Protein AF-A0AAW4YGN9-F1 (afdb_monomer_lite)

Radius of gyration: 35.5 Å; chains: 1; bounding box: 106×53×130 Å

Structure (mmCIF, N/CA/C/O backbone):
data_AF-A0AAW4YGN9-F1
#
_entry.id   AF-A0AAW4YGN9-F1
#
loop_
_atom_site.group_PDB
_atom_site.id
_atom_site.type_symbol
_atom_site.label_atom_id
_atom_site.label_alt_id
_atom_site.label_comp_id
_atom_site.label_asym_id
_atom_site.label_entity_id
_atom_site.label_seq_id
_atom_site.pdbx_PDB_ins_code
_atom_site.Cartn_x
_atom_site.Cartn_y
_atom_site.Cartn_z
_atom_site.occupancy
_atom_site.B_iso_or_equiv
_atom_site.auth_seq_id
_atom_site.auth_comp_id
_atom_site.auth_asym_id
_atom_site.auth_atom_id
_atom_site.pdbx_PDB_model_num
ATOM 1 N N . MET A 1 1 ? 77.771 -13.336 13.336 1.00 49.31 1 MET A N 1
ATOM 2 C CA . MET A 1 1 ? 76.471 -12.719 13.704 1.00 49.31 1 MET A CA 1
ATOM 3 C C . MET A 1 1 ? 75.735 -11.976 12.559 1.00 49.31 1 MET A C 1
ATOM 5 O O . MET A 1 1 ? 74.863 -11.168 12.846 1.00 49.31 1 MET A O 1
ATOM 9 N N . ARG A 1 2 ? 76.005 -12.242 11.260 1.00 50.84 2 ARG A N 1
ATOM 10 C CA . ARG A 1 2 ? 75.355 -11.530 10.122 1.00 50.84 2 ARG A CA 1
ATOM 11 C C . ARG A 1 2 ? 74.440 -12.378 9.217 1.00 50.84 2 ARG A C 1
ATOM 13 O O . ARG A 1 2 ? 73.653 -11.798 8.486 1.00 50.84 2 ARG A O 1
ATOM 20 N N . LYS A 1 3 ? 74.489 -13.718 9.275 1.00 47.31 3 LYS A N 1
ATOM 21 C CA . LYS A 1 3 ? 73.703 -14.599 8.379 1.00 47.31 3 LYS A CA 1
ATOM 22 C C . LYS A 1 3 ? 72.221 -14.751 8.757 1.00 47.31 3 LYS A C 1
ATOM 24 O O . LYS A 1 3 ? 71.430 -15.111 7.902 1.00 47.31 3 LYS A O 1
ATOM 29 N N . THR A 1 4 ? 71.827 -14.451 9.994 1.00 51.53 4 THR A N 1
ATOM 30 C CA . THR A 1 4 ? 70.450 -14.661 10.485 1.00 51.53 4 THR A CA 1
ATOM 31 C C . THR A 1 4 ? 69.489 -13.516 10.158 1.00 51.53 4 THR A C 1
ATOM 33 O O . THR A 1 4 ? 68.291 -13.749 10.035 1.00 51.53 4 THR A O 1
ATOM 36 N N . LYS A 1 5 ? 69.984 -12.281 9.975 1.00 51.25 5 LYS A N 1
ATOM 37 C CA . LYS A 1 5 ? 69.122 -11.125 9.657 1.00 51.25 5 LYS A CA 1
ATOM 38 C C . LYS A 1 5 ? 68.585 -11.168 8.224 1.00 51.25 5 LYS A C 1
ATOM 40 O O . LYS A 1 5 ? 67.434 -10.804 8.011 1.00 51.25 5 LYS A O 1
ATOM 45 N N . THR A 1 6 ? 69.372 -11.647 7.260 1.00 52.88 6 THR A N 1
ATOM 46 C CA . THR A 1 6 ? 68.987 -11.664 5.838 1.00 52.88 6 THR A CA 1
ATOM 47 C C . THR A 1 6 ? 67.893 -12.694 5.555 1.00 52.88 6 THR A C 1
ATOM 49 O O . THR A 1 6 ? 66.910 -12.378 4.894 1.00 52.88 6 THR A O 1
ATOM 52 N N . THR A 1 7 ? 67.991 -13.894 6.136 1.00 55.94 7 THR A N 1
ATOM 53 C CA . THR A 1 7 ? 66.961 -14.943 6.024 1.00 55.94 7 THR A CA 1
ATOM 54 C C . THR A 1 7 ? 65.662 -14.548 6.725 1.00 55.94 7 THR A C 1
ATOM 56 O O . THR A 1 7 ? 64.575 -14.898 6.269 1.00 55.94 7 THR A O 1
ATOM 59 N N . PHE A 1 8 ? 65.764 -13.783 7.817 1.00 54.03 8 PHE A N 1
ATOM 60 C CA . PHE A 1 8 ? 64.613 -13.255 8.546 1.00 54.03 8 PHE A CA 1
ATOM 61 C C . PHE A 1 8 ? 63.891 -12.143 7.769 1.00 54.03 8 PHE A C 1
ATOM 63 O O . PHE A 1 8 ? 62.661 -12.144 7.705 1.00 54.03 8 PHE A O 1
ATOM 70 N N . LEU A 1 9 ? 64.636 -11.237 7.120 1.00 57.84 9 LEU A N 1
ATOM 71 C CA . LEU A 1 9 ? 64.060 -10.213 6.240 1.00 57.84 9 LEU A CA 1
ATOM 72 C C . LEU A 1 9 ? 63.396 -10.835 5.003 1.00 57.84 9 LEU A C 1
ATOM 74 O O . LEU A 1 9 ? 62.283 -10.454 4.656 1.00 57.84 9 LEU A O 1
ATOM 78 N N . PHE A 1 10 ? 64.040 -11.829 4.383 1.00 64.19 10 PHE A N 1
ATOM 79 C CA . PHE A 1 10 ? 63.518 -12.510 3.195 1.00 64.19 10 PHE A CA 1
ATOM 80 C C . PHE A 1 10 ? 62.221 -13.281 3.490 1.00 64.19 10 PHE A C 1
ATOM 82 O O . PHE A 1 10 ? 61.263 -13.192 2.727 1.00 64.19 10 PHE A O 1
ATOM 89 N N . ARG A 1 11 ? 62.134 -13.960 4.648 1.00 60.28 11 ARG A N 1
ATOM 90 C CA . ARG A 1 11 ? 60.889 -14.604 5.110 1.00 60.28 11 ARG A CA 1
ATOM 91 C C . ARG A 1 11 ? 59.761 -13.602 5.357 1.00 60.28 11 ARG A C 1
ATOM 93 O O . ARG A 1 11 ? 58.623 -13.897 5.008 1.00 60.28 11 ARG A O 1
ATOM 100 N N . ARG A 1 12 ? 60.057 -12.428 5.930 1.00 58.69 12 ARG A N 1
ATOM 101 C CA . ARG A 1 12 ? 59.057 -11.366 6.141 1.00 58.69 12 ARG A CA 1
ATOM 102 C C . ARG A 1 12 ? 58.599 -10.734 4.827 1.00 58.69 12 ARG A C 1
ATOM 104 O O . ARG A 1 12 ? 57.405 -10.522 4.667 1.00 58.69 12 ARG A O 1
ATOM 111 N N . MET A 1 13 ? 59.505 -10.505 3.876 1.00 61.72 13 MET A N 1
ATOM 112 C CA . MET A 1 13 ? 59.136 -10.041 2.534 1.00 61.72 13 MET A CA 1
ATOM 113 C C . MET A 1 13 ? 58.282 -11.068 1.788 1.00 61.72 13 MET A C 1
ATOM 115 O O . MET A 1 13 ? 57.259 -10.686 1.236 1.00 61.72 13 MET A O 1
ATOM 119 N N . MET A 1 14 ? 58.627 -12.362 1.820 1.00 64.62 14 MET A N 1
ATOM 120 C CA . MET A 1 14 ? 57.780 -13.403 1.219 1.00 64.62 14 MET A CA 1
ATOM 121 C C . MET A 1 14 ? 56.406 -13.494 1.883 1.00 64.62 14 MET A C 1
ATOM 123 O O . MET A 1 14 ? 55.423 -13.665 1.178 1.00 64.62 14 MET A O 1
ATOM 127 N N . LEU A 1 15 ? 56.315 -13.355 3.209 1.00 61.88 15 LEU A N 1
ATOM 128 C CA . LEU A 1 15 ? 55.033 -13.323 3.920 1.00 61.88 15 LEU A CA 1
ATOM 129 C C . LEU A 1 15 ? 54.187 -12.111 3.529 1.00 61.88 15 LEU A C 1
ATOM 131 O O . LEU A 1 15 ? 52.988 -12.261 3.350 1.00 61.88 15 LEU A O 1
ATOM 135 N N . ILE A 1 16 ? 54.798 -10.937 3.354 1.00 68.44 16 ILE A N 1
ATOM 136 C CA . ILE A 1 16 ? 54.095 -9.739 2.881 1.00 68.44 16 ILE A CA 1
ATOM 137 C C . ILE A 1 16 ? 53.643 -9.928 1.432 1.00 68.44 16 ILE A C 1
ATOM 139 O O . ILE A 1 16 ? 52.505 -9.612 1.122 1.00 68.44 16 ILE A O 1
ATOM 143 N N . VAL A 1 17 ? 54.478 -10.496 0.558 1.00 67.06 17 VAL A N 1
ATOM 144 C CA . VAL A 1 17 ? 54.114 -10.777 -0.842 1.00 67.06 17 VAL A CA 1
ATOM 145 C C . VAL A 1 17 ? 53.022 -11.845 -0.932 1.00 67.06 17 VAL A C 1
ATOM 147 O O . VAL A 1 17 ? 52.087 -11.670 -1.701 1.00 67.06 17 VAL A O 1
ATOM 150 N N . PHE A 1 18 ? 53.070 -12.905 -0.121 1.00 58.97 18 PHE A N 1
ATOM 151 C CA . PHE A 1 18 ? 51.993 -13.898 -0.034 1.00 58.97 18 PHE A CA 1
ATOM 152 C C . PHE A 1 18 ? 50.724 -13.333 0.604 1.00 58.97 18 PHE A C 1
ATOM 154 O O . PHE A 1 18 ? 49.637 -13.707 0.185 1.00 58.97 18 PHE A O 1
ATOM 161 N N . ALA A 1 19 ? 50.833 -12.413 1.565 1.00 53.25 19 ALA A N 1
ATOM 162 C CA . ALA A 1 19 ? 49.685 -11.696 2.110 1.00 53.25 19 ALA A CA 1
ATOM 163 C C . ALA A 1 19 ? 49.088 -10.729 1.077 1.00 53.25 19 ALA A C 1
ATOM 165 O O . ALA A 1 19 ? 47.875 -10.610 1.004 1.00 53.25 19 ALA A O 1
ATOM 166 N N . PHE A 1 20 ? 49.911 -10.095 0.236 1.00 53.06 20 PHE A N 1
ATOM 167 C CA . PHE A 1 20 ? 49.461 -9.202 -0.835 1.00 53.06 20 PHE A CA 1
ATOM 168 C C . PHE A 1 20 ? 48.857 -9.978 -2.013 1.00 53.06 20 PHE A C 1
ATOM 170 O O . PHE A 1 20 ? 47.827 -9.577 -2.539 1.00 53.06 20 PHE A O 1
ATOM 177 N N . LEU A 1 21 ? 49.442 -11.122 -2.387 1.00 48.06 21 LEU A N 1
ATOM 178 C CA . LEU A 1 21 ? 48.881 -12.059 -3.368 1.00 48.06 21 LEU A CA 1
ATOM 179 C C . LEU A 1 21 ? 47.619 -12.745 -2.833 1.00 48.06 21 LEU A C 1
ATOM 181 O O . LEU A 1 21 ? 46.680 -12.949 -3.590 1.00 48.06 21 LEU A O 1
ATOM 185 N N . GLY A 1 22 ? 47.570 -13.051 -1.535 1.00 42.44 22 GLY A N 1
ATOM 186 C CA . GLY A 1 22 ? 46.379 -13.550 -0.850 1.00 42.44 22 GLY A CA 1
ATOM 187 C C . GLY A 1 22 ? 45.270 -12.499 -0.791 1.00 42.44 22 GLY A C 1
ATOM 188 O O . GLY A 1 22 ? 44.125 -12.815 -1.077 1.00 42.44 22 GLY A O 1
ATOM 189 N N . TYR A 1 23 ? 45.610 -11.236 -0.524 1.00 43.56 23 TYR A N 1
ATOM 190 C CA . TYR A 1 23 ? 44.670 -10.112 -0.541 1.00 43.56 23 TYR A CA 1
ATOM 191 C C . TYR A 1 23 ? 44.165 -9.806 -1.961 1.00 43.56 23 TYR A C 1
ATOM 193 O O . TYR A 1 23 ? 42.970 -9.619 -2.162 1.00 43.56 23 TYR A O 1
ATOM 201 N N . ALA A 1 24 ? 45.042 -9.865 -2.969 1.00 42.44 24 ALA A N 1
ATOM 202 C CA . ALA A 1 24 ? 44.673 -9.761 -4.383 1.00 42.44 24 ALA A CA 1
ATOM 203 C C . ALA A 1 24 ? 43.897 -10.989 -4.904 1.00 42.44 24 ALA A C 1
ATOM 205 O O . ALA A 1 24 ? 43.218 -10.893 -5.919 1.00 42.44 24 ALA A O 1
ATOM 206 N N . ALA A 1 25 ? 43.963 -12.133 -4.214 1.00 38.62 25 ALA A N 1
ATOM 207 C CA . ALA A 1 25 ? 43.134 -13.310 -4.485 1.00 38.62 25 ALA A CA 1
ATOM 208 C C . ALA A 1 25 ? 41.799 -13.290 -3.712 1.00 38.62 25 ALA A C 1
ATOM 210 O O . ALA A 1 25 ? 40.901 -14.067 -4.029 1.00 38.62 25 ALA A O 1
ATOM 211 N N . MET A 1 26 ? 41.649 -12.394 -2.727 1.00 36.97 26 MET A N 1
ATOM 212 C CA . MET A 1 26 ? 40.407 -12.160 -1.981 1.00 36.97 26 MET A CA 1
ATOM 213 C C . MET A 1 26 ? 39.539 -11.045 -2.577 1.00 36.97 26 MET A C 1
ATOM 215 O O . MET A 1 26 ? 38.464 -10.777 -2.041 1.00 36.97 26 MET A O 1
ATOM 219 N N . THR A 1 27 ? 39.913 -10.439 -3.710 1.00 39.97 27 THR A N 1
ATOM 220 C CA . THR A 1 27 ? 38.933 -9.732 -4.547 1.00 39.97 27 THR A CA 1
ATOM 221 C C . THR A 1 27 ? 37.997 -10.764 -5.165 1.00 39.97 27 THR A C 1
ATOM 223 O O . THR A 1 27 ? 38.181 -11.191 -6.305 1.00 39.97 27 THR A O 1
ATOM 226 N N . GLN A 1 28 ? 37.006 -11.209 -4.390 1.00 44.34 28 GLN A N 1
ATOM 227 C CA . GLN A 1 28 ? 35.854 -11.905 -4.937 1.00 44.34 28 GLN A CA 1
ATOM 228 C C . GLN A 1 28 ? 35.244 -10.984 -5.994 1.00 44.34 28 GLN A C 1
ATOM 230 O O . GLN A 1 28 ? 34.811 -9.871 -5.692 1.00 44.34 28 GLN A O 1
ATOM 235 N N . ALA A 1 29 ? 35.264 -11.427 -7.251 1.00 47.22 29 ALA A N 1
ATOM 236 C CA . ALA A 1 29 ? 34.448 -10.813 -8.280 1.00 47.22 29 ALA A CA 1
ATOM 237 C C . ALA A 1 29 ? 33.006 -10.816 -7.764 1.00 47.22 29 ALA A C 1
ATOM 239 O O . ALA A 1 29 ? 32.505 -11.858 -7.342 1.00 47.22 29 ALA A O 1
ATOM 240 N N . GLN A 1 30 ? 32.383 -9.641 -7.715 1.00 55.00 30 GLN A N 1
ATOM 241 C CA . GLN A 1 30 ? 31.014 -9.498 -7.241 1.00 55.00 30 GLN A CA 1
ATOM 242 C C . GLN A 1 30 ? 30.101 -10.353 -8.103 1.00 55.00 30 GLN A C 1
ATOM 244 O O . GLN A 1 30 ? 29.944 -10.100 -9.296 1.00 55.00 30 GLN A O 1
ATOM 249 N N . VAL A 1 31 ? 29.508 -11.366 -7.483 1.00 65.06 31 VAL A N 1
ATOM 250 C CA . VAL A 1 31 ? 28.597 -12.266 -8.168 1.00 65.06 31 VAL A CA 1
ATOM 251 C C . VAL A 1 31 ? 27.192 -11.706 -8.008 1.00 65.06 31 VAL A C 1
ATOM 253 O O . VAL A 1 31 ? 26.580 -11.799 -6.940 1.00 65.06 31 VAL A O 1
ATOM 256 N N . TYR A 1 32 ? 26.699 -11.088 -9.074 1.00 76.00 32 TYR A N 1
ATOM 257 C CA . TYR A 1 32 ? 25.290 -10.757 -9.202 1.00 76.00 32 TYR A CA 1
ATOM 258 C C . TYR A 1 32 ? 24.571 -11.994 -9.715 1.00 76.00 32 TYR A C 1
ATOM 260 O O . TYR A 1 32 ? 25.080 -12.688 -10.594 1.00 76.00 32 TYR A O 1
ATOM 268 N N . VAL A 1 33 ? 23.418 -12.297 -9.143 1.00 80.62 33 VAL A N 1
ATOM 269 C CA . VAL A 1 33 ? 22.648 -13.494 -9.450 1.00 80.62 33 VAL A CA 1
ATOM 270 C C . VAL A 1 33 ? 21.306 -13.063 -10.013 1.00 80.62 33 VAL A C 1
ATOM 272 O O . VAL A 1 33 ? 20.663 -12.151 -9.493 1.00 80.62 33 VAL A O 1
ATOM 275 N N . VAL A 1 34 ? 20.912 -13.717 -11.095 1.00 82.19 34 VAL A N 1
ATOM 276 C CA . VAL A 1 34 ? 19.622 -13.523 -11.744 1.00 82.19 34 VAL A CA 1
ATOM 277 C C . VAL A 1 34 ? 18.542 -14.202 -10.911 1.00 82.19 34 VAL A C 1
ATOM 279 O O . VAL A 1 34 ? 18.687 -15.360 -10.519 1.00 82.19 34 VAL A O 1
ATOM 282 N N . ASP A 1 35 ? 17.481 -13.466 -10.619 1.00 78.38 35 ASP A N 1
ATOM 283 C CA . ASP A 1 35 ? 16.368 -13.882 -9.770 1.00 78.38 35 ASP A CA 1
ATOM 284 C C . ASP A 1 35 ? 15.100 -13.133 -10.206 1.00 78.38 35 ASP A C 1
ATOM 286 O O . ASP A 1 35 ? 14.751 -12.090 -9.656 1.00 78.38 35 ASP A O 1
ATOM 290 N N . ASP A 1 36 ? 14.435 -13.647 -11.239 1.00 79.94 36 ASP A N 1
ATOM 291 C CA . ASP A 1 36 ? 13.098 -13.222 -11.655 1.00 79.94 36 ASP A CA 1
ATOM 292 C C . ASP A 1 36 ? 12.038 -13.954 -10.823 1.00 79.94 36 ASP A C 1
ATOM 294 O O . ASP A 1 36 ? 12.021 -15.179 -10.697 1.00 79.94 36 ASP A O 1
ATOM 298 N N . PHE A 1 37 ? 11.148 -13.174 -10.218 1.00 70.88 37 PHE A N 1
ATOM 299 C CA . PHE A 1 37 ? 10.090 -13.664 -9.342 1.00 70.88 37 PHE A CA 1
ATOM 300 C C . PHE A 1 37 ? 8.849 -14.169 -10.097 1.00 70.88 37 PHE A C 1
ATOM 302 O O . PHE A 1 37 ? 8.011 -14.848 -9.500 1.00 70.88 37 PHE A O 1
ATOM 309 N N . VAL A 1 38 ? 8.689 -13.796 -11.372 1.00 68.56 38 VAL A N 1
ATOM 310 C CA . VAL A 1 38 ? 7.535 -14.148 -12.216 1.00 68.56 38 VAL A CA 1
ATOM 311 C C . VAL A 1 38 ? 7.874 -15.295 -13.155 1.00 68.56 38 VAL A C 1
ATOM 313 O O . VAL A 1 38 ? 7.052 -16.197 -13.327 1.00 68.56 38 VAL A O 1
ATOM 316 N N . ASN A 1 39 ? 9.053 -15.247 -13.776 1.00 71.19 39 ASN A N 1
ATOM 317 C CA . ASN A 1 39 ? 9.462 -16.196 -14.807 1.00 71.19 39 ASN A CA 1
ATOM 318 C C . ASN A 1 39 ? 10.732 -16.951 -14.404 1.00 71.19 39 ASN A C 1
ATOM 320 O O . ASN A 1 39 ? 11.546 -16.466 -13.628 1.00 71.19 39 ASN A O 1
ATOM 324 N N . ASP A 1 40 ? 10.950 -18.116 -15.017 1.00 75.50 40 ASP A N 1
ATOM 325 C CA . ASP A 1 40 ? 12.182 -18.902 -14.837 1.00 75.50 40 ASP A CA 1
ATOM 326 C C . ASP A 1 40 ? 13.393 -18.317 -15.590 1.00 75.50 40 ASP A C 1
ATOM 328 O O . ASP A 1 40 ? 14.508 -18.850 -15.520 1.00 75.50 40 ASP A O 1
ATOM 332 N N . SER A 1 41 ? 13.178 -17.245 -16.358 1.00 79.94 41 SER A N 1
ATOM 333 C CA . SER A 1 41 ? 14.214 -16.605 -17.157 1.00 79.94 41 SER A CA 1
ATOM 334 C C . SER A 1 41 ? 13.958 -15.122 -17.390 1.00 79.94 41 SER A C 1
ATOM 336 O O . SER A 1 41 ? 12.854 -14.734 -17.772 1.00 79.94 41 SER A O 1
ATOM 338 N N . THR A 1 42 ? 15.023 -14.334 -17.300 1.00 81.56 42 THR A N 1
ATOM 339 C CA . THR A 1 42 ? 15.017 -12.884 -17.469 1.00 81.56 42 THR A CA 1
ATOM 340 C C . THR A 1 42 ? 15.475 -12.487 -18.873 1.00 81.56 42 THR A C 1
ATOM 342 O O . THR A 1 42 ? 16.564 -12.906 -19.293 1.00 81.56 42 THR A O 1
ATOM 345 N N . PRO A 1 43 ? 14.718 -11.643 -19.597 1.00 81.56 43 PRO A N 1
ATOM 346 C CA . PRO A 1 43 ? 15.155 -11.100 -20.876 1.00 81.56 43 PRO A CA 1
ATOM 347 C C . PRO A 1 43 ? 16.339 -10.140 -20.702 1.00 81.56 43 PRO A C 1
ATOM 349 O O . PRO A 1 43 ? 16.347 -9.265 -19.836 1.00 81.56 43 PRO A O 1
ATOM 352 N N . CYS A 1 44 ? 17.340 -10.292 -21.561 1.00 82.25 44 CYS A N 1
ATOM 353 C CA . CYS A 1 44 ? 18.516 -9.439 -21.649 1.00 82.25 44 CYS A CA 1
ATOM 354 C C . CYS A 1 44 ? 18.614 -8.837 -23.052 1.00 82.25 44 CYS A C 1
ATOM 356 O O . CYS A 1 44 ? 18.383 -9.509 -24.062 1.00 82.25 44 CYS A O 1
ATOM 358 N N . PHE A 1 45 ? 19.017 -7.573 -23.110 1.00 81.50 45 PHE A N 1
ATOM 359 C CA . PHE A 1 45 ? 19.078 -6.794 -24.344 1.00 81.50 45 PHE A CA 1
ATOM 360 C C . PHE A 1 45 ? 20.526 -6.530 -24.711 1.00 81.50 45 PHE A C 1
ATOM 362 O O . PHE A 1 45 ? 2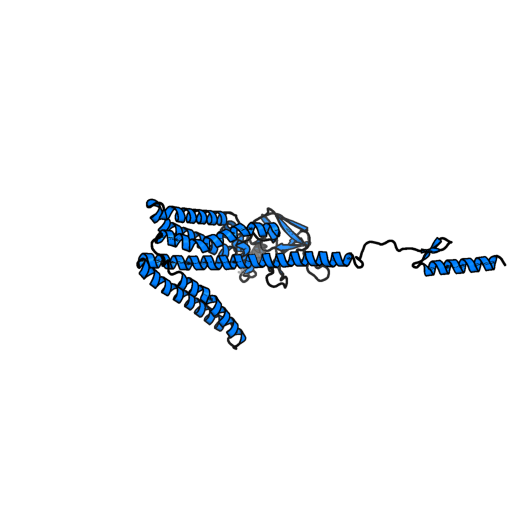1.353 -6.264 -23.840 1.00 81.50 45 PHE A O 1
ATOM 369 N N . GLU A 1 46 ? 20.872 -6.595 -25.991 1.00 79.38 46 GLU A N 1
ATOM 370 C CA . GLU A 1 46 ? 22.244 -6.303 -26.390 1.00 79.38 46 GLU A CA 1
ATOM 371 C C . GLU A 1 46 ? 22.500 -4.794 -26.321 1.00 79.38 46 GLU A C 1
ATOM 373 O O . GLU A 1 46 ? 21.870 -3.995 -27.011 1.00 79.38 46 GLU A O 1
ATOM 378 N N . TYR A 1 47 ? 23.466 -4.391 -25.502 1.00 73.88 47 TYR A N 1
ATOM 379 C CA . TYR A 1 47 ? 23.796 -2.988 -25.309 1.00 73.88 47 TYR A CA 1
ATOM 380 C C . TYR A 1 47 ? 24.752 -2.517 -26.407 1.00 73.88 47 TYR A C 1
ATOM 38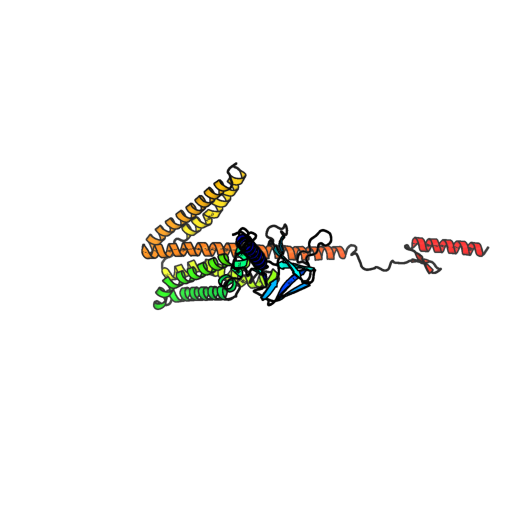2 O O . TYR A 1 47 ? 25.978 -2.670 -26.311 1.00 73.88 47 TYR A O 1
ATOM 390 N N . ARG A 1 48 ? 24.186 -1.929 -27.466 1.00 69.69 48 ARG A N 1
ATOM 391 C CA . ARG A 1 48 ? 24.933 -1.286 -28.556 1.00 69.69 48 ARG A CA 1
ATOM 392 C C . ARG A 1 48 ? 24.485 0.157 -28.771 1.00 69.69 48 ARG A C 1
ATOM 394 O O . ARG A 1 48 ? 23.363 0.542 -28.455 1.00 69.69 48 ARG A O 1
ATOM 401 N N . LEU A 1 49 ? 25.400 0.962 -29.304 1.00 61.28 49 LEU A N 1
ATOM 402 C CA . LEU A 1 49 ? 25.085 2.285 -29.827 1.00 61.28 49 LEU A CA 1
ATOM 403 C C . LEU A 1 49 ? 24.651 2.107 -31.286 1.00 61.28 49 LEU A C 1
ATOM 405 O O . LEU A 1 49 ? 25.448 1.637 -32.101 1.00 61.28 49 LEU A O 1
ATOM 409 N N . LYS A 1 50 ? 23.410 2.465 -31.614 1.00 54.19 50 LYS A N 1
ATOM 410 C CA . LYS A 1 50 ? 22.895 2.459 -32.987 1.00 54.19 50 LYS A CA 1
ATOM 411 C C . LYS A 1 50 ? 22.401 3.867 -33.304 1.00 54.19 50 LYS A C 1
ATOM 413 O O . LYS A 1 50 ? 21.591 4.415 -32.569 1.00 54.19 50 LYS A O 1
ATOM 418 N N . GLU A 1 51 ? 22.953 4.479 -34.352 1.00 45.12 51 GLU A N 1
ATOM 419 C CA . GLU A 1 51 ? 22.534 5.812 -34.831 1.00 45.12 51 GLU A CA 1
ATOM 420 C C . GLU A 1 51 ? 22.516 6.904 -33.737 1.00 45.12 51 GLU A C 1
ATOM 422 O O . GLU A 1 51 ? 21.618 7.737 -33.664 1.00 45.12 51 GLU A O 1
ATOM 427 N N . GLY A 1 52 ? 23.512 6.899 -32.844 1.00 46.03 52 GLY A N 1
ATOM 428 C CA . GLY A 1 52 ? 23.642 7.916 -31.791 1.00 46.03 52 GLY A CA 1
ATOM 429 C C . GLY A 1 52 ? 22.675 7.762 -30.610 1.00 46.03 52 GLY A C 1
ATOM 430 O O . GLY A 1 52 ? 22.739 8.566 -29.680 1.00 46.03 52 GLY A O 1
ATOM 431 N N . LYS A 1 53 ? 21.833 6.720 -30.591 1.00 47.12 53 LYS A N 1
ATOM 432 C CA . LYS A 1 53 ? 21.026 6.322 -29.431 1.00 47.12 53 LYS A CA 1
ATOM 433 C C . LYS A 1 53 ? 21.538 4.993 -28.876 1.00 47.12 53 LYS A C 1
ATOM 435 O O . LYS A 1 53 ? 21.946 4.095 -29.613 1.00 47.12 53 LYS A O 1
ATOM 440 N N . TYR A 1 54 ? 21.566 4.875 -27.553 1.00 56.47 54 TYR A N 1
ATOM 441 C CA . TYR A 1 54 ? 21.735 3.570 -26.919 1.00 56.47 54 TYR A CA 1
ATOM 442 C C . TYR A 1 54 ? 20.459 2.774 -27.161 1.00 56.47 54 TYR A C 1
ATOM 444 O O . TYR A 1 54 ? 19.380 3.343 -27.008 1.00 56.47 54 TYR A O 1
ATOM 452 N N . LEU A 1 55 ? 20.577 1.506 -27.558 1.00 53.25 55 LEU A N 1
ATOM 453 C CA . LEU A 1 55 ? 19.411 0.638 -27.696 1.00 53.25 55 LEU A CA 1
ATOM 454 C C . LEU A 1 55 ? 18.694 0.566 -26.337 1.00 53.25 55 LEU A C 1
ATOM 456 O O . LEU A 1 55 ? 19.262 0.122 -25.338 1.00 53.25 55 LEU A O 1
ATOM 460 N N . LEU A 1 56 ? 17.493 1.138 -26.315 1.00 54.66 56 LEU A N 1
ATOM 461 C CA . LEU A 1 56 ? 16.500 1.064 -25.248 1.00 54.66 56 LEU A CA 1
ATOM 462 C C . LEU A 1 56 ? 15.626 -0.184 -25.498 1.00 54.66 56 LEU A C 1
ATOM 464 O O . LEU A 1 56 ? 15.713 -0.755 -26.584 1.00 54.66 56 LEU A O 1
ATOM 468 N N . PRO A 1 57 ? 14.810 -0.647 -24.536 1.00 51.47 57 PRO A N 1
ATOM 469 C CA . PRO A 1 57 ? 14.134 -1.948 -24.575 1.00 51.47 57 PRO A CA 1
ATOM 470 C C . PRO A 1 57 ? 12.886 -1.959 -25.478 1.00 51.47 57 PRO A C 1
ATOM 472 O O . PRO A 1 57 ? 11.825 -2.421 -25.077 1.00 51.47 57 PRO A O 1
ATOM 475 N N . ASP A 1 58 ? 13.023 -1.458 -26.704 1.00 47.91 58 ASP A N 1
ATOM 476 C CA . ASP A 1 58 ? 12.049 -1.647 -27.787 1.00 47.91 58 ASP A CA 1
ATOM 477 C C . ASP A 1 58 ? 12.489 -2.769 -28.757 1.00 47.91 58 ASP A C 1
ATOM 479 O O . ASP A 1 58 ? 11.758 -3.111 -29.685 1.00 47.91 58 ASP A O 1
ATOM 483 N N . ASP A 1 59 ? 13.678 -3.351 -28.544 1.00 55.59 59 ASP A N 1
ATOM 484 C CA . ASP A 1 59 ? 14.220 -4.462 -29.332 1.00 55.59 59 ASP A CA 1
ATOM 485 C C . ASP A 1 59 ? 13.878 -5.825 -28.705 1.00 55.59 59 ASP A C 1
ATOM 487 O O . ASP A 1 59 ? 13.823 -5.972 -27.481 1.00 55.59 59 ASP A O 1
ATOM 491 N N . GLU A 1 60 ? 13.692 -6.848 -29.548 1.00 60.69 60 GLU A N 1
ATOM 492 C CA . GLU A 1 60 ? 13.481 -8.225 -29.090 1.00 60.69 60 GLU A CA 1
ATOM 493 C C . GLU A 1 60 ? 14.638 -8.689 -28.182 1.00 60.69 60 GLU A C 1
ATOM 495 O O . GLU A 1 60 ? 15.812 -8.437 -28.487 1.00 60.69 60 GLU A O 1
ATOM 500 N N . PRO A 1 61 ? 14.337 -9.380 -27.068 1.00 68.44 61 PRO A N 1
ATOM 501 C CA . PRO A 1 61 ? 15.362 -9.896 -26.172 1.00 68.44 61 PRO A CA 1
ATOM 502 C C . PRO A 1 61 ? 16.305 -10.829 -26.931 1.00 68.44 61 PRO A C 1
ATOM 504 O O . PRO A 1 61 ? 15.891 -11.804 -27.557 1.00 68.44 61 PRO A O 1
ATOM 507 N N . THR A 1 62 ? 17.600 -10.530 -26.869 1.00 75.31 62 THR A N 1
ATOM 508 C CA . THR A 1 62 ? 18.632 -11.267 -27.613 1.00 75.31 62 THR A CA 1
ATOM 509 C C . THR A 1 62 ? 19.218 -12.420 -26.809 1.00 75.31 62 THR A C 1
ATOM 511 O O . THR A 1 62 ? 19.897 -13.287 -27.363 1.00 75.31 62 THR A O 1
ATOM 514 N N . LEU A 1 63 ? 18.974 -12.428 -25.500 1.00 83.88 63 LEU A N 1
ATOM 515 C CA . LEU A 1 63 ? 19.461 -13.427 -24.565 1.00 83.88 63 LEU A CA 1
ATOM 516 C C . LEU A 1 63 ? 18.456 -13.586 -23.422 1.00 83.88 63 LEU A C 1
ATOM 518 O O . LEU A 1 63 ? 17.885 -12.606 -22.957 1.00 83.88 63 LEU A O 1
ATOM 522 N N . TYR A 1 64 ? 18.306 -14.810 -22.929 1.00 86.00 64 TYR A N 1
ATOM 523 C CA . TYR A 1 64 ? 17.603 -15.101 -21.686 1.00 86.00 64 TYR A CA 1
ATOM 524 C C . TYR A 1 64 ? 18.594 -15.674 -20.674 1.00 86.00 64 TYR A C 1
ATOM 526 O O . TYR A 1 64 ? 19.407 -16.536 -21.022 1.00 86.00 64 TYR A O 1
ATOM 534 N N . LEU A 1 65 ? 18.559 -15.165 -19.445 1.00 86.25 65 LEU A N 1
ATOM 535 C CA . LEU A 1 65 ? 19.315 -15.716 -18.319 1.00 86.25 65 LEU A CA 1
ATOM 536 C C . LEU A 1 65 ? 18.364 -16.438 -17.378 1.00 86.25 65 LEU A C 1
ATOM 538 O O . LEU A 1 65 ? 17.297 -15.910 -17.081 1.00 86.25 65 LEU A O 1
ATOM 542 N N . HIS A 1 66 ? 18.745 -17.619 -16.910 1.00 86.88 66 HIS A N 1
ATOM 543 C CA . HIS A 1 66 ? 17.925 -18.398 -15.990 1.00 86.88 66 HIS A CA 1
ATOM 544 C C . HIS A 1 66 ? 18.115 -17.946 -14.545 1.00 86.88 66 HIS A C 1
ATOM 546 O O . HIS A 1 66 ? 19.169 -17.431 -14.169 1.00 86.88 66 HIS A O 1
ATOM 552 N N . ASN A 1 67 ? 17.105 -18.186 -13.712 1.00 85.12 67 ASN A N 1
ATOM 553 C CA . ASN A 1 67 ? 17.231 -17.952 -12.277 1.00 85.12 67 ASN A CA 1
ATOM 554 C C . ASN A 1 67 ? 18.393 -18.765 -11.686 1.00 85.12 67 ASN A C 1
ATOM 556 O O . ASN A 1 67 ? 18.525 -19.966 -11.927 1.00 85.12 67 ASN A O 1
ATOM 560 N N . GLY A 1 68 ? 19.239 -18.099 -10.901 1.00 80.44 68 GLY A N 1
ATOM 561 C CA . GLY A 1 68 ? 20.485 -18.651 -10.371 1.00 80.44 68 GLY A CA 1
ATOM 562 C C . GLY A 1 68 ? 21.713 -18.419 -11.256 1.00 80.44 68 GLY A C 1
ATOM 563 O O . GLY A 1 68 ? 22.830 -18.616 -10.769 1.00 80.44 68 GLY A O 1
ATOM 564 N N . ASP A 1 69 ? 21.544 -17.956 -12.502 1.00 85.31 69 ASP A N 1
ATOM 565 C CA . ASP A 1 69 ? 22.673 -17.569 -13.349 1.00 85.31 69 ASP A CA 1
ATOM 566 C C . ASP A 1 69 ? 23.438 -16.410 -12.714 1.00 85.31 69 ASP A C 1
ATOM 568 O O . ASP A 1 69 ? 22.867 -15.460 -12.179 1.00 85.31 69 ASP A O 1
ATOM 572 N N . THR A 1 70 ? 24.761 -16.473 -12.807 1.00 83.44 70 THR A N 1
ATOM 573 C CA . THR A 1 70 ? 25.643 -15.450 -12.258 1.00 83.44 70 THR A CA 1
ATOM 574 C C . THR A 1 70 ? 26.169 -14.532 -13.350 1.00 83.44 70 THR A C 1
ATOM 576 O O . THR A 1 70 ? 26.719 -15.011 -14.346 1.00 83.44 70 THR A O 1
ATOM 579 N N . ILE A 1 71 ? 26.086 -13.222 -13.139 1.00 83.19 71 ILE A N 1
ATOM 580 C CA . ILE A 1 71 ? 26.645 -12.207 -14.031 1.00 83.19 71 ILE A CA 1
ATOM 581 C C . ILE A 1 71 ? 27.651 -11.318 -13.303 1.00 83.19 71 ILE A C 1
ATOM 583 O O . ILE A 1 71 ? 27.519 -11.006 -12.121 1.00 83.19 71 ILE A O 1
ATOM 587 N N . ASN A 1 72 ? 28.655 -10.873 -14.055 1.00 80.81 72 ASN A N 1
ATOM 588 C CA . ASN A 1 72 ? 29.606 -9.867 -13.603 1.00 80.81 72 ASN A CA 1
ATOM 589 C C . ASN A 1 72 ? 29.169 -8.511 -14.159 1.00 80.81 72 ASN A C 1
ATOM 591 O O . ASN A 1 72 ? 29.383 -8.211 -15.341 1.00 80.81 72 ASN A O 1
ATOM 595 N N . VAL A 1 73 ? 28.527 -7.717 -13.306 1.00 78.12 73 VAL A N 1
ATOM 596 C CA . VAL A 1 73 ? 28.093 -6.358 -13.635 1.00 78.12 73 VAL A CA 1
ATOM 597 C C . VAL A 1 73 ? 29.300 -5.428 -13.599 1.00 78.12 73 VAL A C 1
ATOM 599 O O . VAL A 1 73 ? 30.083 -5.459 -12.652 1.00 78.12 73 VAL A O 1
ATOM 602 N N . PHE A 1 74 ? 29.456 -4.601 -14.632 1.00 77.31 74 PHE A N 1
ATOM 603 C CA . PHE A 1 74 ? 30.542 -3.615 -14.701 1.00 77.31 74 PHE A CA 1
ATOM 604 C C . PHE A 1 74 ? 30.053 -2.164 -14.643 1.00 77.31 74 PHE A C 1
ATOM 606 O O . PHE A 1 74 ? 30.851 -1.274 -14.365 1.00 77.31 74 PHE A O 1
ATOM 613 N N . GLU A 1 75 ? 28.774 -1.910 -14.923 1.00 75.00 75 GLU A N 1
ATOM 614 C CA . GLU A 1 75 ? 28.197 -0.564 -14.942 1.00 75.00 75 GLU A CA 1
ATOM 615 C C . GLU A 1 75 ? 26.686 -0.631 -14.686 1.00 75.00 75 GLU A C 1
ATOM 617 O O . GLU A 1 75 ? 26.024 -1.585 -15.097 1.00 75.00 75 GLU A O 1
ATOM 622 N N . MET A 1 76 ? 26.143 0.385 -14.014 1.00 74.94 76 MET A N 1
ATOM 623 C CA . MET A 1 76 ? 24.704 0.597 -13.869 1.00 74.94 76 MET A CA 1
ATOM 624 C C . MET A 1 76 ? 24.318 1.861 -14.629 1.00 74.94 76 MET A C 1
ATOM 626 O O . MET A 1 76 ? 25.004 2.879 -14.526 1.00 74.94 76 MET A O 1
ATOM 630 N N . LYS A 1 77 ? 23.217 1.807 -15.376 1.00 73.81 77 LYS A N 1
ATOM 631 C CA . LYS A 1 77 ? 22.756 2.928 -16.188 1.00 73.81 77 LYS A CA 1
ATOM 632 C C . LYS A 1 77 ? 21.313 3.287 -15.869 1.00 73.81 77 LYS A C 1
ATOM 634 O O . LYS A 1 77 ? 20.437 2.426 -15.896 1.00 73.81 77 LYS A O 1
ATOM 639 N N . HIS A 1 78 ? 21.087 4.571 -15.614 1.00 72.75 78 HIS A N 1
ATOM 640 C CA . HIS A 1 78 ? 19.760 5.165 -15.497 1.00 72.75 78 HIS A CA 1
ATOM 641 C C . HIS A 1 78 ? 19.275 5.635 -16.862 1.00 72.75 78 HIS A C 1
ATOM 643 O O . HIS A 1 78 ? 20.025 6.254 -17.624 1.00 72.75 78 HIS A O 1
ATOM 649 N N . VAL A 1 79 ? 18.020 5.339 -17.164 1.00 65.94 79 VAL A N 1
ATOM 650 C CA . VAL A 1 79 ? 17.325 5.826 -18.346 1.00 65.94 79 VAL A CA 1
ATOM 651 C C . VAL A 1 79 ? 16.055 6.527 -17.890 1.00 65.94 79 VAL A C 1
ATOM 653 O O . VAL A 1 79 ? 15.121 5.899 -17.390 1.00 65.94 79 VAL A O 1
ATOM 656 N N . THR A 1 80 ? 16.017 7.833 -18.129 1.00 57.78 80 THR A N 1
ATOM 657 C CA . THR A 1 80 ? 14.819 8.655 -17.972 1.00 57.78 80 THR A CA 1
ATOM 658 C C . THR A 1 80 ? 14.122 8.767 -19.320 1.00 57.78 80 THR A C 1
ATOM 660 O O . THR A 1 80 ? 14.711 9.244 -20.290 1.00 57.78 80 THR A O 1
ATOM 663 N N . ASN A 1 81 ? 12.847 8.388 -19.387 1.00 54.19 81 ASN A N 1
ATOM 664 C CA . ASN A 1 81 ? 12.066 8.470 -20.627 1.00 54.19 81 ASN A CA 1
ATOM 665 C C . ASN A 1 81 ? 11.524 9.882 -20.924 1.00 54.19 81 ASN A C 1
ATOM 667 O O . ASN A 1 81 ? 10.758 10.064 -21.865 1.00 54.19 81 ASN A O 1
ATOM 671 N N . GLY A 1 82 ? 11.892 10.895 -20.129 1.00 40.12 82 GLY A N 1
ATOM 672 C CA . GLY A 1 82 ? 11.540 12.308 -20.338 1.00 40.12 82 GLY A CA 1
ATOM 673 C C . GLY A 1 82 ? 10.045 12.640 -20.225 1.00 40.12 82 GLY A C 1
ATOM 674 O O . GLY A 1 82 ? 9.676 13.811 -20.246 1.00 40.12 82 GLY A O 1
ATOM 675 N N . MET A 1 83 ? 9.178 11.635 -20.082 1.00 41.22 83 MET A N 1
ATOM 676 C CA . MET A 1 83 ? 7.742 11.791 -19.882 1.00 41.22 83 MET A CA 1
ATOM 677 C C . MET A 1 83 ? 7.418 11.873 -18.393 1.00 41.22 83 MET A C 1
ATOM 679 O O . MET A 1 83 ? 7.802 11.000 -17.607 1.00 41.22 83 MET A O 1
ATOM 683 N N . ILE A 1 84 ? 6.653 12.901 -18.021 1.00 32.34 84 ILE A N 1
ATOM 684 C CA . ILE A 1 84 ? 6.092 13.058 -16.678 1.00 32.34 84 ILE A CA 1
ATOM 685 C C . ILE A 1 84 ? 5.269 11.792 -16.371 1.00 32.34 84 ILE A C 1
ATOM 687 O O . ILE A 1 84 ? 4.405 11.414 -17.159 1.00 32.34 84 ILE A O 1
ATOM 691 N N . PHE A 1 85 ? 5.568 11.126 -15.248 1.00 35.75 85 PHE A N 1
ATOM 692 C CA . PHE A 1 85 ? 4.969 9.858 -14.787 1.00 35.75 85 PHE A CA 1
ATOM 693 C C . PHE A 1 85 ? 5.419 8.553 -15.479 1.00 35.75 85 PHE A C 1
ATOM 695 O O . PHE A 1 85 ? 4.876 7.495 -15.149 1.00 35.75 85 PHE A O 1
ATOM 702 N N . SER A 1 86 ? 6.420 8.575 -16.369 1.00 43.25 86 SER A N 1
ATOM 703 C CA . SER A 1 86 ? 7.043 7.330 -16.860 1.00 43.25 86 SER A CA 1
ATOM 704 C C . SER A 1 86 ? 7.950 6.693 -15.795 1.00 43.25 86 SER A C 1
ATOM 706 O O . SER A 1 86 ? 8.552 7.400 -14.988 1.00 43.25 86 SER A O 1
ATOM 708 N N . LYS A 1 87 ? 8.002 5.350 -15.736 1.00 50.72 87 LYS A N 1
ATOM 709 C CA . LYS A 1 87 ? 8.917 4.633 -14.832 1.00 50.72 87 LYS A CA 1
ATOM 710 C C . LYS A 1 87 ? 10.339 4.890 -15.329 1.00 50.72 87 LYS A C 1
ATOM 712 O O . LYS A 1 87 ? 10.642 4.604 -16.482 1.00 50.72 87 LYS A O 1
ATOM 717 N N . ASP A 1 88 ? 11.179 5.447 -14.470 1.00 57.16 88 ASP A N 1
ATOM 718 C CA . ASP A 1 88 ? 12.615 5.474 -14.701 1.00 57.16 88 ASP A CA 1
ATOM 719 C C . ASP A 1 88 ? 13.140 4.042 -14.697 1.00 57.16 88 ASP A C 1
ATOM 721 O O . ASP A 1 88 ? 12.854 3.274 -13.771 1.00 57.16 88 ASP A O 1
ATOM 725 N N . TYR A 1 89 ? 13.909 3.688 -15.720 1.00 66.38 89 TYR A N 1
ATOM 726 C CA . TYR A 1 89 ? 14.481 2.356 -15.826 1.00 66.38 89 TYR A CA 1
ATOM 727 C C . TYR A 1 89 ? 15.945 2.378 -15.417 1.00 66.38 89 TYR A C 1
ATOM 729 O O . TYR A 1 89 ? 16.718 3.254 -15.809 1.00 66.38 89 TYR A O 1
ATOM 737 N N . TRP A 1 90 ? 16.324 1.386 -14.625 1.00 74.38 90 TRP A N 1
ATOM 738 C CA . TRP A 1 90 ? 17.702 1.147 -14.240 1.00 74.38 90 TRP A CA 1
ATOM 739 C C . TRP A 1 90 ? 18.119 -0.197 -14.817 1.00 74.38 90 TRP A C 1
ATOM 741 O O . TRP A 1 90 ? 17.403 -1.189 -14.674 1.00 74.38 90 TRP A O 1
ATOM 751 N N . TYR A 1 91 ? 19.286 -0.225 -15.451 1.00 77.56 91 TYR A N 1
ATOM 752 C CA . TYR A 1 91 ? 19.841 -1.435 -16.046 1.00 77.56 91 TYR A CA 1
ATOM 753 C C . TYR A 1 91 ? 21.231 -1.717 -15.503 1.00 77.56 91 TYR A C 1
ATOM 755 O O . TYR A 1 91 ? 22.063 -0.810 -15.403 1.00 77.56 91 TYR A O 1
ATOM 763 N N . TYR A 1 92 ? 21.505 -2.989 -15.233 1.00 80.38 92 TYR A N 1
ATOM 764 C CA . TYR A 1 92 ? 22.860 -3.484 -15.054 1.00 80.38 92 TYR A CA 1
ATOM 765 C C . TYR A 1 92 ? 23.440 -3.925 -16.393 1.00 80.38 92 TYR A C 1
ATOM 767 O O . TYR A 1 92 ? 22.814 -4.666 -17.152 1.00 80.38 92 TYR A O 1
ATOM 775 N N . LEU A 1 93 ? 24.659 -3.472 -16.674 1.00 82.44 93 LEU A N 1
ATOM 776 C CA . LEU A 1 93 ? 25.415 -3.857 -17.852 1.00 82.44 93 LEU A CA 1
ATOM 777 C C . LEU A 1 93 ? 26.410 -4.959 -17.493 1.00 82.44 93 LEU A C 1
ATOM 779 O O . LEU A 1 93 ? 27.215 -4.821 -16.567 1.00 82.44 93 LEU A O 1
ATOM 783 N N . PHE A 1 94 ? 26.383 -6.041 -18.264 1.00 84.94 94 PHE A N 1
ATOM 784 C CA . PHE A 1 94 ? 27.276 -7.185 -18.093 1.00 84.94 94 PHE A CA 1
ATOM 785 C C . PHE A 1 94 ? 27.857 -7.638 -19.434 1.00 84.94 94 PHE A C 1
ATOM 787 O O . PHE A 1 94 ? 27.371 -7.278 -20.510 1.00 84.94 94 PHE A O 1
ATOM 794 N N . LYS A 1 95 ? 28.959 -8.391 -19.383 1.00 86.44 95 LYS A N 1
ATOM 795 C CA . LYS A 1 95 ? 29.575 -8.990 -20.573 1.00 86.44 95 LYS A CA 1
ATOM 796 C C . LYS A 1 95 ? 29.350 -10.494 -20.578 1.00 86.44 95 LYS A C 1
ATOM 798 O O . LYS A 1 95 ? 29.643 -11.154 -19.585 1.00 86.44 95 LYS A O 1
ATOM 803 N N . LYS A 1 96 ? 28.906 -11.024 -21.715 1.00 84.06 96 LYS A N 1
ATOM 804 C CA . LYS A 1 96 ? 28.798 -12.464 -21.982 1.00 84.06 96 LYS A CA 1
ATOM 805 C C . LYS A 1 96 ? 29.250 -12.711 -23.419 1.00 84.06 96 LYS A C 1
ATOM 807 O O . LYS A 1 96 ? 28.889 -11.948 -24.311 1.00 84.06 96 LYS A O 1
ATOM 812 N N . ASP A 1 97 ? 30.117 -13.697 -23.630 1.00 84.31 97 ASP A N 1
ATOM 813 C CA . ASP A 1 97 ? 30.619 -14.081 -24.961 1.00 84.31 97 ASP A CA 1
ATOM 814 C C . ASP A 1 97 ? 31.186 -12.909 -25.792 1.00 84.31 97 ASP A C 1
ATOM 816 O O . ASP A 1 97 ? 30.951 -12.780 -26.992 1.00 84.31 97 ASP A O 1
ATOM 820 N N . GLY A 1 98 ? 31.904 -11.989 -25.134 1.00 80.06 98 GLY A N 1
ATOM 821 C CA . GLY A 1 98 ? 32.516 -10.813 -25.771 1.00 80.06 98 GLY A CA 1
ATOM 822 C C . GLY A 1 98 ? 31.547 -9.679 -26.137 1.00 80.06 98 GLY A C 1
ATOM 823 O O . GLY A 1 98 ? 32.000 -8.600 -26.522 1.00 80.06 98 GLY A O 1
ATOM 824 N N . LYS A 1 99 ? 30.235 -9.873 -25.962 1.00 83.19 99 LYS A N 1
ATOM 825 C CA . LYS A 1 99 ? 29.192 -8.861 -26.180 1.00 83.19 99 LYS A CA 1
ATOM 826 C C . LYS A 1 99 ? 28.760 -8.216 -24.864 1.00 83.19 99 LYS A C 1
ATOM 828 O O . LYS A 1 99 ? 28.922 -8.795 -23.788 1.00 83.19 99 LYS A O 1
ATOM 833 N N . LYS A 1 100 ? 28.240 -6.989 -24.950 1.00 85.31 100 LYS A N 1
ATOM 834 C CA . LYS A 1 100 ? 27.672 -6.254 -23.812 1.00 85.31 100 LYS A CA 1
ATOM 835 C C . LYS A 1 100 ? 26.160 -6.417 -23.822 1.00 85.31 100 LYS A C 1
ATOM 837 O O . LYS A 1 100 ? 25.540 -6.215 -24.862 1.00 85.31 100 LYS A O 1
ATOM 842 N N . TYR A 1 101 ? 25.589 -6.715 -22.669 1.00 85.75 101 TYR A N 1
ATOM 843 C CA . TYR A 1 101 ? 24.154 -6.864 -22.480 1.00 85.75 101 TYR A CA 1
ATOM 844 C C . TYR A 1 101 ? 23.674 -5.984 -21.330 1.00 85.75 101 TYR A C 1
ATOM 846 O O . TYR A 1 101 ? 24.457 -5.644 -20.442 1.00 85.75 101 TYR A O 1
ATOM 854 N N . ALA A 1 102 ? 22.398 -5.626 -21.372 1.00 82.25 102 ALA A N 1
ATOM 855 C CA . ALA A 1 102 ? 21.667 -4.914 -20.343 1.00 82.25 102 ALA A CA 1
ATOM 856 C C . ALA A 1 102 ? 20.568 -5.821 -19.779 1.00 82.25 102 ALA A C 1
ATOM 858 O O . ALA A 1 102 ? 19.875 -6.505 -20.535 1.00 82.25 102 ALA A O 1
ATOM 859 N N . VAL A 1 103 ? 20.410 -5.804 -18.461 1.00 80.81 103 VAL A N 1
ATOM 860 C CA . VAL A 1 103 ? 19.338 -6.493 -17.735 1.00 80.81 103 VAL A CA 1
ATOM 861 C C . VAL A 1 103 ? 18.725 -5.531 -16.726 1.00 80.81 103 VAL A C 1
ATOM 863 O O . VAL A 1 103 ? 19.434 -4.700 -16.154 1.00 80.81 103 VAL A O 1
ATOM 866 N N . ASP A 1 104 ? 17.407 -5.589 -16.553 1.00 78.06 104 ASP A N 1
ATOM 867 C CA . ASP A 1 104 ? 16.702 -4.742 -15.590 1.00 78.06 104 ASP A CA 1
ATOM 868 C C . ASP A 1 104 ? 17.175 -5.067 -14.163 1.00 78.06 104 ASP A C 1
ATOM 870 O O . ASP A 1 104 ? 17.299 -6.235 -13.782 1.00 78.06 104 ASP A O 1
ATOM 874 N N . VAL A 1 105 ? 17.464 -4.029 -13.375 1.00 76.19 105 VAL A N 1
ATOM 875 C CA . VAL A 1 105 ? 17.958 -4.186 -11.998 1.00 76.19 105 VAL A CA 1
ATOM 876 C C . VAL A 1 105 ? 16.975 -4.921 -11.082 1.00 76.19 105 VAL A C 1
ATOM 878 O O . VAL A 1 105 ? 17.407 -5.470 -10.075 1.00 76.19 105 VAL A O 1
ATOM 881 N N . ASN A 1 106 ? 15.674 -4.943 -11.401 1.00 75.25 106 ASN A N 1
ATOM 882 C CA . ASN A 1 106 ? 14.645 -5.605 -10.590 1.00 75.25 106 ASN A CA 1
ATOM 883 C C . ASN A 1 106 ? 14.767 -7.139 -10.580 1.00 75.25 106 ASN A C 1
ATOM 885 O O . ASN A 1 106 ? 14.131 -7.779 -9.748 1.00 75.25 106 ASN A O 1
ATOM 889 N N . PHE A 1 107 ? 15.537 -7.720 -11.505 1.00 77.44 107 PHE A N 1
ATOM 890 C CA . PHE A 1 107 ? 15.720 -9.171 -11.631 1.00 77.44 107 PHE A CA 1
ATOM 891 C C . PHE A 1 107 ? 17.099 -9.641 -11.171 1.00 77.44 107 PHE A C 1
ATOM 893 O O . PHE A 1 107 ? 17.474 -10.785 -11.417 1.00 77.44 107 PHE A O 1
ATOM 900 N N . ILE A 1 108 ? 17.898 -8.757 -10.576 1.00 76.56 108 ILE A N 1
ATOM 901 C CA . ILE A 1 108 ? 19.287 -9.036 -10.233 1.00 76.56 108 ILE A CA 1
ATOM 902 C C . ILE A 1 108 ? 19.510 -8.736 -8.756 1.00 76.56 108 ILE A C 1
ATOM 904 O O . ILE A 1 108 ? 19.394 -7.590 -8.324 1.00 76.56 108 ILE A O 1
ATOM 908 N N . TYR A 1 109 ? 19.950 -9.742 -8.002 1.00 76.50 109 TYR A N 1
ATOM 909 C CA . TYR A 1 109 ? 20.378 -9.556 -6.619 1.00 76.50 109 TYR A CA 1
ATOM 910 C C . TYR A 1 109 ? 21.888 -9.730 -6.479 1.00 76.50 109 TYR A C 1
ATOM 912 O O . TYR A 1 109 ? 22.516 -10.559 -7.139 1.00 76.50 109 TYR A O 1
ATOM 920 N N . CYS A 1 110 ? 22.505 -8.939 -5.606 1.00 70.44 110 CYS A N 1
ATOM 921 C CA . CYS A 1 110 ? 23.923 -9.086 -5.302 1.00 70.44 110 CYS A CA 1
ATOM 922 C C . CYS A 1 110 ? 24.089 -10.067 -4.140 1.00 70.44 110 CYS A C 1
ATOM 924 O O . CYS A 1 110 ? 23.546 -9.844 -3.059 1.00 70.44 110 CYS A O 1
ATOM 926 N N . LYS A 1 111 ? 24.857 -11.142 -4.341 1.00 63.91 111 LYS A N 1
ATOM 927 C CA . LYS A 1 111 ? 25.124 -12.152 -3.302 1.00 63.91 111 LYS A CA 1
ATOM 928 C C . LYS A 1 111 ? 26.264 -11.746 -2.349 1.00 63.91 111 LYS A C 1
ATOM 930 O O . LYS A 1 111 ? 26.802 -12.593 -1.648 1.00 63.91 111 LYS A O 1
ATOM 935 N N . ALA A 1 112 ? 26.692 -10.484 -2.357 1.00 58.00 112 ALA A N 1
ATOM 936 C CA . ALA A 1 112 ? 27.815 -10.047 -1.537 1.00 58.00 112 ALA A CA 1
ATOM 937 C C . ALA A 1 112 ? 27.411 -9.948 -0.057 1.00 58.00 112 ALA A C 1
ATOM 939 O O . ALA A 1 112 ? 26.491 -9.208 0.287 1.00 58.00 112 ALA A O 1
ATOM 940 N N . ASP A 1 113 ? 28.148 -10.653 0.806 1.00 50.47 113 ASP A N 1
ATOM 941 C CA . ASP A 1 113 ? 28.037 -10.541 2.268 1.00 50.47 113 ASP A CA 1
ATOM 942 C C . ASP A 1 113 ? 28.541 -9.174 2.788 1.00 50.47 113 ASP A C 1
ATOM 944 O O . ASP A 1 113 ? 28.219 -8.789 3.910 1.00 50.47 113 ASP A O 1
ATOM 948 N N . ASP A 1 114 ? 29.297 -8.422 1.972 1.00 48.84 114 ASP A N 1
ATOM 949 C CA . ASP A 1 114 ? 29.815 -7.089 2.299 1.00 48.84 114 ASP A CA 1
ATOM 950 C C . ASP A 1 114 ? 29.768 -6.162 1.055 1.00 48.84 114 ASP A C 1
ATOM 952 O O . ASP A 1 114 ? 30.483 -6.402 0.072 1.00 48.84 114 ASP A O 1
ATOM 956 N N . PRO A 1 115 ? 28.894 -5.136 1.018 1.00 51.66 115 PRO A N 1
ATOM 957 C CA . PRO A 1 115 ? 28.757 -4.254 -0.136 1.00 51.66 115 PRO A CA 1
ATOM 958 C C . PRO A 1 115 ? 29.974 -3.325 -0.269 1.00 51.66 115 PRO A C 1
ATOM 960 O O . PRO A 1 115 ? 30.282 -2.543 0.629 1.00 51.66 115 PRO A O 1
ATOM 963 N N . THR A 1 116 ? 30.663 -3.347 -1.416 1.00 53.16 116 THR A N 1
ATOM 964 C CA . THR A 1 116 ? 31.732 -2.362 -1.704 1.00 53.16 116 THR A CA 1
ATOM 965 C C . THR A 1 116 ? 31.201 -0.919 -1.727 1.00 53.16 116 THR A C 1
ATOM 967 O O . THR A 1 116 ? 30.001 -0.687 -1.864 1.00 53.16 116 THR A O 1
ATOM 970 N N . SER A 1 117 ? 32.104 0.067 -1.700 1.00 44.97 117 SER A N 1
ATOM 971 C CA . SER A 1 117 ? 31.820 1.517 -1.702 1.00 44.97 117 SER A CA 1
ATOM 972 C C . SER A 1 117 ? 30.864 2.035 -2.794 1.00 44.97 117 SER A C 1
ATOM 974 O O . SER A 1 117 ? 30.271 3.093 -2.607 1.00 44.97 117 SER A O 1
ATOM 976 N N . LEU A 1 118 ? 30.663 1.302 -3.898 1.00 47.59 118 LEU A N 1
ATOM 977 C CA . LEU A 1 118 ? 29.664 1.607 -4.938 1.00 47.59 118 LEU A CA 1
ATOM 978 C C . LEU A 1 118 ? 28.205 1.423 -4.471 1.00 47.59 118 LEU A C 1
ATOM 980 O O . LEU A 1 118 ? 27.307 2.027 -5.042 1.00 47.59 118 LEU A O 1
ATOM 984 N N . GLN A 1 119 ? 27.963 0.613 -3.438 1.00 52.47 119 GLN A N 1
ATOM 985 C CA . GLN A 1 119 ? 26.627 0.192 -2.995 1.00 52.47 119 GLN A CA 1
ATOM 986 C C . GLN A 1 119 ? 26.164 0.876 -1.694 1.00 52.47 119 GLN A C 1
ATOM 988 O O . GLN A 1 119 ? 24.972 0.881 -1.398 1.00 52.47 119 GLN A O 1
ATOM 993 N N . GLN A 1 120 ? 27.072 1.483 -0.918 1.00 48.06 120 GLN A N 1
ATOM 994 C CA . GLN A 1 120 ? 26.731 2.088 0.382 1.00 48.06 120 GLN A CA 1
ATOM 995 C C . GLN A 1 120 ? 25.897 3.374 0.277 1.00 48.06 120 GLN A C 1
ATOM 997 O O . GLN A 1 120 ? 25.171 3.699 1.211 1.00 48.06 120 GLN A O 1
ATOM 1002 N N . ASN A 1 121 ? 25.972 4.088 -0.850 1.00 45.00 121 ASN A N 1
ATOM 1003 C CA . ASN A 1 121 ? 25.254 5.352 -1.058 1.00 45.00 121 ASN A CA 1
ATOM 1004 C C . ASN A 1 121 ? 24.131 5.268 -2.098 1.00 45.00 121 ASN A C 1
ATOM 1006 O O . ASN A 1 121 ? 23.489 6.280 -2.380 1.00 45.00 121 ASN A O 1
ATOM 1010 N N . ASP A 1 122 ? 23.871 4.088 -2.663 1.00 56.84 122 ASP A N 1
ATOM 1011 C CA . ASP A 1 122 ? 22.891 3.953 -3.732 1.00 56.84 122 ASP A CA 1
ATOM 1012 C C . ASP A 1 122 ? 21.548 3.447 -3.186 1.00 56.84 122 ASP A C 1
ATOM 1014 O O . ASP A 1 122 ? 21.371 2.266 -2.875 1.00 56.84 122 ASP A O 1
ATOM 1018 N N . LYS A 1 123 ? 20.572 4.356 -3.050 1.00 55.47 123 LYS A N 1
ATOM 1019 C CA . LYS A 1 123 ? 19.202 4.020 -2.611 1.00 55.47 123 LYS A CA 1
ATOM 1020 C C . LYS A 1 123 ? 18.570 2.938 -3.492 1.00 55.47 123 LYS A C 1
ATOM 1022 O O . LYS A 1 123 ? 17.734 2.171 -3.006 1.00 55.47 123 LYS A O 1
ATOM 1027 N N . VAL A 1 124 ? 18.972 2.863 -4.763 1.00 58.19 124 VAL A N 1
ATOM 1028 C CA . VAL A 1 124 ? 18.489 1.853 -5.709 1.00 58.19 124 VAL A CA 1
ATOM 1029 C C . VAL A 1 124 ? 18.953 0.463 -5.272 1.00 58.19 124 VAL A C 1
ATOM 1031 O O . VAL A 1 124 ? 18.133 -0.445 -5.201 1.00 58.19 124 VAL A O 1
ATOM 1034 N N . TYR A 1 125 ? 20.212 0.309 -4.853 1.00 62.53 125 TYR A N 1
ATOM 1035 C CA . TYR A 1 125 ? 20.753 -0.970 -4.383 1.00 62.53 125 TYR A CA 1
ATOM 1036 C C . TYR A 1 125 ? 19.992 -1.529 -3.174 1.00 62.53 125 TYR A C 1
ATOM 1038 O O . TYR A 1 125 ? 19.566 -2.684 -3.186 1.00 62.53 125 TYR A O 1
ATOM 1046 N N . TYR A 1 126 ? 19.780 -0.707 -2.141 1.00 59.97 126 TYR A N 1
ATOM 1047 C CA . TYR A 1 126 ? 19.123 -1.160 -0.911 1.00 59.97 126 TYR A CA 1
ATOM 1048 C C . TYR A 1 126 ? 17.672 -1.583 -1.170 1.00 59.97 126 TYR A C 1
ATOM 1050 O O . TYR A 1 126 ? 17.249 -2.659 -0.753 1.00 59.97 126 TYR A O 1
ATOM 1058 N N . THR A 1 127 ? 16.937 -0.772 -1.936 1.00 62.22 127 THR A N 1
ATOM 1059 C CA . THR A 1 127 ? 15.530 -1.040 -2.259 1.00 62.22 127 THR A CA 1
ATOM 1060 C C . THR A 1 127 ? 15.377 -2.299 -3.114 1.00 62.22 127 THR A C 1
ATOM 1062 O O . THR A 1 127 ? 14.455 -3.077 -2.890 1.00 62.22 127 THR A O 1
ATOM 1065 N N . GLN A 1 128 ? 16.287 -2.541 -4.065 1.00 67.44 128 GLN A N 1
ATOM 1066 C CA . GLN A 1 128 ? 16.248 -3.760 -4.878 1.00 67.44 128 GLN A CA 1
ATOM 1067 C C . GLN A 1 128 ? 16.619 -4.995 -4.059 1.00 67.44 128 GLN A C 1
ATOM 1069 O O . GLN A 1 128 ? 15.898 -5.989 -4.080 1.00 67.44 128 GLN A O 1
ATOM 1074 N N . ASN A 1 129 ? 17.677 -4.925 -3.249 1.00 69.25 129 ASN A N 1
ATOM 1075 C CA . ASN A 1 129 ? 18.106 -6.073 -2.455 1.00 69.25 129 ASN A CA 1
ATOM 1076 C C . ASN A 1 129 ? 17.034 -6.513 -1.438 1.00 69.25 129 ASN A C 1
ATOM 1078 O O . ASN A 1 129 ? 16.843 -7.706 -1.212 1.00 69.25 129 ASN A O 1
ATOM 1082 N N . MET A 1 130 ? 16.271 -5.570 -0.871 1.00 70.31 130 MET A N 1
ATOM 1083 C CA . MET A 1 130 ? 15.147 -5.884 0.022 1.00 70.31 130 MET A CA 1
ATOM 1084 C C . MET A 1 130 ? 14.037 -6.705 -0.652 1.00 70.31 130 MET A C 1
ATOM 1086 O O . MET A 1 130 ? 13.411 -7.528 0.022 1.00 70.31 130 MET A O 1
ATOM 1090 N N . LYS A 1 131 ? 13.814 -6.544 -1.964 1.00 72.62 131 LYS A N 1
ATOM 1091 C CA . LYS A 1 131 ? 12.820 -7.332 -2.715 1.00 72.62 131 LYS A CA 1
ATOM 1092 C C . LYS A 1 131 ? 13.225 -8.798 -2.844 1.00 72.62 131 LYS A C 1
ATOM 1094 O O . LYS A 1 131 ? 12.378 -9.678 -2.726 1.00 72.62 131 LYS A O 1
ATOM 1099 N N . HIS A 1 132 ? 14.517 -9.061 -3.032 1.00 72.81 132 HIS A N 1
ATOM 1100 C CA . HIS A 1 132 ? 15.052 -10.418 -3.177 1.00 72.81 132 HIS A CA 1
ATOM 1101 C C . HIS A 1 132 ? 15.196 -11.161 -1.839 1.00 72.81 132 HIS A C 1
ATOM 1103 O O . HIS A 1 132 ? 15.378 -12.380 -1.825 1.00 72.81 132 HIS A O 1
ATOM 1109 N N . GLN A 1 133 ? 15.057 -10.466 -0.706 1.00 72.94 133 GLN A N 1
ATOM 1110 C CA . GLN A 1 133 ? 15.016 -11.071 0.628 1.00 72.94 133 GLN A CA 1
ATOM 1111 C C . GLN A 1 133 ? 13.655 -11.720 0.931 1.00 72.94 133 GLN A C 1
ATOM 1113 O O . GLN A 1 133 ? 12.645 -11.435 0.291 1.00 72.94 133 GLN A O 1
ATOM 1118 N N . GLY A 1 134 ? 13.604 -12.590 1.948 1.00 74.50 134 GLY A N 1
ATOM 1119 C CA . GLY A 1 134 ? 12.432 -13.428 2.247 1.00 74.50 134 GLY A CA 1
ATOM 1120 C C . GLY A 1 134 ? 11.099 -12.675 2.386 1.00 74.50 134 GLY A C 1
ATOM 1121 O O . GLY A 1 134 ? 10.085 -13.143 1.875 1.00 74.50 134 GLY A O 1
ATOM 1122 N N . MET A 1 135 ? 11.092 -11.493 3.017 1.00 73.94 135 MET A N 1
ATOM 1123 C CA . MET A 1 135 ? 9.875 -10.675 3.138 1.00 73.94 135 MET A CA 1
ATOM 1124 C C . MET A 1 135 ? 9.475 -10.005 1.818 1.00 73.94 135 MET A C 1
ATOM 1126 O O . MET A 1 135 ? 8.291 -9.990 1.496 1.00 73.94 135 MET A O 1
ATOM 1130 N N . GLY A 1 136 ? 10.429 -9.505 1.028 1.00 75.88 136 GLY A N 1
ATOM 1131 C CA . GLY A 1 136 ? 10.148 -8.974 -0.309 1.00 75.88 136 GLY A CA 1
ATOM 1132 C C . GLY A 1 136 ? 9.569 -10.043 -1.238 1.00 75.88 136 GLY A C 1
ATOM 1133 O O . GLY A 1 136 ? 8.529 -9.825 -1.860 1.00 75.88 136 GLY A O 1
ATOM 1134 N N . ARG A 1 137 ? 10.149 -11.251 -1.212 1.00 78.19 137 ARG A N 1
ATOM 1135 C CA . ARG A 1 137 ? 9.646 -12.430 -1.936 1.00 78.19 137 ARG A CA 1
ATOM 1136 C C . ARG A 1 137 ? 8.223 -12.791 -1.544 1.00 78.19 137 ARG A C 1
ATOM 1138 O O . ARG A 1 137 ? 7.409 -13.075 -2.413 1.00 78.19 137 ARG A O 1
ATOM 1145 N N . PHE A 1 138 ? 7.903 -12.757 -0.250 1.00 82.81 138 PHE A N 1
ATOM 1146 C CA . PHE A 1 138 ? 6.540 -12.995 0.219 1.00 82.81 138 PHE A CA 1
ATOM 1147 C C . PHE A 1 138 ? 5.542 -12.020 -0.425 1.00 82.81 138 PHE A C 1
ATOM 1149 O O . PHE A 1 138 ? 4.490 -12.457 -0.901 1.00 82.81 138 PHE A O 1
ATOM 1156 N N . PHE A 1 139 ? 5.888 -10.730 -0.509 1.00 83.31 139 PHE A N 1
ATOM 1157 C CA . PHE A 1 139 ? 5.028 -9.720 -1.128 1.00 83.31 139 PHE A CA 1
ATOM 1158 C C . PHE A 1 139 ? 4.961 -9.793 -2.664 1.00 83.31 139 PHE A C 1
ATOM 1160 O O . PHE A 1 139 ? 3.972 -9.358 -3.257 1.00 83.31 139 PHE A O 1
ATOM 1167 N N . TYR A 1 140 ? 5.937 -10.442 -3.302 1.00 78.75 140 TYR A N 1
ATOM 1168 C CA . TYR A 1 140 ? 5.905 -10.780 -4.728 1.00 78.75 140 TYR A CA 1
ATOM 1169 C C . TYR A 1 140 ? 5.020 -12.015 -5.041 1.00 78.75 140 TYR A C 1
ATOM 1171 O O . TYR A 1 140 ? 4.926 -12.465 -6.174 1.00 78.75 140 TYR A O 1
ATOM 1179 N N . THR A 1 141 ? 4.315 -12.590 -4.062 1.00 80.06 141 THR A N 1
ATOM 1180 C CA . THR A 1 141 ? 3.353 -13.684 -4.307 1.00 80.06 141 THR A CA 1
ATOM 1181 C C . THR A 1 141 ? 1.905 -13.209 -4.208 1.00 80.06 141 THR A C 1
ATOM 1183 O O . THR A 1 141 ? 1.619 -12.138 -3.681 1.00 80.06 141 THR A O 1
ATOM 1186 N N . TYR A 1 142 ? 0.947 -14.033 -4.647 1.00 81.44 142 TYR A N 1
ATOM 1187 C CA . TYR A 1 142 ? -0.476 -13.751 -4.413 1.00 81.44 142 TYR A CA 1
ATOM 1188 C C . TYR A 1 142 ? -0.895 -13.896 -2.933 1.00 81.44 142 TYR A C 1
ATOM 1190 O O . TYR A 1 142 ? -1.961 -13.421 -2.540 1.00 81.44 142 TYR A O 1
ATOM 1198 N N . THR A 1 143 ? -0.062 -14.527 -2.100 1.00 81.44 143 THR A N 1
ATOM 1199 C CA . THR A 1 143 ? -0.331 -14.846 -0.687 1.00 81.44 143 THR A CA 1
ATOM 1200 C C . THR A 1 143 ? -0.782 -13.653 0.170 1.00 81.44 143 THR A C 1
ATOM 1202 O O . THR A 1 143 ? -1.850 -13.756 0.775 1.00 81.44 143 THR A O 1
ATOM 1205 N N . PRO A 1 144 ? -0.052 -12.518 0.247 1.00 84.38 144 PRO A N 1
ATOM 1206 C CA . PRO A 1 144 ? -0.480 -11.350 1.028 1.00 84.38 144 PRO A CA 1
ATOM 1207 C C . PRO A 1 144 ? -1.864 -10.833 0.622 1.00 84.38 144 PRO A C 1
ATOM 1209 O O . PRO A 1 144 ? -2.672 -10.507 1.490 1.00 84.38 144 PRO A O 1
ATOM 1212 N N . TYR A 1 145 ? -2.180 -10.803 -0.675 1.00 82.94 145 TYR A N 1
ATOM 1213 C CA . TYR A 1 145 ? -3.475 -10.316 -1.156 1.00 82.94 145 TYR A CA 1
ATOM 1214 C C . TYR A 1 145 ? -4.602 -11.286 -0.803 1.00 82.94 145 TYR A C 1
ATOM 1216 O O . TYR A 1 145 ? -5.676 -10.846 -0.400 1.00 82.94 145 TYR A O 1
ATOM 1224 N N . LEU A 1 146 ? -4.359 -12.600 -0.878 1.00 86.25 146 LEU A N 1
ATOM 1225 C CA . LEU A 1 146 ? -5.322 -13.608 -0.422 1.00 86.25 146 LEU A CA 1
ATOM 1226 C C . LEU A 1 146 ? -5.593 -13.496 1.084 1.00 86.25 146 LEU A C 1
ATOM 1228 O O . LEU A 1 146 ? -6.744 -13.624 1.503 1.00 86.25 146 LEU A O 1
ATOM 1232 N N . ILE A 1 147 ? -4.567 -13.199 1.889 1.00 87.56 147 ILE A N 1
ATOM 1233 C CA . ILE A 1 147 ? -4.731 -12.923 3.323 1.00 87.56 147 ILE A CA 1
ATOM 1234 C C . ILE A 1 147 ? -5.598 -11.676 3.527 1.00 87.56 147 ILE A C 1
ATOM 1236 O O . ILE A 1 147 ? -6.566 -11.737 4.283 1.00 87.56 147 ILE A O 1
ATOM 1240 N N . ILE A 1 148 ? -5.310 -10.570 2.830 1.00 87.81 148 ILE A N 1
ATOM 1241 C CA . ILE A 1 148 ? -6.104 -9.330 2.918 1.00 87.81 148 ILE A CA 1
ATOM 1242 C C . ILE A 1 148 ? -7.566 -9.587 2.529 1.00 87.81 148 ILE A C 1
ATOM 1244 O O . ILE A 1 148 ? -8.473 -9.193 3.262 1.00 87.81 148 ILE A O 1
ATOM 1248 N N . ILE A 1 149 ? -7.811 -10.293 1.422 1.00 86.19 149 ILE A N 1
ATOM 1249 C CA . ILE A 1 149 ? -9.163 -10.661 0.978 1.00 86.19 149 ILE A CA 1
ATOM 1250 C C . ILE A 1 149 ? -9.866 -11.515 2.042 1.00 86.19 149 ILE A C 1
ATOM 1252 O O . ILE A 1 149 ? -11.011 -11.232 2.393 1.00 86.19 149 ILE A O 1
ATOM 1256 N N . GLY A 1 150 ? -9.185 -12.520 2.599 1.00 86.38 150 GLY A N 1
ATOM 1257 C CA . GLY A 1 150 ? -9.730 -13.359 3.668 1.00 86.38 150 GLY A CA 1
ATOM 1258 C C . GLY A 1 150 ? -10.105 -12.557 4.918 1.00 86.38 150 GLY A C 1
ATOM 1259 O O . GLY A 1 150 ? -11.188 -12.753 5.475 1.00 86.38 150 GLY A O 1
ATOM 1260 N N . LEU A 1 151 ? -9.258 -11.605 5.320 1.00 89.88 151 LEU A N 1
ATOM 1261 C CA . LEU A 1 151 ? -9.527 -10.697 6.438 1.00 89.88 151 LEU A CA 1
ATOM 1262 C C . LEU A 1 151 ? -10.735 -9.792 6.155 1.00 89.88 151 LEU A C 1
ATOM 1264 O O . LEU A 1 151 ? -11.584 -9.629 7.028 1.00 89.88 151 LEU A O 1
ATOM 1268 N N . LEU A 1 152 ? -10.867 -9.252 4.940 1.00 88.06 152 LEU A N 1
ATOM 1269 C CA . LEU A 1 152 ? -12.017 -8.426 4.544 1.00 88.06 152 LEU A CA 1
ATOM 1270 C C . LEU A 1 152 ? -13.328 -9.216 4.525 1.00 88.06 152 LEU A C 1
ATOM 1272 O O . LEU A 1 152 ? -14.346 -8.722 5.010 1.00 88.06 152 LEU A O 1
ATOM 1276 N N . ILE A 1 153 ? -13.306 -10.454 4.027 1.00 87.56 153 ILE A N 1
ATOM 1277 C CA . ILE A 1 153 ? -14.469 -11.350 4.079 1.00 87.56 153 ILE A CA 1
ATOM 1278 C C . ILE A 1 153 ? -14.852 -11.619 5.538 1.00 87.56 153 ILE A C 1
ATOM 1280 O O . ILE A 1 153 ? -16.026 -11.517 5.894 1.00 87.56 153 ILE A O 1
ATOM 1284 N N . ALA A 1 154 ? -13.880 -11.908 6.405 1.00 89.06 154 ALA A N 1
ATOM 1285 C CA . ALA A 1 154 ? -14.135 -12.126 7.826 1.00 89.06 154 ALA A CA 1
ATOM 1286 C C . ALA A 1 154 ? -14.713 -10.875 8.513 1.00 89.06 154 ALA A C 1
ATOM 1288 O O . ALA A 1 154 ? -15.669 -10.996 9.282 1.00 89.06 154 ALA A O 1
ATOM 1289 N N . ILE A 1 155 ? -14.200 -9.677 8.201 1.00 86.94 155 ILE A N 1
ATOM 1290 C CA . ILE A 1 155 ? -14.768 -8.397 8.657 1.00 86.94 155 ILE A CA 1
ATOM 1291 C C . ILE A 1 155 ? -16.233 -8.296 8.232 1.00 86.94 155 ILE A C 1
ATOM 1293 O O . ILE A 1 155 ? -17.091 -8.057 9.077 1.00 86.94 155 ILE A O 1
ATOM 1297 N N . TRP A 1 156 ? -16.533 -8.537 6.955 1.00 86.31 156 TRP A N 1
ATOM 1298 C CA . TRP A 1 156 ? -17.893 -8.449 6.427 1.00 86.31 156 TRP A CA 1
ATOM 1299 C C . TRP A 1 156 ? -18.854 -9.424 7.123 1.00 86.31 156 TRP A C 1
ATOM 1301 O O . TRP A 1 156 ? -19.934 -9.024 7.562 1.00 86.31 156 TRP A O 1
ATOM 1311 N N . LEU A 1 157 ? -18.436 -10.679 7.320 1.00 88.31 157 LEU A N 1
ATOM 1312 C CA . LEU A 1 157 ? -19.220 -11.682 8.048 1.00 88.31 157 LEU A CA 1
ATOM 1313 C C . LEU A 1 157 ? -19.455 -11.268 9.509 1.00 88.31 157 LEU A C 1
ATOM 1315 O O . LEU A 1 157 ? -20.582 -11.355 9.998 1.00 88.31 157 LEU A O 1
ATOM 1319 N N . LEU A 1 158 ? -18.427 -10.779 10.212 1.00 87.31 158 LEU A N 1
ATOM 1320 C CA . LEU A 1 158 ? -18.577 -10.288 11.588 1.00 87.31 158 LEU A CA 1
ATOM 1321 C C . LEU A 1 158 ? -19.472 -9.049 11.667 1.00 87.31 158 LEU A C 1
ATOM 1323 O O . LEU A 1 158 ? -20.220 -8.907 12.633 1.00 87.31 158 LEU A O 1
ATOM 1327 N N . SER A 1 159 ? -19.431 -8.171 10.668 1.00 82.50 159 SER A N 1
ATOM 1328 C CA . SER A 1 159 ? -20.289 -6.989 10.605 1.00 82.50 159 SER A CA 1
ATOM 1329 C C . SER A 1 159 ? -21.759 -7.334 10.385 1.00 82.50 159 SER A C 1
ATOM 1331 O O . SER A 1 159 ? -22.621 -6.664 10.948 1.00 82.50 159 SER A O 1
ATOM 1333 N N . LEU A 1 160 ? -22.056 -8.385 9.617 1.00 83.75 160 LEU A N 1
ATOM 1334 C CA . LEU A 1 160 ? -23.425 -8.871 9.423 1.00 83.75 160 LEU A CA 1
ATOM 1335 C C . LEU A 1 160 ? -23.943 -9.649 10.635 1.00 83.75 160 LEU A C 1
ATOM 1337 O O . LEU A 1 160 ? -25.058 -9.424 11.104 1.00 83.75 160 LEU A O 1
ATOM 1341 N N . PHE A 1 161 ? -23.134 -10.570 11.157 1.00 84.62 161 PHE A N 1
ATOM 1342 C CA . PHE A 1 161 ? -23.570 -11.492 12.202 1.00 84.62 161 PHE A CA 1
ATOM 1343 C C . PHE A 1 161 ? -23.389 -10.955 13.622 1.00 84.62 161 PHE A C 1
ATOM 1345 O O . PHE A 1 161 ? -24.087 -11.400 14.532 1.00 84.62 161 PHE A O 1
ATOM 1352 N N . GLY A 1 162 ? -22.498 -9.988 13.832 1.00 83.62 162 GLY A N 1
ATOM 1353 C CA . GLY A 1 162 ? -22.261 -9.358 15.132 1.00 83.62 162 GLY A CA 1
ATOM 1354 C C . GLY A 1 162 ? -23.519 -8.717 15.732 1.00 83.62 162 GLY A C 1
ATOM 1355 O O . GLY A 1 162 ? -23.835 -9.008 16.888 1.00 83.62 162 GLY A O 1
ATOM 1356 N N . PRO A 1 163 ? -24.267 -7.890 14.975 1.00 78.25 163 PRO A N 1
ATOM 1357 C CA . PRO A 1 163 ? -25.544 -7.337 15.424 1.00 78.25 163 PRO A CA 1
ATOM 1358 C C . PRO A 1 163 ? -26.657 -8.392 15.502 1.00 78.25 163 PRO A C 1
ATOM 1360 O O . PRO A 1 163 ? -27.476 -8.342 16.418 1.00 78.25 163 PRO A O 1
ATOM 1363 N N . ALA A 1 164 ? -26.676 -9.354 14.571 1.00 80.94 164 ALA A N 1
ATOM 1364 C CA . ALA A 1 164 ? -27.732 -10.364 14.467 1.00 80.94 164 ALA A CA 1
ATOM 1365 C C . ALA A 1 164 ? -27.675 -11.435 15.574 1.00 80.94 164 ALA A C 1
ATOM 1367 O O . ALA A 1 164 ? -28.712 -11.953 15.989 1.00 80.94 164 ALA A O 1
ATOM 1368 N N . TYR A 1 165 ? -26.481 -11.759 16.084 1.00 81.88 165 TYR A N 1
ATOM 1369 C CA . TYR A 1 165 ? -26.275 -12.819 17.071 1.00 81.88 165 TYR A CA 1
ATOM 1370 C C . TYR A 1 165 ? -25.494 -12.315 18.289 1.00 81.88 165 TYR A C 1
ATOM 1372 O O . TYR A 1 165 ? -24.306 -12.002 18.218 1.00 81.88 165 TYR A O 1
ATOM 1380 N N . SER A 1 166 ? -26.128 -12.339 19.467 1.00 78.06 166 SER A N 1
ATOM 1381 C CA . SER A 1 166 ? -25.548 -11.826 20.722 1.00 78.06 166 SER A CA 1
ATOM 1382 C C . SER A 1 166 ? -24.191 -12.446 21.093 1.00 78.06 166 SER A C 1
ATOM 1384 O O . SER A 1 166 ? -23.325 -11.753 21.628 1.00 78.06 166 SER A O 1
ATOM 1386 N N . LYS A 1 167 ? -23.970 -13.728 20.764 1.00 84.69 167 LYS A N 1
ATOM 1387 C CA . LYS A 1 167 ? -22.692 -14.434 20.977 1.00 84.69 167 LYS A CA 1
ATOM 1388 C C . LYS A 1 167 ? -21.560 -13.918 20.080 1.00 84.69 167 LYS A C 1
ATOM 1390 O O . LYS A 1 167 ? -20.401 -14.001 20.476 1.00 84.69 167 LYS A O 1
ATOM 1395 N N . MET A 1 168 ? -21.880 -13.371 18.906 1.00 81.56 168 MET A N 1
ATOM 1396 C CA . MET A 1 168 ? -20.902 -12.852 17.943 1.00 81.56 168 MET A CA 1
ATOM 1397 C C . MET A 1 168 ? -20.575 -11.373 18.145 1.00 81.56 168 MET A C 1
ATOM 1399 O O . MET A 1 168 ? -19.564 -10.903 17.630 1.00 81.56 168 MET A O 1
ATOM 1403 N N . ARG A 1 169 ? -21.355 -10.649 18.955 1.00 80.38 169 ARG A N 1
ATOM 1404 C CA . ARG A 1 169 ? -21.146 -9.216 19.200 1.00 80.38 169 ARG A CA 1
ATOM 1405 C C . ARG A 1 169 ? -19.785 -8.893 19.821 1.00 80.38 169 ARG A C 1
ATOM 1407 O O . ARG A 1 169 ? -19.113 -7.985 19.352 1.00 80.38 169 ARG A O 1
ATOM 1414 N N . LYS A 1 170 ? -19.352 -9.650 20.838 1.00 82.81 170 LYS A N 1
ATOM 1415 C CA . LYS A 1 170 ? -18.026 -9.462 21.464 1.00 82.81 170 LYS A CA 1
ATOM 1416 C C . LYS A 1 170 ? -16.872 -9.794 20.502 1.00 82.81 170 LYS A C 1
ATOM 1418 O O . LYS A 1 170 ? -15.973 -8.965 20.380 1.00 82.81 170 LYS A O 1
ATOM 1423 N N . PRO A 1 171 ? -16.877 -10.947 19.800 1.00 84.75 171 PRO A N 1
ATOM 1424 C CA . PRO A 1 171 ? -15.911 -11.211 18.737 1.00 84.75 171 PRO A CA 1
ATOM 1425 C C . PRO A 1 171 ? -15.875 -10.123 17.660 1.00 84.75 171 PRO A C 1
ATOM 1427 O O . PRO A 1 171 ? -14.792 -9.740 17.244 1.00 84.75 171 PRO A O 1
ATOM 1430 N N . ALA A 1 172 ? -17.025 -9.590 17.238 1.00 84.25 172 ALA A N 1
ATOM 1431 C CA . ALA A 1 172 ? -17.088 -8.536 16.228 1.00 84.25 172 ALA A CA 1
ATOM 1432 C C . ALA A 1 172 ? -16.542 -7.188 16.739 1.00 84.25 172 ALA A C 1
ATOM 1434 O O . ALA A 1 172 ? -15.790 -6.533 16.021 1.00 84.25 172 ALA A O 1
ATOM 1435 N N . GLU A 1 173 ? -16.850 -6.806 17.986 1.00 81.38 173 GLU A N 1
ATOM 1436 C CA . GLU A 1 173 ? -16.379 -5.563 18.625 1.00 81.38 173 GLU A CA 1
ATOM 1437 C C . GLU A 1 173 ? -14.845 -5.462 18.661 1.00 81.38 173 GLU A C 1
ATOM 1439 O O . GLU A 1 173 ? -14.302 -4.391 18.410 1.00 81.38 173 GLU A O 1
ATOM 1444 N N . TYR A 1 174 ? -14.136 -6.562 18.926 1.00 82.38 174 TYR A N 1
ATOM 1445 C CA . TYR A 1 174 ? -12.666 -6.561 18.991 1.00 82.38 174 TYR A CA 1
ATOM 1446 C C . TYR A 1 174 ? -11.991 -7.095 17.723 1.00 82.38 174 TYR A C 1
ATOM 1448 O O . TYR A 1 174 ? -10.910 -6.637 17.353 1.00 82.38 174 TYR A O 1
ATOM 1456 N N . GLY A 1 175 ? -12.620 -8.056 17.047 1.00 84.19 175 GLY A N 1
ATOM 1457 C CA . GLY A 1 175 ? -12.063 -8.732 15.880 1.00 84.19 175 GLY A CA 1
ATOM 1458 C C . GLY A 1 175 ? -12.007 -7.841 14.646 1.00 84.19 175 GLY A C 1
ATOM 1459 O O . GLY A 1 175 ? -11.000 -7.861 13.946 1.00 84.19 175 GLY A O 1
ATOM 1460 N N . ILE A 1 176 ? -13.036 -7.020 14.400 1.00 83.69 176 ILE A N 1
ATOM 1461 C CA . ILE A 1 176 ? -13.047 -6.108 13.245 1.00 83.69 176 ILE A CA 1
ATOM 1462 C C . ILE A 1 176 ? -11.877 -5.109 13.322 1.00 83.69 176 ILE A C 1
ATOM 1464 O O . ILE A 1 176 ? -11.091 -5.073 12.374 1.00 83.69 176 ILE A O 1
ATOM 1468 N N . PRO A 1 177 ? -11.669 -4.369 14.434 1.00 80.12 177 PRO A N 1
ATOM 1469 C CA . PRO A 1 177 ? -10.506 -3.498 14.573 1.00 80.12 177 PRO A CA 1
ATOM 1470 C C . PRO A 1 177 ? -9.174 -4.227 14.407 1.00 80.12 177 PRO A C 1
ATOM 1472 O O . PRO A 1 177 ? -8.290 -3.732 13.714 1.00 80.12 177 PRO A O 1
ATOM 1475 N N . ALA A 1 178 ? -9.029 -5.413 15.005 1.00 84.25 178 ALA A N 1
ATOM 1476 C CA . ALA A 1 178 ? -7.793 -6.188 14.929 1.00 84.25 178 ALA A CA 1
ATOM 1477 C C . ALA A 1 178 ? -7.464 -6.635 13.495 1.00 84.25 178 ALA A C 1
ATOM 1479 O O . ALA A 1 178 ? -6.318 -6.521 13.067 1.00 84.25 178 ALA A O 1
ATOM 1480 N N . MET A 1 179 ? -8.458 -7.105 12.737 1.00 86.69 179 MET A N 1
ATOM 1481 C CA . MET A 1 179 ? -8.264 -7.520 11.343 1.00 86.69 179 MET A CA 1
ATOM 1482 C C . MET A 1 179 ? -7.962 -6.335 10.429 1.00 86.69 179 MET A C 1
ATOM 1484 O O . MET A 1 179 ? -7.096 -6.440 9.569 1.00 86.69 179 MET A O 1
ATOM 1488 N N . ILE A 1 180 ? -8.623 -5.196 10.639 1.00 84.00 180 ILE A N 1
ATOM 1489 C CA . ILE A 1 180 ? -8.322 -3.968 9.899 1.00 84.00 180 ILE A CA 1
ATOM 1490 C C . ILE A 1 180 ? -6.889 -3.501 10.186 1.00 84.00 180 ILE A C 1
ATOM 1492 O O . ILE A 1 180 ? -6.159 -3.185 9.252 1.00 84.00 180 ILE A O 1
ATOM 1496 N N . LEU A 1 181 ? -6.454 -3.518 11.450 1.00 82.94 181 LEU A N 1
ATOM 1497 C CA . LEU A 1 181 ? -5.066 -3.209 11.808 1.00 82.94 181 LEU A CA 1
ATOM 1498 C C . LEU A 1 181 ? -4.079 -4.179 11.149 1.00 82.94 181 LEU A C 1
ATOM 1500 O O . LEU A 1 181 ? -3.032 -3.745 10.678 1.00 82.94 181 LEU A O 1
ATOM 1504 N N . ALA A 1 182 ? -4.415 -5.469 11.082 1.00 86.44 182 ALA A N 1
ATOM 1505 C CA . ALA A 1 182 ? -3.596 -6.459 10.391 1.00 86.44 182 ALA A CA 1
ATOM 1506 C C . ALA A 1 182 ? -3.493 -6.170 8.884 1.00 86.44 182 ALA A C 1
ATOM 1508 O O . ALA A 1 182 ? -2.399 -6.261 8.332 1.00 86.44 182 ALA A O 1
ATOM 1509 N N . ILE A 1 183 ? -4.592 -5.764 8.235 1.00 86.62 183 ILE A N 1
ATOM 1510 C CA . ILE A 1 183 ? -4.587 -5.332 6.828 1.00 86.62 183 ILE A CA 1
ATOM 1511 C C . ILE A 1 183 ? -3.675 -4.116 6.653 1.00 86.62 183 ILE A C 1
ATOM 1513 O O . ILE A 1 183 ? -2.742 -4.176 5.859 1.00 86.62 183 ILE A O 1
ATOM 1517 N N . THR A 1 184 ? -3.877 -3.053 7.437 1.00 84.31 184 THR A N 1
ATOM 1518 C CA . THR A 1 184 ? -3.061 -1.831 7.341 1.00 84.31 184 THR A CA 1
ATOM 1519 C C . THR A 1 184 ? -1.579 -2.106 7.603 1.00 84.31 184 THR A C 1
ATOM 1521 O O . THR A 1 184 ? -0.710 -1.528 6.954 1.00 84.31 184 THR A O 1
ATOM 1524 N N . PHE A 1 185 ? -1.267 -3.016 8.527 1.00 84.62 185 PHE A N 1
ATOM 1525 C CA . PHE A 1 185 ? 0.105 -3.439 8.786 1.00 84.62 185 PHE A CA 1
ATOM 1526 C C . PHE A 1 185 ? 0.710 -4.202 7.599 1.00 84.62 185 PHE A C 1
ATOM 1528 O O . PHE A 1 185 ? 1.843 -3.921 7.217 1.00 84.62 185 PHE A O 1
ATOM 1535 N N . LEU A 1 186 ? -0.038 -5.121 6.978 1.00 87.06 186 LEU A N 1
ATOM 1536 C CA . LEU A 1 186 ? 0.406 -5.828 5.771 1.00 87.06 186 LEU A CA 1
ATOM 1537 C C . LEU A 1 186 ? 0.628 -4.872 4.593 1.00 87.06 186 LEU A C 1
ATOM 1539 O O . LEU A 1 186 ? 1.624 -5.011 3.888 1.00 87.06 186 LEU A O 1
ATOM 1543 N N . GLU A 1 187 ? -0.254 -3.892 4.401 1.00 85.12 187 GLU A N 1
ATOM 1544 C CA . GLU A 1 187 ? -0.111 -2.860 3.365 1.00 85.12 187 GLU A CA 1
ATOM 1545 C C . GLU A 1 187 ? 1.133 -1.999 3.595 1.00 85.12 187 GLU A C 1
ATOM 1547 O O . GLU A 1 187 ? 1.911 -1.770 2.668 1.00 85.12 187 GLU A O 1
ATOM 1552 N N . PHE A 1 188 ? 1.362 -1.575 4.841 1.00 85.06 188 PHE A N 1
ATOM 1553 C CA . PHE A 1 188 ? 2.568 -0.844 5.216 1.00 85.06 188 PHE A CA 1
ATOM 1554 C C . PHE A 1 188 ? 3.833 -1.666 4.952 1.00 85.06 188 PHE A C 1
ATOM 1556 O O . PHE A 1 188 ? 4.774 -1.152 4.353 1.00 85.06 188 PHE A O 1
ATOM 1563 N N . LEU A 1 189 ? 3.861 -2.938 5.361 1.00 85.56 189 LEU A N 1
ATOM 1564 C CA . LEU A 1 189 ? 5.005 -3.814 5.110 1.00 85.56 189 LEU A CA 1
ATOM 1565 C C . LEU A 1 189 ? 5.241 -4.023 3.610 1.00 85.56 189 LEU A C 1
ATOM 1567 O O . LEU A 1 189 ? 6.385 -3.961 3.166 1.00 85.56 189 LEU A O 1
ATOM 1571 N N . GLY A 1 190 ? 4.180 -4.217 2.826 1.00 83.62 190 GLY A N 1
ATOM 1572 C CA . GLY A 1 190 ? 4.283 -4.348 1.375 1.00 83.62 190 GLY A CA 1
ATOM 1573 C C . GLY A 1 190 ? 4.899 -3.105 0.734 1.00 83.62 190 GLY A C 1
ATOM 1574 O O . GLY A 1 190 ? 5.856 -3.215 -0.031 1.00 83.62 190 GLY A O 1
ATOM 1575 N N . LEU A 1 191 ? 4.428 -1.915 1.115 1.00 80.88 191 LEU A N 1
ATOM 1576 C CA . LEU A 1 191 ? 5.004 -0.646 0.658 1.00 80.88 191 LEU A CA 1
ATOM 1577 C C . LEU A 1 191 ? 6.439 -0.433 1.152 1.00 80.88 191 LEU A C 1
ATOM 1579 O O . LEU A 1 191 ? 7.261 0.100 0.416 1.00 80.88 191 LEU A O 1
ATOM 1583 N N . TYR A 1 192 ? 6.763 -0.854 2.372 1.00 81.88 192 TYR A N 1
ATOM 1584 C CA . TYR A 1 192 ? 8.110 -0.731 2.924 1.00 81.88 192 TYR A CA 1
ATOM 1585 C C . TYR A 1 192 ? 9.124 -1.613 2.180 1.00 81.88 192 TYR A C 1
ATOM 1587 O O . TYR A 1 192 ? 10.209 -1.143 1.849 1.00 81.88 192 TYR A O 1
ATOM 1595 N N . PHE A 1 193 ? 8.772 -2.871 1.889 1.00 79.56 193 PHE A N 1
ATOM 1596 C CA . PHE A 1 193 ? 9.680 -3.823 1.240 1.00 79.56 193 PHE A CA 1
ATOM 1597 C C . PHE A 1 193 ? 9.709 -3.712 -0.288 1.00 79.56 193 PHE A C 1
ATOM 1599 O O . PHE A 1 193 ? 10.753 -3.957 -0.888 1.00 79.56 193 PHE A O 1
ATOM 1606 N N . MET A 1 194 ? 8.588 -3.372 -0.930 1.00 75.19 194 MET A N 1
ATOM 1607 C CA . MET A 1 194 ? 8.481 -3.347 -2.395 1.00 75.19 194 MET A CA 1
ATOM 1608 C C . MET A 1 194 ? 8.279 -1.949 -2.983 1.00 75.19 194 MET A C 1
ATOM 1610 O O . MET A 1 194 ? 8.364 -1.782 -4.202 1.00 75.19 194 MET A O 1
ATOM 1614 N N . GLY A 1 195 ? 7.991 -0.935 -2.166 1.00 77.56 195 GLY A N 1
ATOM 1615 C CA . GLY A 1 195 ? 7.587 0.375 -2.668 1.00 77.56 195 GLY A CA 1
ATOM 1616 C C . GLY A 1 195 ? 6.346 0.269 -3.556 1.00 77.56 195 GLY A C 1
ATOM 1617 O O . GLY A 1 195 ? 5.414 -0.481 -3.275 1.00 77.56 195 GLY A O 1
ATOM 1618 N N . MET A 1 196 ? 6.352 0.993 -4.676 1.00 75.38 196 MET A N 1
ATOM 1619 C CA . MET A 1 196 ? 5.256 0.952 -5.654 1.00 75.38 196 MET A CA 1
ATOM 1620 C C . MET A 1 196 ? 5.199 -0.351 -6.463 1.00 75.38 196 MET A C 1
ATOM 1622 O O . MET A 1 196 ? 4.180 -0.612 -7.099 1.00 75.38 196 MET A O 1
ATOM 1626 N N . ASP A 1 197 ? 6.241 -1.187 -6.422 1.00 76.44 197 ASP A N 1
ATOM 1627 C CA . ASP A 1 197 ? 6.222 -2.487 -7.098 1.00 76.44 197 ASP A CA 1
ATOM 1628 C C . ASP A 1 197 ? 5.340 -3.510 -6.355 1.00 76.44 197 ASP A C 1
ATOM 1630 O O . ASP A 1 197 ? 5.048 -4.568 -6.902 1.00 76.44 197 ASP A O 1
ATOM 1634 N N . VAL A 1 198 ? 4.804 -3.184 -5.164 1.00 79.50 198 VAL A N 1
ATOM 1635 C CA . VAL A 1 198 ? 3.772 -3.988 -4.465 1.00 79.50 198 VAL A CA 1
ATOM 1636 C C . VAL A 1 198 ? 2.478 -4.151 -5.281 1.00 79.50 198 VAL A C 1
ATOM 1638 O O . VAL A 1 198 ? 1.566 -4.875 -4.894 1.00 79.50 198 VAL A O 1
ATOM 1641 N N . PHE A 1 199 ? 2.373 -3.492 -6.429 1.00 78.75 199 PHE A N 1
ATOM 1642 C CA . PHE A 1 199 ? 1.252 -3.614 -7.351 1.00 78.75 199 PHE A CA 1
ATOM 1643 C C . PHE A 1 199 ? 1.635 -4.270 -8.681 1.00 78.75 199 PHE A C 1
ATOM 1645 O O . PHE A 1 199 ? 0.948 -4.105 -9.688 1.00 78.75 199 PHE A O 1
ATOM 1652 N N . TRP A 1 200 ? 2.713 -5.058 -8.673 1.00 79.19 200 TRP A N 1
ATOM 1653 C CA . TRP A 1 200 ? 3.179 -5.863 -9.804 1.00 79.19 200 TRP A CA 1
ATOM 1654 C C . TRP A 1 200 ? 2.054 -6.678 -10.468 1.00 79.19 200 TRP A C 1
ATOM 1656 O O . TRP A 1 200 ? 2.025 -6.815 -11.687 1.00 79.19 200 TRP A O 1
ATOM 1666 N N . TRP A 1 201 ? 1.073 -7.156 -9.694 1.00 78.31 201 TRP A N 1
ATOM 1667 C CA . TRP A 1 201 ? -0.054 -7.960 -10.178 1.00 78.31 201 TRP A CA 1
ATOM 1668 C C . TRP A 1 201 ? -0.980 -7.221 -11.156 1.00 78.31 201 TRP A C 1
ATOM 1670 O O . TRP A 1 201 ? -1.698 -7.886 -11.903 1.00 78.31 201 TRP A O 1
ATOM 1680 N N . CYS A 1 202 ? -0.970 -5.885 -11.189 1.00 75.56 202 CYS A N 1
ATOM 1681 C CA . CYS A 1 202 ? -1.653 -5.077 -12.207 1.00 75.56 202 CYS A CA 1
ATOM 1682 C C . CYS A 1 202 ? -0.689 -4.203 -13.018 1.00 75.56 202 CYS A C 1
ATOM 1684 O O . CYS A 1 202 ? -1.119 -3.231 -13.639 1.00 75.56 202 CYS A O 1
ATOM 1686 N N . ASP A 1 203 ? 0.605 -4.521 -13.018 1.00 73.94 203 ASP A N 1
ATOM 1687 C CA . ASP A 1 203 ? 1.582 -3.806 -13.830 1.00 73.94 203 ASP A CA 1
ATOM 1688 C C . ASP A 1 203 ? 1.481 -4.278 -15.289 1.00 73.94 203 ASP A C 1
ATOM 1690 O O . ASP A 1 203 ? 1.492 -5.466 -15.630 1.00 73.94 203 ASP A O 1
ATOM 1694 N N . GLN A 1 204 ? 1.320 -3.301 -16.169 1.00 66.19 204 GLN A N 1
ATOM 1695 C CA . GLN A 1 204 ? 1.087 -3.505 -17.584 1.00 66.19 204 GLN A CA 1
ATOM 1696 C C . GLN A 1 204 ? 2.341 -3.988 -18.326 1.00 66.19 204 GLN A C 1
ATOM 1698 O O . GLN A 1 204 ? 2.196 -4.634 -19.365 1.00 66.19 204 GLN A O 1
ATOM 1703 N N . ASN A 1 205 ? 3.540 -3.787 -17.775 1.00 68.62 205 ASN A N 1
ATOM 1704 C CA . ASN A 1 205 ? 4.766 -4.374 -18.322 1.00 68.62 205 ASN A CA 1
ATOM 1705 C C . ASN A 1 205 ? 4.753 -5.908 -18.244 1.00 68.62 205 ASN A C 1
ATOM 1707 O O . ASN A 1 205 ? 5.312 -6.569 -19.111 1.00 68.62 205 ASN A O 1
ATOM 1711 N N . TYR A 1 206 ? 4.078 -6.475 -17.239 1.00 68.81 206 TYR A N 1
ATOM 1712 C CA . TYR A 1 206 ? 3.999 -7.926 -17.054 1.00 68.81 206 TYR A CA 1
ATOM 1713 C C . TYR A 1 206 ? 2.790 -8.548 -17.758 1.00 68.81 206 TYR A C 1
ATOM 1715 O O . TYR A 1 206 ? 2.874 -9.668 -18.256 1.00 68.81 206 TYR A O 1
ATOM 1723 N N . TYR A 1 207 ? 1.651 -7.846 -17.797 1.00 72.38 207 TYR A N 1
ATOM 1724 C CA . TYR A 1 207 ? 0.370 -8.436 -18.223 1.00 72.38 207 TYR A CA 1
ATOM 1725 C C . TYR A 1 207 ? -0.262 -7.795 -19.461 1.00 72.38 207 TYR A C 1
ATOM 1727 O O . TYR A 1 207 ? -1.341 -8.215 -19.890 1.00 72.38 207 TYR A O 1
ATOM 1735 N N . GLY A 1 208 ? 0.373 -6.779 -20.045 1.00 68.50 208 GLY A N 1
ATOM 1736 C CA . GLY A 1 208 ? -0.215 -5.988 -21.120 1.00 68.50 208 GLY A CA 1
ATOM 1737 C C . GLY A 1 208 ? -1.409 -5.147 -20.652 1.00 68.50 208 GLY A C 1
ATOM 1738 O O . GLY A 1 208 ? -1.862 -5.227 -19.509 1.00 68.50 208 GLY A O 1
ATOM 1739 N N . PHE A 1 209 ? -1.928 -4.302 -21.548 1.00 70.62 209 PHE A N 1
ATOM 1740 C CA . PHE A 1 209 ? -2.947 -3.303 -21.204 1.00 70.62 209 PHE A CA 1
ATOM 1741 C C . PHE A 1 209 ? -4.233 -3.923 -20.632 1.00 70.62 209 PHE A C 1
ATOM 1743 O O . PHE A 1 209 ? -4.643 -3.598 -19.519 1.00 70.62 209 PHE A O 1
ATOM 1750 N N . PHE A 1 210 ? -4.858 -4.849 -21.366 1.00 74.88 210 PHE A N 1
ATOM 1751 C CA . PHE A 1 210 ? -6.104 -5.478 -20.919 1.00 74.88 210 PHE A CA 1
ATOM 1752 C C . PHE A 1 210 ? -5.893 -6.368 -19.688 1.00 74.88 210 PHE A C 1
ATOM 1754 O O . PHE A 1 210 ? -6.759 -6.416 -18.815 1.00 74.88 210 PHE A O 1
ATOM 1761 N N . GLY A 1 211 ? -4.734 -7.027 -19.581 1.00 76.62 211 GLY A N 1
ATOM 1762 C CA . GLY A 1 211 ? -4.387 -7.828 -18.409 1.00 76.62 211 GLY A CA 1
ATOM 1763 C C . GLY A 1 211 ? -4.279 -6.978 -17.143 1.00 76.62 211 GLY A C 1
ATOM 1764 O O . GLY A 1 211 ? -4.875 -7.329 -16.127 1.00 76.62 211 GLY A O 1
ATOM 1765 N N . ALA A 1 212 ? -3.605 -5.830 -17.213 1.00 75.62 212 ALA A N 1
ATOM 1766 C CA . ALA A 1 212 ? -3.536 -4.874 -16.108 1.00 75.62 212 ALA A CA 1
ATOM 1767 C C . ALA A 1 212 ? -4.913 -4.283 -15.754 1.00 75.62 212 ALA A C 1
ATOM 1769 O O . ALA A 1 212 ? -5.283 -4.236 -14.577 1.00 75.62 212 ALA A O 1
ATOM 1770 N N . LEU A 1 213 ? -5.702 -3.896 -16.765 1.00 76.94 213 LEU A N 1
ATOM 1771 C CA . LEU A 1 213 ? -7.018 -3.278 -16.582 1.00 76.94 213 LEU A CA 1
ATOM 1772 C C . LEU A 1 213 ? -7.987 -4.176 -15.808 1.00 76.94 213 LEU A C 1
ATOM 1774 O O . LEU A 1 213 ? -8.605 -3.719 -14.852 1.00 76.94 213 LEU A O 1
ATOM 1778 N N . PHE A 1 214 ? -8.131 -5.448 -16.179 1.00 79.88 214 PHE A N 1
ATOM 1779 C CA . PHE A 1 214 ? -9.072 -6.323 -15.470 1.00 79.88 214 PHE A CA 1
ATOM 1780 C C . PHE A 1 214 ? -8.586 -6.699 -14.073 1.00 79.88 214 PHE A C 1
ATOM 1782 O O . PHE A 1 214 ? -9.396 -6.891 -13.164 1.00 79.88 214 PHE A O 1
ATOM 1789 N N . ARG A 1 215 ? -7.268 -6.762 -13.872 1.00 82.25 215 ARG A N 1
ATOM 1790 C CA . ARG A 1 215 ? -6.691 -7.100 -12.571 1.00 82.25 215 ARG A CA 1
ATOM 1791 C C . ARG A 1 215 ? -6.837 -5.978 -11.553 1.00 82.25 215 ARG A C 1
ATOM 1793 O O . ARG A 1 215 ? -6.968 -6.296 -10.378 1.00 82.25 215 ARG A O 1
ATOM 1800 N N . VAL A 1 216 ? -6.920 -4.709 -11.972 1.00 81.88 216 VAL A N 1
ATOM 1801 C CA . VAL A 1 216 ? -7.136 -3.570 -11.054 1.00 81.88 216 VAL A CA 1
ATOM 1802 C C . VAL A 1 216 ? -8.486 -3.628 -10.327 1.00 81.88 216 VAL A C 1
ATOM 1804 O O . VAL A 1 216 ? -8.607 -3.108 -9.219 1.00 81.88 216 VAL A O 1
ATOM 1807 N N . ILE A 1 217 ? -9.496 -4.282 -10.916 1.00 80.00 217 ILE A N 1
ATOM 1808 C CA . ILE A 1 217 ? -10.874 -4.321 -10.400 1.00 80.00 217 ILE A CA 1
ATOM 1809 C C . ILE A 1 217 ? -10.931 -4.888 -8.966 1.00 80.00 217 ILE A C 1
ATOM 1811 O O . ILE A 1 217 ? -11.472 -4.204 -8.095 1.00 80.00 217 ILE A O 1
ATOM 1815 N N . PRO A 1 218 ? -10.345 -6.067 -8.661 1.00 80.06 218 PRO A N 1
ATOM 1816 C CA . PRO A 1 218 ? -10.188 -6.544 -7.287 1.00 80.06 218 PRO A CA 1
ATOM 1817 C C . PRO A 1 218 ? -9.588 -5.515 -6.321 1.00 80.06 218 PRO A C 1
ATOM 1819 O O . PRO A 1 218 ? -10.107 -5.343 -5.220 1.00 80.06 218 PRO A O 1
ATOM 1822 N N . GLY A 1 219 ? -8.540 -4.795 -6.733 1.00 78.81 219 GLY A N 1
ATOM 1823 C CA . GLY A 1 219 ? -7.911 -3.758 -5.909 1.00 78.81 219 GLY A CA 1
ATOM 1824 C C . GLY A 1 219 ? -8.854 -2.596 -5.601 1.00 78.81 219 GLY A C 1
ATOM 1825 O O . GLY A 1 219 ? -8.955 -2.164 -4.454 1.00 78.81 219 GLY A O 1
ATOM 1826 N N . VAL A 1 220 ? -9.619 -2.144 -6.600 1.00 79.50 220 VAL A N 1
ATOM 1827 C CA . VAL A 1 220 ? -10.659 -1.119 -6.415 1.00 79.50 220 VAL A CA 1
ATOM 1828 C C . VAL A 1 220 ? -11.720 -1.591 -5.419 1.00 79.50 220 VAL A C 1
ATOM 1830 O O . VAL A 1 220 ? -12.091 -0.841 -4.518 1.00 79.50 220 VAL A O 1
ATOM 1833 N N . LEU A 1 221 ? -12.188 -2.837 -5.534 1.00 80.88 221 LEU A N 1
ATOM 1834 C CA . LEU A 1 221 ? -13.189 -3.399 -4.619 1.00 80.88 221 LEU A CA 1
ATOM 1835 C C . LEU A 1 221 ? -12.675 -3.490 -3.177 1.00 80.88 221 LEU A C 1
ATOM 1837 O O . LEU A 1 221 ? -13.424 -3.193 -2.242 1.00 80.88 221 LEU A O 1
ATOM 1841 N N . VAL A 1 222 ? -11.406 -3.860 -2.993 1.00 82.44 222 VAL A N 1
ATOM 1842 C CA . VAL A 1 222 ? -10.749 -3.892 -1.679 1.00 82.44 222 VAL A CA 1
ATOM 1843 C C . VAL A 1 222 ? -10.745 -2.501 -1.047 1.00 82.44 222 VAL A C 1
ATOM 1845 O O . VAL A 1 222 ? -11.246 -2.347 0.067 1.00 82.44 222 VAL A O 1
ATOM 1848 N N . VAL A 1 223 ? -10.281 -1.479 -1.771 1.00 81.00 223 VAL A N 1
ATOM 1849 C CA . VAL A 1 223 ? -10.239 -0.096 -1.264 1.00 81.00 223 VAL A CA 1
ATOM 1850 C C . VAL A 1 223 ? -11.646 0.438 -0.977 1.00 81.00 223 VAL A C 1
ATOM 1852 O O . VAL A 1 223 ? -11.879 1.051 0.063 1.00 81.00 223 VAL A O 1
ATOM 1855 N N . MET A 1 224 ? -12.625 0.147 -1.838 1.00 75.50 224 MET A N 1
ATOM 1856 C CA . MET A 1 224 ? -14.026 0.516 -1.594 1.00 75.50 224 MET A CA 1
ATOM 1857 C C . MET A 1 224 ? -14.589 -0.149 -0.333 1.00 75.50 224 MET A C 1
ATOM 1859 O O . MET A 1 224 ? -15.295 0.490 0.451 1.00 75.50 224 MET A O 1
ATOM 1863 N N . THR A 1 225 ? -14.249 -1.420 -0.107 1.00 76.94 225 THR A N 1
ATOM 1864 C CA . THR A 1 225 ? -14.652 -2.151 1.101 1.00 76.94 225 THR A CA 1
ATOM 1865 C C . THR A 1 225 ? -14.001 -1.552 2.338 1.00 76.94 225 THR A C 1
ATOM 1867 O O . THR A 1 225 ? -14.690 -1.355 3.339 1.00 76.94 225 THR A O 1
ATOM 1870 N N . GLN A 1 226 ? -12.713 -1.200 2.268 1.00 78.00 226 GLN A N 1
ATOM 1871 C CA . GLN A 1 226 ? -12.014 -0.504 3.347 1.00 78.00 226 GLN A CA 1
ATOM 1872 C C . GLN A 1 226 ? -12.758 0.779 3.696 1.00 78.00 226 GLN A C 1
ATOM 1874 O O . GLN A 1 226 ? -13.270 0.845 4.808 1.00 78.00 226 GLN A O 1
ATOM 1879 N N . ILE A 1 227 ? -12.978 1.689 2.735 1.00 76.50 227 ILE A N 1
ATOM 1880 C CA . ILE A 1 227 ? -13.731 2.945 2.934 1.00 76.50 227 ILE A CA 1
ATOM 1881 C C . ILE A 1 227 ? -15.091 2.699 3.620 1.00 76.50 227 ILE A C 1
ATOM 1883 O O . ILE A 1 227 ? -15.484 3.444 4.522 1.00 76.50 227 ILE A O 1
ATOM 1887 N N . GLY A 1 228 ? -15.811 1.644 3.224 1.00 73.12 228 GLY A N 1
ATOM 1888 C CA . GLY A 1 228 ? -17.098 1.261 3.815 1.00 73.12 228 GLY A CA 1
ATOM 1889 C C . GLY A 1 228 ? -17.020 0.585 5.194 1.00 73.12 228 GLY A C 1
ATOM 1890 O O . GLY A 1 228 ? -18.002 0.617 5.942 1.00 73.12 228 GLY A O 1
ATOM 1891 N N . SER A 1 229 ? -15.874 0.010 5.566 1.00 75.19 229 SER A N 1
ATOM 1892 C CA . SER A 1 229 ? -15.690 -0.812 6.776 1.00 75.19 229 SER A CA 1
ATOM 1893 C C . SER A 1 229 ? -15.951 -0.041 8.066 1.00 75.19 229 SER A C 1
ATOM 1895 O O . SER A 1 229 ? -16.476 -0.599 9.028 1.00 75.19 229 SER A O 1
ATOM 1897 N N . ILE A 1 230 ? -15.661 1.262 8.078 1.00 72.44 230 ILE A N 1
ATOM 1898 C CA . ILE A 1 230 ? -15.970 2.144 9.208 1.00 72.44 230 ILE A CA 1
ATOM 1899 C C . ILE A 1 230 ? -17.467 2.124 9.552 1.00 72.44 230 ILE A C 1
ATOM 1901 O O . ILE A 1 230 ? -17.831 1.992 10.720 1.00 72.44 230 ILE A O 1
ATOM 1905 N N . LYS A 1 231 ? -18.337 2.230 8.539 1.00 72.50 231 LYS A N 1
ATOM 1906 C CA . LYS A 1 231 ? -19.793 2.263 8.745 1.00 72.50 231 LYS A CA 1
ATOM 1907 C C . LYS A 1 231 ? -20.302 0.905 9.213 1.00 72.50 231 LYS A C 1
ATOM 1909 O O . LYS A 1 231 ? -21.196 0.823 10.051 1.00 72.50 231 LYS A O 1
ATOM 1914 N N . LEU A 1 232 ? -19.698 -0.163 8.695 1.00 72.19 232 LEU A N 1
ATOM 1915 C CA . LEU A 1 232 ? -19.989 -1.525 9.125 1.00 72.19 232 LEU A CA 1
ATOM 1916 C C . LEU A 1 232 ? -19.606 -1.746 10.598 1.00 72.19 232 LEU A C 1
ATOM 1918 O O . LEU A 1 232 ? -20.366 -2.367 11.338 1.00 72.19 232 LEU A O 1
ATOM 1922 N N . TYR A 1 233 ? -18.474 -1.201 11.049 1.00 75.31 233 TYR A N 1
ATOM 1923 C CA . TYR A 1 233 ? -18.048 -1.270 12.449 1.00 75.31 233 TYR A CA 1
ATOM 1924 C C . TYR A 1 233 ? -18.927 -0.426 13.387 1.00 75.31 233 TYR A C 1
ATOM 1926 O O . TYR A 1 233 ? -19.263 -0.868 14.487 1.00 75.31 233 TYR A O 1
ATOM 1934 N N . GLU A 1 234 ? -19.361 0.756 12.948 1.00 73.62 234 GLU A N 1
ATOM 1935 C CA . GLU A 1 234 ? -20.304 1.600 13.694 1.00 73.62 234 GLU A CA 1
ATOM 1936 C C . GLU A 1 234 ? -21.600 0.844 14.03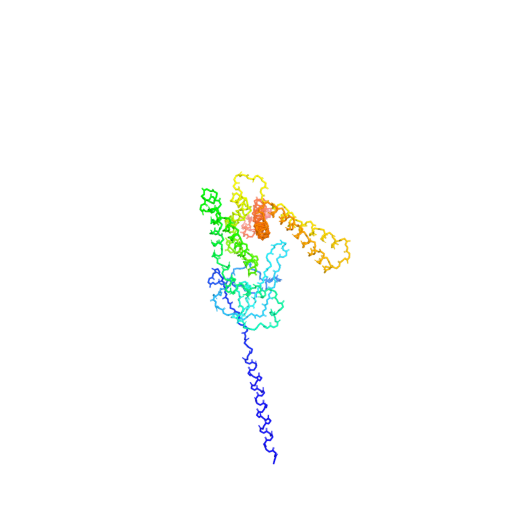1 1.00 73.62 234 GLU A C 1
ATOM 1938 O O . GLU A 1 234 ? -22.032 0.834 15.189 1.00 73.62 234 GLU A O 1
ATOM 1943 N N . ASN A 1 235 ? -22.152 0.118 13.053 1.00 72.44 235 ASN A N 1
ATOM 1944 C CA . ASN A 1 235 ? -23.343 -0.711 13.240 1.00 72.44 235 ASN A CA 1
ATOM 1945 C C . ASN A 1 235 ? -23.131 -1.836 14.277 1.00 72.44 235 ASN A C 1
ATOM 1947 O O . ASN A 1 235 ? -24.025 -2.148 15.059 1.00 72.44 235 ASN A O 1
ATOM 1951 N N . VAL A 1 236 ? -21.932 -2.423 14.354 1.00 75.69 236 VAL A N 1
ATOM 1952 C CA . VAL A 1 236 ? -21.609 -3.472 15.344 1.00 75.69 236 VAL A CA 1
ATOM 1953 C C . VAL A 1 236 ? -21.596 -2.929 16.774 1.00 75.69 236 VAL A C 1
ATOM 1955 O O . VAL A 1 236 ? -22.079 -3.586 17.706 1.00 75.69 236 VAL A O 1
ATOM 1958 N N . ILE A 1 237 ? -21.051 -1.728 16.965 1.00 73.00 237 ILE A N 1
ATOM 1959 C CA . ILE A 1 237 ? -20.869 -1.150 18.299 1.00 73.00 237 ILE A CA 1
ATOM 1960 C C . ILE A 1 237 ? -22.185 -0.575 18.819 1.00 73.00 237 ILE A C 1
ATOM 1962 O O . ILE A 1 237 ? -22.614 -0.904 19.933 1.00 73.00 237 ILE A O 1
ATOM 1966 N N . PHE A 1 238 ? -22.854 0.238 18.004 1.00 69.56 238 PHE A N 1
ATOM 1967 C CA . PHE A 1 238 ? -24.033 0.991 18.425 1.00 69.56 238 PHE A CA 1
ATOM 1968 C C . PHE A 1 238 ? -25.364 0.299 18.100 1.00 69.56 238 PHE A C 1
ATOM 1970 O O . PHE A 1 238 ? -26.373 0.598 18.749 1.00 69.56 238 PHE A 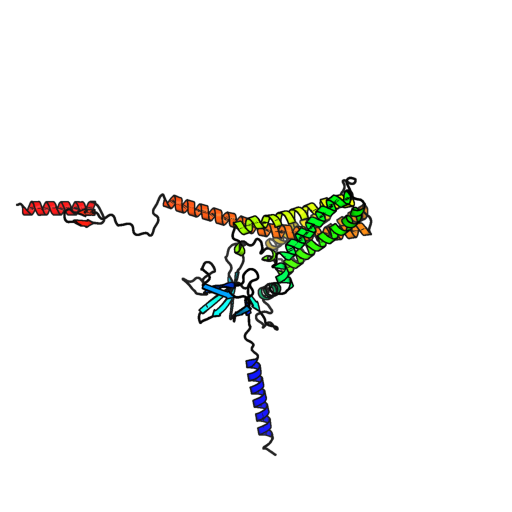O 1
ATOM 1977 N N . GLY A 1 239 ? -25.380 -0.655 17.163 1.00 63.78 239 GLY A N 1
ATOM 1978 C CA . GLY A 1 239 ? -26.618 -1.156 16.559 1.00 63.78 239 GLY A CA 1
ATOM 1979 C C . GLY A 1 239 ? -27.411 -0.033 15.881 1.00 63.78 239 GLY A C 1
ATOM 1980 O O . GLY A 1 239 ? -26.935 1.090 15.739 1.00 63.78 239 GLY A O 1
ATOM 1981 N N . GLU A 1 240 ? -28.677 -0.286 15.554 1.00 56.91 240 GLU A N 1
ATOM 1982 C CA . GLU A 1 240 ? -29.568 0.720 14.943 1.00 56.91 240 GLU A CA 1
ATOM 1983 C C . GLU A 1 240 ? -29.898 1.918 15.866 1.00 56.91 240 GLU A C 1
ATOM 1985 O O . GLU A 1 240 ? -30.533 2.881 15.444 1.00 56.91 240 GLU A O 1
ATOM 1990 N N . LYS A 1 241 ? -29.499 1.881 17.148 1.00 48.62 241 LYS A N 1
ATOM 1991 C CA . LYS A 1 241 ? -30.025 2.774 18.198 1.00 48.62 241 LYS A CA 1
ATOM 1992 C C . LYS A 1 241 ? -29.235 4.065 18.457 1.00 48.62 241 LYS A C 1
ATOM 1994 O O . LYS A 1 241 ? -29.618 4.813 19.355 1.00 48.62 241 LYS A O 1
ATOM 1999 N N . ARG A 1 242 ? -28.183 4.396 17.703 1.00 50.94 242 ARG A N 1
ATOM 2000 C CA . ARG A 1 242 ? -27.518 5.715 17.809 1.00 50.94 242 ARG A CA 1
ATOM 2001 C C . ARG A 1 242 ? -27.083 6.237 16.442 1.00 50.94 242 ARG A C 1
ATOM 2003 O O . ARG A 1 242 ? -26.069 5.822 15.906 1.00 50.94 242 ARG A O 1
ATOM 2010 N N . LEU A 1 243 ? -27.827 7.225 15.948 1.00 43.16 243 LEU A N 1
ATOM 2011 C CA . LEU A 1 243 ? -27.577 7.977 14.709 1.00 43.16 243 LEU A CA 1
ATOM 2012 C C . LEU A 1 243 ? -26.364 8.930 14.768 1.00 43.16 243 LEU A C 1
ATOM 2014 O O . LEU A 1 243 ? -26.104 9.628 13.793 1.00 43.16 243 LEU A O 1
ATOM 2018 N N . SER A 1 244 ? -25.646 9.020 15.895 1.00 51.25 244 SER A N 1
ATOM 2019 C CA . SER A 1 244 ? -24.547 9.988 16.045 1.00 51.25 244 SER A CA 1
ATOM 2020 C C . SER A 1 244 ? -23.171 9.465 15.624 1.00 51.25 244 SER A C 1
ATOM 2022 O O . SER A 1 244 ? -22.273 10.284 15.455 1.00 51.25 244 SER A O 1
ATOM 2024 N N . GLY A 1 245 ? -23.011 8.149 15.438 1.00 56.34 245 GLY A N 1
ATOM 2025 C CA . GLY A 1 245 ? -21.770 7.506 15.000 1.00 56.34 245 GLY A CA 1
ATOM 2026 C C . GLY A 1 245 ? -20.518 7.805 15.821 1.00 56.34 245 GLY A C 1
ATOM 2027 O O . GLY A 1 245 ? -20.550 8.518 16.820 1.00 56.34 245 GLY A O 1
ATOM 2028 N N . PHE A 1 246 ? -19.388 7.214 15.432 1.00 57.03 246 PHE A N 1
ATOM 2029 C CA . PHE A 1 246 ? -18.091 7.607 15.990 1.00 57.03 246 PHE A CA 1
ATOM 2030 C C . PHE A 1 246 ? -17.669 8.976 15.455 1.00 57.03 246 PHE A C 1
ATOM 2032 O O . PHE A 1 246 ? -17.979 9.331 14.313 1.00 57.03 246 PHE A O 1
ATOM 2039 N N . SER A 1 247 ? -16.883 9.724 16.235 1.00 58.38 247 SER A N 1
ATOM 2040 C CA . SER A 1 247 ? -16.320 10.978 15.743 1.00 58.38 247 SER A CA 1
ATOM 2041 C C . SER A 1 247 ? -15.104 10.714 14.861 1.00 58.38 247 SER A C 1
ATOM 2043 O O . SER A 1 247 ? -13.953 10.688 15.296 1.00 58.38 247 SER A O 1
ATOM 2045 N N . ILE A 1 248 ? -15.390 10.464 13.589 1.00 61.22 248 ILE A N 1
ATOM 2046 C CA . ILE A 1 248 ? -14.397 10.178 12.543 1.00 61.22 248 ILE A CA 1
ATOM 2047 C C . ILE A 1 248 ? -14.013 11.466 11.815 1.00 61.22 248 ILE A C 1
ATOM 2049 O O . ILE A 1 248 ? -12.895 11.613 11.326 1.00 61.22 248 ILE A O 1
ATOM 2053 N N . LYS A 1 249 ? -14.944 12.427 11.778 1.00 68.44 249 LYS A N 1
ATOM 2054 C CA . LYS A 1 249 ? -14.805 13.691 11.054 1.00 68.44 249 LYS A CA 1
ATOM 2055 C C . LYS A 1 249 ? -13.581 14.497 11.512 1.00 68.44 249 LYS A C 1
ATOM 2057 O O . LYS A 1 249 ? -12.842 14.917 10.631 1.00 68.44 249 LYS A O 1
ATOM 2062 N N . PRO A 1 250 ? -13.285 14.672 12.817 1.00 61.88 250 PRO A N 1
ATOM 2063 C CA . PRO A 1 250 ? -12.116 15.442 13.244 1.00 61.88 250 PRO A CA 1
ATOM 2064 C C . PRO A 1 250 ? -10.789 14.798 12.835 1.00 61.88 250 PRO A C 1
ATOM 2066 O O . PRO A 1 250 ? -9.891 15.505 12.386 1.00 61.88 250 PRO A O 1
ATOM 2069 N N . THR A 1 251 ? -10.667 13.468 12.917 1.00 62.88 251 THR A N 1
ATOM 2070 C CA . THR A 1 251 ? -9.461 12.759 12.458 1.00 62.88 251 THR A CA 1
ATOM 2071 C C . THR A 1 251 ? -9.322 12.847 10.943 1.00 62.88 251 THR A C 1
ATOM 2073 O O . THR A 1 251 ? -8.245 13.166 10.453 1.00 62.88 251 THR A O 1
ATOM 2076 N N . LEU A 1 252 ? -10.416 12.665 10.196 1.00 66.62 252 LEU A N 1
ATOM 2077 C CA . LEU A 1 252 ? -10.417 12.826 8.743 1.00 66.62 252 LEU A CA 1
ATOM 2078 C C . LEU A 1 252 ? -10.052 14.260 8.325 1.00 66.62 252 LEU A C 1
ATOM 2080 O O . LEU A 1 252 ? -9.246 14.431 7.419 1.00 66.62 252 LEU A O 1
ATOM 2084 N N . TYR A 1 253 ? -10.584 15.289 8.991 1.00 71.62 253 TYR A N 1
ATOM 2085 C CA . TYR A 1 253 ? -10.232 16.685 8.712 1.00 71.62 253 TYR A CA 1
ATOM 2086 C C . TYR A 1 253 ? -8.787 17.016 9.093 1.00 71.62 253 TYR A C 1
ATOM 2088 O O . TYR A 1 253 ? -8.127 17.724 8.340 1.00 71.62 253 TYR A O 1
ATOM 2096 N N . GLY A 1 254 ? -8.269 16.477 10.202 1.00 62.31 254 GLY A N 1
ATOM 2097 C CA . GLY A 1 254 ? -6.853 16.611 10.566 1.00 62.31 254 GLY A CA 1
ATOM 2098 C C . GLY A 1 254 ? -5.910 15.933 9.567 1.00 62.31 254 GLY A C 1
ATOM 2099 O O . GLY A 1 254 ? -4.789 16.376 9.358 1.00 62.31 254 GLY A O 1
ATOM 2100 N N . MET A 1 255 ? -6.372 14.886 8.885 1.00 66.38 255 MET A N 1
ATOM 2101 C CA . MET A 1 255 ? -5.604 14.245 7.816 1.00 66.38 255 MET A CA 1
ATOM 2102 C C . MET A 1 255 ? -5.744 14.971 6.477 1.00 66.38 255 MET A C 1
ATOM 2104 O O . MET A 1 255 ? -4.752 15.192 5.790 1.00 66.38 255 MET A O 1
ATOM 2108 N N . LEU A 1 256 ? -6.951 15.412 6.114 1.00 70.25 256 LEU A N 1
ATOM 2109 C CA . LEU A 1 256 ? -7.174 16.231 4.918 1.00 70.25 256 LEU A CA 1
ATOM 2110 C C . LEU A 1 256 ? -6.504 17.604 5.025 1.00 70.25 256 LEU A C 1
ATOM 2112 O O . LEU A 1 256 ? -6.126 18.164 4.001 1.00 70.25 256 LEU A O 1
ATOM 2116 N N . GLY A 1 257 ? -6.296 18.114 6.243 1.00 68.75 257 GLY A N 1
ATOM 2117 C CA . GLY A 1 257 ? -5.554 19.341 6.530 1.00 68.75 257 GLY A CA 1
ATOM 2118 C C . GLY A 1 257 ? -4.090 19.313 6.074 1.00 68.75 257 GLY A C 1
ATOM 2119 O O . GLY A 1 257 ? -3.502 20.372 5.872 1.00 68.75 257 GLY A O 1
ATOM 2120 N N . ILE A 1 258 ? -3.528 18.132 5.792 1.00 76.50 258 ILE A N 1
ATOM 2121 C CA . ILE A 1 258 ? -2.196 17.984 5.184 1.00 76.50 258 ILE A CA 1
ATOM 2122 C C . ILE A 1 258 ? -2.145 18.623 3.788 1.00 76.50 258 ILE A C 1
ATOM 2124 O O . ILE A 1 258 ? -1.133 19.222 3.424 1.00 76.50 258 ILE A O 1
ATOM 2128 N N . LEU A 1 259 ? -3.227 18.538 3.006 1.00 71.38 259 LEU A N 1
ATOM 2129 C CA . LEU A 1 259 ? -3.287 19.094 1.649 1.00 71.38 259 LEU A CA 1
ATOM 2130 C C . LEU A 1 259 ? -3.168 20.629 1.626 1.00 71.38 259 LEU A C 1
ATOM 2132 O O . LEU A 1 259 ? -2.259 21.125 0.961 1.00 71.38 259 LEU A O 1
ATOM 2136 N N . PRO A 1 260 ? -3.997 21.409 2.350 1.00 73.38 260 PRO A N 1
ATOM 2137 C CA . PRO A 1 260 ? -3.849 22.859 2.388 1.00 73.38 260 PRO A CA 1
ATOM 2138 C C . PRO A 1 260 ? -2.529 23.298 3.034 1.00 73.38 260 PRO A C 1
ATOM 2140 O O . PRO A 1 260 ? -1.950 24.276 2.570 1.00 73.38 260 PRO A O 1
ATOM 2143 N N . VAL A 1 261 ? -2.003 22.565 4.028 1.00 78.25 261 VAL A N 1
ATOM 2144 C CA . VAL A 1 261 ? -0.649 22.817 4.565 1.00 78.25 261 VAL A CA 1
ATOM 2145 C C . VAL A 1 261 ? 0.406 22.648 3.469 1.00 78.25 261 VAL A C 1
ATOM 2147 O O . VAL A 1 261 ? 1.270 23.503 3.311 1.00 78.25 261 VAL A O 1
ATOM 2150 N N . SER A 1 262 ? 0.313 21.589 2.664 1.00 75.56 262 SER A N 1
ATOM 2151 C CA . SER A 1 262 ? 1.257 21.334 1.568 1.00 75.56 262 SER A CA 1
ATOM 2152 C C . SER A 1 262 ? 1.169 22.401 0.474 1.00 75.56 262 SER A C 1
ATOM 2154 O O . SER A 1 262 ? 2.198 22.884 0.011 1.00 75.56 262 SER A O 1
ATOM 2156 N N . ILE A 1 263 ? -0.043 22.828 0.104 1.00 72.56 263 ILE A N 1
ATOM 2157 C CA . ILE A 1 263 ? -0.256 23.919 -0.861 1.00 72.56 263 ILE A CA 1
ATOM 2158 C C . ILE A 1 263 ? 0.322 25.235 -0.328 1.00 72.56 263 ILE A C 1
ATOM 2160 O O . ILE A 1 263 ? 0.990 25.946 -1.071 1.00 72.56 263 ILE A O 1
ATOM 2164 N N . LEU A 1 264 ? 0.115 25.549 0.954 1.00 79.12 264 LEU A N 1
ATOM 2165 C CA . LEU A 1 264 ? 0.671 26.751 1.576 1.00 79.12 264 LEU A CA 1
ATOM 2166 C C . LEU A 1 264 ? 2.203 26.763 1.506 1.00 79.12 264 LEU A C 1
ATOM 2168 O O . LEU A 1 264 ? 2.785 27.784 1.151 1.00 79.12 264 LEU A O 1
ATOM 2172 N N . ILE A 1 265 ? 2.852 25.633 1.798 1.00 82.12 265 ILE A N 1
ATOM 2173 C CA . ILE A 1 265 ? 4.314 25.516 1.718 1.00 82.12 265 ILE A CA 1
ATOM 2174 C C . ILE A 1 265 ? 4.806 25.654 0.273 1.00 82.12 265 ILE A C 1
ATOM 2176 O O . ILE A 1 265 ? 5.789 26.353 0.045 1.00 82.12 265 ILE A O 1
ATOM 2180 N N . LEU A 1 266 ? 4.104 25.065 -0.701 1.00 73.94 266 LEU A N 1
ATOM 2181 C CA . LEU A 1 266 ? 4.419 25.238 -2.125 1.00 73.94 266 LEU A CA 1
ATOM 2182 C C . LEU A 1 266 ? 4.292 26.698 -2.576 1.00 73.94 266 LEU A C 1
ATOM 2184 O O . LEU A 1 266 ? 5.101 27.173 -3.362 1.00 73.94 266 LEU A O 1
ATOM 2188 N N . VAL A 1 267 ? 3.292 27.431 -2.085 1.00 75.75 267 VAL A N 1
ATOM 2189 C CA . VAL A 1 267 ? 3.169 28.865 -2.377 1.00 75.75 267 VAL A CA 1
ATOM 2190 C C . VAL A 1 267 ? 4.321 29.632 -1.730 1.00 75.75 267 VAL A C 1
ATOM 2192 O O . VAL A 1 267 ? 4.983 30.410 -2.411 1.00 75.75 267 VAL A O 1
ATOM 2195 N N . LEU A 1 268 ? 4.625 29.366 -0.456 1.00 76.38 268 LEU A N 1
ATOM 2196 C CA . LEU A 1 268 ? 5.729 30.016 0.254 1.00 76.38 268 LEU A CA 1
ATOM 2197 C C . LEU A 1 268 ? 7.085 29.756 -0.408 1.00 76.38 268 LEU A C 1
ATOM 2199 O O . LEU A 1 268 ? 7.899 30.674 -0.471 1.00 76.38 268 LEU A O 1
ATOM 2203 N N . SER A 1 269 ? 7.315 28.561 -0.956 1.00 79.31 269 SER A N 1
ATOM 2204 C CA . SER A 1 269 ? 8.553 28.252 -1.681 1.00 79.31 269 SER A CA 1
ATOM 2205 C C . SER A 1 269 ? 8.713 29.066 -2.966 1.00 79.31 269 SER A C 1
ATOM 2207 O O . SER A 1 269 ? 9.831 29.277 -3.415 1.00 79.31 269 SER A O 1
ATOM 2209 N N . GLN A 1 270 ? 7.608 29.505 -3.576 1.00 73.94 270 GLN A N 1
ATOM 2210 C CA . GLN A 1 270 ? 7.613 30.317 -4.798 1.00 73.94 270 GLN A CA 1
ATOM 2211 C C . GLN A 1 270 ? 7.623 31.824 -4.499 1.00 73.94 270 GLN A C 1
ATOM 2213 O O . GLN A 1 270 ? 8.044 32.613 -5.341 1.00 73.94 270 GLN A O 1
ATOM 2218 N N . THR A 1 271 ? 7.146 32.244 -3.321 1.00 77.56 271 THR A N 1
ATOM 2219 C CA . THR A 1 271 ? 6.983 33.667 -2.969 1.00 77.56 271 THR A CA 1
ATOM 2220 C C . THR A 1 271 ? 8.007 34.194 -1.965 1.00 77.56 271 THR A C 1
ATOM 2222 O O . THR A 1 271 ? 7.997 35.389 -1.677 1.00 77.56 271 THR A O 1
ATOM 2225 N N . THR A 1 272 ? 8.849 33.339 -1.381 1.00 79.69 272 THR A N 1
ATOM 2226 C CA . THR A 1 272 ? 9.830 33.732 -0.355 1.00 79.69 272 THR A CA 1
ATOM 2227 C C . THR A 1 272 ? 11.223 33.190 -0.671 1.00 79.69 272 THR A C 1
ATOM 2229 O O . THR A 1 272 ? 11.354 32.155 -1.312 1.00 79.69 272 THR A O 1
ATOM 2232 N N . GLU A 1 273 ? 12.268 33.858 -0.178 1.00 85.25 273 GLU A N 1
ATOM 2233 C CA . GLU A 1 273 ? 13.672 33.413 -0.288 1.00 85.25 273 GLU A CA 1
ATOM 2234 C C . GLU A 1 273 ? 14.061 32.387 0.801 1.00 85.25 273 GLU A C 1
ATOM 2236 O O . GLU A 1 273 ? 15.230 32.249 1.163 1.00 85.25 273 GLU A O 1
ATOM 2241 N N . LEU A 1 274 ? 13.082 31.687 1.387 1.00 81.69 274 LEU A N 1
ATOM 2242 C CA . LEU A 1 274 ? 13.341 30.687 2.423 1.00 81.69 274 LEU A CA 1
ATOM 2243 C C . LEU A 1 274 ? 14.033 29.455 1.826 1.00 81.69 274 LEU A C 1
ATOM 2245 O O . LEU A 1 274 ? 13.677 28.985 0.748 1.00 81.69 274 LEU A O 1
ATOM 2249 N N . THR A 1 275 ? 14.999 28.895 2.556 1.00 82.56 275 THR A N 1
ATOM 2250 C CA . THR A 1 275 ? 15.684 27.666 2.140 1.00 82.56 275 THR A CA 1
ATOM 2251 C C . THR A 1 275 ? 14.749 26.456 2.203 1.00 82.56 275 THR A C 1
ATOM 2253 O O . THR A 1 275 ? 13.849 26.383 3.048 1.00 82.56 275 THR A O 1
ATOM 2256 N N . GLU A 1 276 ? 14.988 25.463 1.339 1.00 75.88 276 GLU A N 1
ATOM 2257 C CA . GLU A 1 276 ? 14.187 24.229 1.288 1.00 75.88 276 GLU A CA 1
ATOM 2258 C C . GLU A 1 276 ? 14.158 23.486 2.632 1.00 75.88 276 GLU A C 1
ATOM 2260 O O . GLU A 1 276 ? 13.128 22.929 3.013 1.00 75.88 276 GLU A O 1
ATOM 2265 N N . GLU A 1 277 ? 15.252 23.527 3.397 1.00 76.88 277 GLU A N 1
ATOM 2266 C CA . GLU A 1 277 ? 15.332 22.923 4.732 1.00 76.88 277 GLU A CA 1
ATOM 2267 C C . GLU A 1 277 ? 14.335 23.562 5.708 1.00 76.88 277 GLU A C 1
ATOM 2269 O O . GLU A 1 277 ? 13.603 22.861 6.411 1.00 76.88 277 GLU A O 1
ATOM 2274 N N . VAL A 1 278 ? 14.250 24.895 5.717 1.00 81.94 278 VAL A N 1
ATOM 2275 C CA . VAL A 1 278 ? 13.339 25.645 6.592 1.00 81.94 278 VAL A CA 1
ATOM 2276 C C . VAL A 1 278 ? 11.884 25.386 6.201 1.00 81.94 278 VAL A C 1
ATOM 2278 O O . VAL A 1 278 ? 11.045 25.123 7.066 1.00 81.94 278 VAL A O 1
ATOM 2281 N N . LEU A 1 279 ? 11.583 25.392 4.901 1.00 76.31 279 LEU A N 1
ATOM 2282 C CA . LEU A 1 279 ? 10.250 25.070 4.382 1.00 76.31 279 LEU A CA 1
ATOM 2283 C C . LEU A 1 279 ? 9.837 23.629 4.715 1.00 76.31 279 LEU A C 1
ATOM 2285 O O . LEU A 1 279 ? 8.687 23.389 5.087 1.00 76.31 279 LEU A O 1
ATOM 2289 N N . THR A 1 280 ? 10.780 22.686 4.668 1.00 77.19 280 THR A N 1
ATOM 2290 C CA . THR A 1 280 ? 10.552 21.288 5.056 1.00 77.19 280 THR A CA 1
ATOM 2291 C C . THR A 1 280 ? 10.216 21.171 6.542 1.00 77.19 280 THR A C 1
ATOM 2293 O O . THR A 1 280 ? 9.276 20.464 6.906 1.00 77.19 280 THR A O 1
ATOM 2296 N N . VAL A 1 281 ? 10.919 21.899 7.416 1.00 83.88 281 VAL A N 1
ATOM 2297 C CA . VAL A 1 281 ? 10.610 21.929 8.857 1.00 83.88 281 VAL A CA 1
ATOM 2298 C C . VAL A 1 281 ? 9.205 22.483 9.107 1.00 83.88 281 VAL A C 1
ATOM 2300 O O . VAL A 1 281 ? 8.434 21.873 9.852 1.00 83.88 281 VAL A O 1
ATOM 2303 N N . PHE A 1 282 ? 8.831 23.592 8.461 1.00 81.88 282 PHE A N 1
ATOM 2304 C CA . PHE A 1 282 ? 7.477 24.145 8.581 1.00 81.88 282 PHE A CA 1
ATOM 2305 C C . PHE A 1 282 ? 6.404 23.186 8.067 1.00 81.88 282 PHE A C 1
ATOM 2307 O O . PHE A 1 282 ? 5.355 23.052 8.702 1.00 81.88 282 PHE A O 1
ATOM 2314 N N . TRP A 1 283 ? 6.672 22.482 6.967 1.00 83.06 283 TRP A N 1
ATOM 2315 C CA . TRP A 1 283 ? 5.777 21.451 6.453 1.00 83.06 283 TRP A CA 1
ATOM 2316 C C . TRP A 1 283 ? 5.578 20.320 7.467 1.00 83.06 283 TRP A C 1
ATOM 2318 O O . TRP A 1 283 ? 4.437 20.000 7.802 1.00 83.06 283 TRP A O 1
ATOM 2328 N N . ILE A 1 284 ? 6.665 19.777 8.031 1.00 76.94 284 ILE A N 1
ATOM 2329 C CA . ILE A 1 284 ? 6.607 18.722 9.056 1.00 76.94 284 ILE A CA 1
ATOM 2330 C C . ILE A 1 284 ? 5.788 19.190 10.265 1.00 76.94 284 ILE A C 1
ATOM 2332 O O . ILE A 1 284 ? 4.891 18.476 10.714 1.00 76.94 284 ILE A O 1
ATOM 2336 N N . ILE A 1 285 ? 6.054 20.395 10.777 1.00 84.00 285 ILE A N 1
ATOM 2337 C CA . ILE A 1 285 ? 5.327 20.954 11.927 1.00 84.00 285 ILE A CA 1
ATOM 2338 C C . ILE A 1 285 ? 3.837 21.114 11.605 1.00 84.00 285 ILE A C 1
ATOM 2340 O O . ILE A 1 285 ? 2.994 20.721 12.412 1.00 84.00 285 ILE A O 1
ATOM 2344 N N . GLY A 1 286 ? 3.498 21.657 10.433 1.00 80.06 286 GLY A N 1
ATOM 2345 C CA . GLY A 1 286 ? 2.110 21.849 10.009 1.00 80.06 286 GLY A CA 1
ATOM 2346 C C . GLY A 1 286 ? 1.346 20.529 9.879 1.00 80.06 286 GLY A C 1
ATOM 2347 O O . GLY A 1 286 ? 0.218 20.416 10.366 1.00 80.06 286 GLY A O 1
ATOM 2348 N N . VAL A 1 287 ? 1.983 19.509 9.298 1.00 78.06 287 VAL A N 1
ATOM 2349 C CA . VAL A 1 287 ? 1.433 18.149 9.204 1.00 78.06 287 VAL A CA 1
ATOM 2350 C C . VAL A 1 287 ? 1.205 17.559 10.595 1.00 78.06 287 VAL A C 1
ATOM 2352 O O . VAL A 1 287 ? 0.106 17.085 10.887 1.00 78.06 287 VAL A O 1
ATOM 2355 N N . LEU A 1 288 ? 2.206 17.630 11.477 1.00 80.31 288 LEU A N 1
ATOM 2356 C CA . LEU A 1 288 ? 2.098 17.108 12.840 1.00 80.31 288 LEU A CA 1
ATOM 2357 C C . LEU A 1 288 ? 0.992 17.808 13.634 1.00 80.31 288 LEU A C 1
ATOM 2359 O O . LEU A 1 288 ? 0.196 17.131 14.279 1.00 80.31 288 LEU A O 1
ATOM 2363 N N . LEU A 1 289 ? 0.891 19.137 13.561 1.00 81.75 289 LEU A N 1
ATOM 2364 C CA . LEU A 1 289 ? -0.167 19.890 14.239 1.00 81.75 289 LEU A CA 1
ATOM 2365 C C . LEU A 1 289 ? -1.558 19.487 13.744 1.00 81.75 289 LEU A C 1
ATOM 2367 O O . LEU A 1 289 ? -2.447 19.254 14.563 1.00 81.75 289 LEU A O 1
ATOM 2371 N N . SER A 1 290 ? -1.745 19.360 12.428 1.00 79.50 290 SER A N 1
ATOM 2372 C CA . SER A 1 290 ? -3.029 18.954 11.843 1.00 79.50 290 SER A CA 1
ATOM 2373 C C . SER A 1 290 ? -3.460 17.563 12.327 1.00 79.50 290 SER A C 1
ATOM 2375 O O . SER A 1 290 ? -4.592 17.376 12.788 1.00 79.50 290 SER A O 1
ATOM 2377 N N . LEU A 1 291 ? -2.519 16.613 12.334 1.00 77.25 291 LEU A N 1
ATOM 2378 C CA . LEU A 1 291 ? -2.744 15.251 12.816 1.00 77.25 291 LEU A CA 1
ATOM 2379 C C . LEU A 1 291 ? -3.035 15.204 14.320 1.00 77.25 291 LEU A C 1
ATOM 2381 O O . LEU A 1 291 ? -3.995 14.558 14.740 1.00 77.25 291 LEU A O 1
ATOM 2385 N N . VAL A 1 292 ? -2.240 15.905 15.134 1.00 81.06 292 VAL A N 1
ATOM 2386 C CA . VAL A 1 292 ? -2.386 15.932 16.597 1.00 81.06 292 VAL A CA 1
ATOM 2387 C C . VAL A 1 292 ? -3.722 16.558 16.995 1.00 81.06 292 VAL A C 1
ATOM 2389 O O . VAL A 1 292 ? -4.445 15.977 17.805 1.00 81.06 292 VAL A O 1
ATOM 2392 N N . ILE A 1 293 ? -4.098 17.697 16.405 1.00 81.94 293 ILE A N 1
ATOM 2393 C CA . ILE A 1 293 ? -5.375 18.365 16.702 1.00 81.94 293 ILE A CA 1
ATOM 2394 C C . ILE A 1 293 ? -6.552 17.455 16.329 1.00 81.94 293 ILE A C 1
ATOM 2396 O O . ILE A 1 293 ? -7.437 17.228 17.158 1.00 81.94 293 ILE A O 1
ATOM 2400 N N . GLY A 1 294 ? -6.545 16.882 15.121 1.00 79.31 294 GLY A N 1
ATOM 2401 C CA . GLY A 1 294 ? -7.598 15.963 14.678 1.00 79.31 294 GLY A CA 1
ATOM 2402 C C . GLY A 1 294 ? -7.708 14.711 15.555 1.00 79.31 294 GLY A C 1
ATOM 2403 O O . GLY A 1 294 ? -8.815 14.266 15.873 1.00 79.31 294 GLY A O 1
ATOM 2404 N N . PHE A 1 295 ? -6.571 14.172 16.003 1.00 81.38 295 PHE A N 1
ATOM 2405 C CA . PHE A 1 295 ? -6.519 13.033 16.918 1.00 81.38 295 PHE A CA 1
ATOM 2406 C C . PHE A 1 295 ? -7.095 13.369 18.298 1.00 81.38 295 PHE A C 1
ATOM 2408 O O . PHE A 1 295 ? -7.959 12.643 18.784 1.00 81.38 295 PHE A O 1
ATOM 2415 N N . PHE A 1 296 ? -6.669 14.469 18.928 1.00 82.69 296 PHE A N 1
ATOM 2416 C CA . PHE A 1 296 ? -7.126 14.834 20.275 1.00 82.69 296 PHE A CA 1
ATOM 2417 C C . PHE A 1 296 ? -8.609 15.218 20.324 1.00 82.69 296 PHE A C 1
ATOM 2419 O O . PHE A 1 296 ? -9.291 14.868 21.291 1.00 82.69 296 PHE A O 1
ATOM 2426 N N . LEU A 1 297 ? -9.128 15.891 19.291 1.00 83.50 297 LEU A N 1
ATOM 2427 C CA . LEU A 1 297 ? -10.559 16.198 19.188 1.00 83.50 297 LEU A CA 1
ATOM 2428 C C . LEU A 1 297 ? -11.392 14.914 19.084 1.00 83.50 297 LEU A C 1
ATOM 2430 O O . LEU A 1 297 ? -12.330 14.725 19.858 1.00 83.50 297 LEU A O 1
ATOM 2434 N N . SER A 1 298 ? -10.991 13.988 18.206 1.00 82.56 298 SER A N 1
ATOM 2435 C CA . SER A 1 298 ? -11.642 12.677 18.095 1.00 82.56 298 SER A CA 1
ATOM 2436 C C . SER A 1 298 ? -11.530 11.870 19.393 1.00 82.56 298 SER A C 1
ATOM 2438 O O . SER A 1 298 ? -12.513 11.279 19.840 1.00 82.56 298 SER A O 1
ATOM 2440 N N . LEU A 1 299 ? -10.372 11.910 20.064 1.00 83.50 299 LEU A N 1
ATOM 2441 C CA . LEU A 1 299 ? -10.149 11.226 21.337 1.00 83.50 299 LEU A CA 1
ATOM 2442 C C . LEU A 1 299 ? -11.118 11.703 22.413 1.00 83.50 299 LEU A C 1
ATOM 2444 O O . LEU A 1 299 ? -11.703 10.879 23.123 1.00 83.50 299 LEU A O 1
ATOM 2448 N N . ARG A 1 300 ? -11.282 13.022 22.533 1.00 84.31 300 ARG A N 1
ATOM 2449 C CA . ARG A 1 300 ? -12.198 13.633 23.492 1.00 84.31 300 ARG A CA 1
ATOM 2450 C C . ARG A 1 300 ? -13.630 13.174 23.232 1.00 84.31 300 ARG A C 1
ATOM 2452 O O . ARG A 1 300 ? -14.245 12.597 24.126 1.00 84.31 300 ARG A O 1
ATOM 2459 N N . GLU A 1 301 ? -14.118 13.362 22.010 1.00 81.62 301 GLU A N 1
ATOM 2460 C CA . GLU A 1 301 ? -15.500 13.038 21.641 1.00 81.62 301 GLU A CA 1
ATOM 2461 C C . GLU A 1 301 ? -15.791 11.533 21.778 1.00 81.62 301 GLU A C 1
ATOM 2463 O O . GLU A 1 301 ? -16.808 11.132 22.347 1.00 81.62 301 GLU A O 1
ATOM 2468 N N . ASN A 1 302 ? -14.867 10.666 21.355 1.00 80.62 302 ASN A N 1
ATOM 2469 C CA . ASN A 1 302 ? -15.029 9.218 21.491 1.00 80.62 302 ASN A CA 1
ATOM 2470 C C . ASN A 1 302 ? -14.979 8.760 22.961 1.00 80.62 302 ASN A C 1
ATOM 2472 O O . ASN A 1 302 ? -15.737 7.869 23.353 1.00 80.62 302 ASN A O 1
ATOM 2476 N N . CYS A 1 303 ? -14.128 9.359 23.802 1.00 83.38 303 CYS A N 1
ATOM 2477 C CA . CYS A 1 303 ? -14.102 9.057 25.239 1.00 83.38 303 CYS A CA 1
ATOM 2478 C C . CYS A 1 303 ? -15.392 9.480 25.948 1.00 83.38 303 CYS A C 1
ATOM 2480 O O . CYS A 1 303 ? -15.845 8.756 26.838 1.00 83.38 303 CYS A O 1
ATOM 2482 N N . GLU A 1 304 ? -15.983 10.609 25.554 1.00 82.25 304 GLU A N 1
ATOM 2483 C CA . GLU A 1 304 ? -17.280 11.071 26.060 1.00 82.25 304 GLU A CA 1
ATOM 2484 C C . GLU A 1 304 ? -18.421 10.120 25.635 1.00 82.25 304 GLU A C 1
ATOM 2486 O O . GLU A 1 304 ? -19.329 9.855 26.422 1.00 82.25 304 GLU A O 1
ATOM 2491 N N . MET A 1 305 ? -18.348 9.521 24.438 1.00 74.56 305 MET A N 1
ATOM 2492 C CA . MET A 1 305 ? -19.410 8.656 23.897 1.00 74.56 305 MET A CA 1
ATOM 2493 C C . MET A 1 305 ? -19.445 7.218 24.437 1.00 74.56 305 MET A C 1
ATOM 2495 O O . MET A 1 305 ? -20.537 6.671 24.632 1.00 74.56 305 MET A O 1
ATOM 2499 N N . VAL A 1 306 ? -18.282 6.580 24.626 1.00 74.12 306 VAL A N 1
ATOM 2500 C CA . VAL A 1 306 ? -18.172 5.142 24.977 1.00 74.12 306 VAL A CA 1
ATOM 2501 C C . VAL A 1 306 ? -17.346 4.866 26.245 1.00 74.12 306 VAL A C 1
ATOM 2503 O O . VAL A 1 306 ? -17.155 3.708 26.627 1.00 74.12 306 VAL A O 1
ATOM 2506 N N . GLY A 1 307 ? -16.873 5.918 26.920 1.00 79.38 307 GLY A N 1
ATOM 2507 C C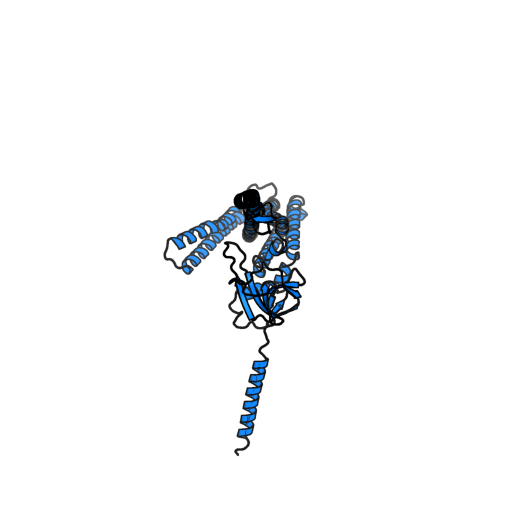A . GLY A 1 307 ? -16.036 5.850 28.120 1.00 79.38 307 GLY A CA 1
ATOM 2508 C C . GLY A 1 307 ? -14.534 5.764 27.817 1.00 79.38 307 GLY A C 1
ATOM 2509 O O . GLY A 1 307 ? -14.121 5.276 26.768 1.00 79.38 307 GLY A O 1
ATOM 2510 N N . LYS A 1 308 ? -13.688 6.199 28.768 1.00 78.19 308 LYS A N 1
ATOM 2511 C CA . LYS A 1 308 ? -12.228 6.387 28.581 1.00 78.19 308 LYS A CA 1
ATOM 2512 C C . LYS A 1 308 ? -11.502 5.209 27.919 1.00 78.19 308 LYS A C 1
ATOM 2514 O O . LYS A 1 308 ? -10.824 5.398 26.918 1.00 78.19 308 LYS A O 1
ATOM 2519 N N . ARG A 1 309 ? -11.623 3.990 28.464 1.00 75.44 309 ARG A N 1
ATOM 2520 C CA . ARG A 1 309 ? -10.865 2.827 27.954 1.00 75.44 309 ARG A CA 1
ATOM 2521 C C . ARG A 1 309 ? -11.254 2.458 26.520 1.00 75.44 309 ARG A C 1
ATOM 2523 O O . ARG A 1 309 ? -10.375 2.210 25.704 1.00 75.44 309 ARG A O 1
ATOM 2530 N N . LYS A 1 310 ? -12.555 2.436 26.213 1.00 73.56 310 LYS A N 1
ATOM 2531 C CA . LYS A 1 310 ? -13.052 2.098 24.871 1.00 73.56 310 LYS A CA 1
ATOM 2532 C C . LYS A 1 310 ? -12.829 3.242 23.880 1.00 73.56 310 LYS A C 1
ATOM 2534 O O . LYS A 1 310 ? -12.447 2.983 22.747 1.00 73.56 310 LYS A O 1
ATOM 2539 N N . GLY A 1 311 ? -12.987 4.489 24.322 1.00 78.12 311 GLY A N 1
ATOM 2540 C CA . GLY A 1 311 ? -12.765 5.683 23.507 1.00 78.12 311 GLY A CA 1
ATOM 2541 C C . GLY A 1 311 ? -11.318 5.829 23.041 1.00 78.12 311 GLY A C 1
ATOM 2542 O O . GLY A 1 311 ? -11.095 6.096 21.863 1.00 78.12 311 GLY A O 1
ATOM 2543 N N . ILE A 1 312 ? -10.336 5.568 23.915 1.00 79.19 312 ILE A N 1
ATOM 2544 C CA . ILE A 1 312 ? -8.911 5.548 23.532 1.00 79.19 312 ILE A CA 1
ATOM 2545 C C . ILE A 1 312 ? -8.655 4.489 22.454 1.00 79.19 312 ILE A C 1
ATOM 2547 O O . ILE A 1 312 ? -8.062 4.796 21.423 1.00 79.19 312 ILE A O 1
ATOM 2551 N N . LEU A 1 313 ? -9.133 3.260 22.673 1.00 74.62 313 LEU A N 1
ATOM 2552 C CA . LEU A 1 313 ? -8.896 2.138 21.762 1.00 74.62 313 LEU A CA 1
ATOM 2553 C C . LEU A 1 313 ? -9.529 2.384 20.386 1.00 74.62 313 LEU A C 1
ATOM 2555 O O . LEU A 1 313 ? -8.880 2.178 19.365 1.00 74.62 313 LEU A O 1
ATOM 2559 N N . ILE A 1 314 ? -10.761 2.896 20.362 1.00 76.44 314 ILE A N 1
ATOM 2560 C CA . ILE A 1 314 ? -11.470 3.248 19.127 1.00 76.44 314 ILE A CA 1
ATOM 2561 C C . ILE A 1 314 ? -10.776 4.396 18.391 1.00 76.44 314 ILE A C 1
ATOM 2563 O O . ILE A 1 314 ? -10.645 4.338 17.174 1.00 76.44 314 ILE A O 1
ATOM 2567 N N . THR A 1 315 ? -10.290 5.414 19.101 1.00 79.81 315 THR A N 1
ATOM 2568 C CA . THR A 1 315 ? -9.613 6.554 18.460 1.00 79.81 315 THR A CA 1
ATOM 2569 C C . THR A 1 315 ? -8.272 6.144 17.856 1.00 79.81 315 THR A C 1
ATOM 2571 O O . THR A 1 315 ? -7.974 6.511 16.722 1.00 79.81 315 THR A O 1
ATOM 2574 N N . ALA A 1 316 ? -7.480 5.341 18.575 1.00 76.56 316 ALA A N 1
ATOM 2575 C CA . ALA A 1 316 ? -6.233 4.787 18.050 1.00 76.56 316 ALA A CA 1
ATOM 2576 C C . ALA A 1 316 ? -6.485 3.921 16.807 1.00 76.56 316 ALA A C 1
ATOM 2578 O O . ALA A 1 316 ? -5.788 4.055 15.803 1.00 76.56 316 ALA A O 1
ATOM 2579 N N . PHE A 1 317 ? -7.527 3.089 16.852 1.00 78.62 317 PHE A N 1
ATOM 2580 C CA . PHE A 1 317 ? -7.977 2.303 15.710 1.00 78.62 317 PHE A CA 1
ATOM 2581 C C . PHE A 1 317 ? -8.357 3.186 14.507 1.00 78.62 317 PHE A C 1
ATOM 2583 O O . PHE A 1 317 ? -7.816 2.980 13.424 1.00 78.62 317 PHE A O 1
ATOM 2590 N N . ILE A 1 318 ? -9.233 4.184 14.694 1.00 78.06 318 ILE A N 1
ATOM 2591 C CA . ILE A 1 318 ? -9.682 5.096 13.627 1.00 78.06 318 ILE A CA 1
ATOM 2592 C C . ILE A 1 318 ? -8.489 5.819 12.994 1.00 78.06 318 ILE A C 1
ATOM 2594 O O . ILE A 1 318 ? -8.428 5.926 11.773 1.00 78.06 318 ILE A O 1
ATOM 2598 N N . ALA A 1 319 ? -7.529 6.278 13.801 1.00 77.50 319 ALA A N 1
ATOM 2599 C CA . ALA A 1 319 ? -6.343 6.971 13.308 1.00 77.50 319 ALA A CA 1
ATOM 2600 C C . ALA A 1 319 ? -5.483 6.077 12.400 1.00 77.50 319 ALA A C 1
ATOM 2602 O O . ALA A 1 319 ? -5.166 6.473 11.280 1.00 77.50 319 ALA A O 1
ATOM 2603 N N . ILE A 1 320 ? -5.147 4.861 12.846 1.00 77.81 320 ILE A N 1
ATOM 2604 C CA . ILE A 1 320 ? -4.327 3.928 12.055 1.00 77.81 320 ILE A CA 1
ATOM 2605 C C . ILE A 1 320 ? -5.067 3.505 10.784 1.00 77.81 320 ILE A C 1
ATOM 2607 O O . ILE A 1 320 ? -4.494 3.536 9.696 1.00 77.81 320 ILE A O 1
ATOM 2611 N N . TYR A 1 321 ? -6.351 3.167 10.909 1.00 80.69 321 TYR A N 1
ATOM 2612 C CA . TYR A 1 321 ? -7.179 2.796 9.768 1.00 80.69 321 TYR A CA 1
ATOM 2613 C C . TYR A 1 321 ? -7.252 3.925 8.727 1.00 80.69 321 TYR A C 1
ATOM 2615 O O . TYR A 1 321 ? -7.112 3.658 7.536 1.00 80.69 321 TYR A O 1
ATOM 2623 N N . LEU A 1 322 ? -7.448 5.185 9.142 1.00 77.62 322 LEU A N 1
ATOM 2624 C CA . LEU A 1 322 ? -7.540 6.299 8.196 1.00 77.62 322 LEU A CA 1
ATOM 2625 C C . LEU A 1 322 ? -6.208 6.537 7.474 1.00 77.62 322 LEU A C 1
ATOM 2627 O O . LEU A 1 322 ? -6.229 6.849 6.285 1.00 77.62 322 LEU A O 1
ATOM 2631 N N . ILE A 1 323 ? -5.066 6.348 8.152 1.00 77.69 323 ILE A N 1
ATOM 2632 C CA . ILE A 1 323 ? -3.735 6.394 7.518 1.00 77.69 323 ILE A CA 1
ATOM 2633 C C . ILE A 1 323 ? -3.643 5.327 6.431 1.00 77.69 323 ILE A C 1
ATOM 2635 O O . ILE A 1 323 ? -3.359 5.666 5.283 1.00 77.69 323 ILE A O 1
ATOM 2639 N N . GLY A 1 324 ? -3.940 4.070 6.771 1.00 77.25 324 GLY A N 1
ATOM 2640 C CA . GLY A 1 324 ? -3.939 2.968 5.807 1.00 77.25 324 GLY A CA 1
ATOM 2641 C C . GLY A 1 324 ? -4.857 3.244 4.619 1.00 77.25 324 GLY A C 1
ATOM 2642 O O . GLY A 1 324 ? -4.429 3.171 3.472 1.00 77.25 324 GLY A O 1
ATOM 2643 N N . CYS A 1 325 ? -6.088 3.678 4.892 1.00 79.31 325 CYS A N 1
ATOM 2644 C CA . CYS A 1 325 ? -7.085 3.973 3.868 1.00 79.31 325 CYS A CA 1
ATOM 2645 C C . CYS A 1 325 ? -6.649 5.113 2.932 1.00 79.31 325 CYS A C 1
ATOM 2647 O O . CYS A 1 325 ? -6.839 5.010 1.722 1.00 79.31 325 CYS A O 1
ATOM 2649 N N . ILE A 1 326 ? -6.060 6.194 3.457 1.00 77.56 326 ILE A N 1
ATOM 2650 C CA . ILE A 1 326 ? -5.555 7.299 2.628 1.00 77.56 326 ILE A CA 1
ATOM 2651 C C . ILE A 1 326 ? -4.398 6.823 1.753 1.00 77.56 326 ILE A C 1
ATOM 2653 O O . ILE A 1 326 ? -4.391 7.095 0.553 1.00 77.56 326 ILE A O 1
ATOM 2657 N N . VAL A 1 327 ? -3.448 6.087 2.330 1.00 79.69 327 VAL A N 1
ATOM 2658 C CA . VAL A 1 327 ? -2.314 5.532 1.583 1.00 79.69 327 VAL A CA 1
ATOM 2659 C C . VAL A 1 327 ? -2.803 4.596 0.477 1.00 79.69 327 VAL A C 1
ATOM 2661 O O . VAL A 1 327 ? -2.367 4.740 -0.664 1.00 79.69 327 VAL A O 1
ATOM 2664 N N . ALA A 1 328 ? -3.750 3.703 0.771 1.00 80.25 328 ALA A N 1
ATOM 2665 C CA . ALA A 1 328 ? -4.337 2.792 -0.207 1.00 80.25 328 ALA A CA 1
ATOM 2666 C C . ALA A 1 328 ? -5.041 3.546 -1.349 1.00 80.25 328 ALA A C 1
ATOM 2668 O O . ALA A 1 328 ? -4.824 3.227 -2.519 1.00 80.25 328 ALA A O 1
ATOM 2669 N N . VAL A 1 329 ? -5.818 4.593 -1.036 1.00 78.25 329 VAL A N 1
ATOM 2670 C CA . VAL A 1 329 ? -6.479 5.448 -2.040 1.00 78.25 329 VAL A CA 1
ATOM 2671 C C . VAL A 1 329 ? -5.463 6.188 -2.908 1.00 78.25 329 VAL A C 1
ATOM 2673 O O . VAL A 1 329 ? -5.627 6.221 -4.126 1.00 78.25 329 VAL A O 1
ATOM 2676 N N . ILE A 1 330 ? -4.408 6.758 -2.319 1.00 75.69 330 ILE A N 1
ATOM 2677 C CA . ILE A 1 330 ? -3.353 7.453 -3.073 1.00 75.69 330 ILE A CA 1
ATOM 2678 C C . ILE A 1 330 ? -2.612 6.470 -3.981 1.00 75.69 330 ILE A C 1
ATOM 2680 O O . ILE A 1 330 ? -2.419 6.767 -5.159 1.00 75.69 330 ILE A O 1
ATOM 2684 N N . CYS A 1 331 ? -2.230 5.298 -3.467 1.00 74.50 331 CYS A N 1
ATOM 2685 C CA . CYS A 1 331 ? -1.529 4.284 -4.252 1.00 74.50 331 CYS A CA 1
ATOM 2686 C C . CYS A 1 331 ? -2.397 3.796 -5.415 1.00 74.50 331 CYS A C 1
ATOM 2688 O O . CYS A 1 331 ? -1.952 3.832 -6.562 1.00 74.50 331 CYS A O 1
ATOM 2690 N N . LEU A 1 332 ? -3.653 3.424 -5.145 1.00 80.38 332 LEU A N 1
ATOM 2691 C CA . LEU A 1 332 ? -4.604 3.014 -6.178 1.00 80.38 332 LEU A CA 1
ATOM 2692 C C . LEU A 1 332 ? -4.846 4.141 -7.192 1.00 80.38 332 LEU A C 1
ATOM 2694 O O . LEU A 1 332 ? -4.856 3.889 -8.393 1.00 80.38 332 LEU A O 1
ATOM 2698 N N . GLY A 1 333 ? -4.990 5.385 -6.732 1.00 72.56 333 GLY A N 1
ATOM 2699 C CA . GLY A 1 333 ? -5.165 6.558 -7.587 1.00 72.56 333 GLY A CA 1
ATOM 2700 C C . GLY A 1 333 ? -3.969 6.801 -8.508 1.00 72.56 333 GLY A C 1
ATOM 2701 O O . GLY A 1 333 ? -4.154 6.993 -9.708 1.00 72.56 333 GLY A O 1
ATOM 2702 N N . ALA A 1 334 ? -2.743 6.721 -7.983 1.00 70.56 334 ALA A N 1
ATOM 2703 C CA . ALA A 1 334 ? -1.518 6.830 -8.775 1.00 70.56 334 ALA A CA 1
ATOM 2704 C C . ALA A 1 334 ? -1.430 5.722 -9.839 1.00 70.56 334 ALA A C 1
ATOM 2706 O O . ALA A 1 334 ? -1.012 5.973 -10.970 1.00 70.56 334 ALA A O 1
ATOM 2707 N N . MET A 1 335 ? -1.870 4.510 -9.503 1.00 71.38 335 MET A N 1
ATOM 2708 C CA . MET A 1 335 ? -1.961 3.391 -10.443 1.00 71.38 335 MET A CA 1
ATOM 2709 C C . MET A 1 335 ? -3.004 3.594 -11.532 1.00 71.38 335 MET A C 1
ATOM 2711 O O . MET A 1 335 ? -2.701 3.420 -12.711 1.00 71.38 335 MET A O 1
ATOM 2715 N N . LEU A 1 336 ? -4.224 3.975 -11.151 1.00 75.56 336 LEU A N 1
ATOM 2716 C CA . LEU A 1 336 ? -5.302 4.240 -12.097 1.00 75.56 336 LEU A CA 1
ATOM 2717 C C . LEU A 1 336 ? -4.921 5.382 -13.034 1.00 75.56 336 LEU A C 1
ATOM 2719 O O . LEU A 1 336 ? -5.164 5.279 -14.229 1.00 75.56 336 LEU A O 1
ATOM 2723 N N . LEU A 1 337 ? -4.264 6.428 -12.526 1.00 69.12 337 LEU A N 1
ATOM 2724 C CA . LEU A 1 337 ? -3.762 7.526 -13.347 1.00 69.12 337 LEU A CA 1
ATOM 2725 C C . LEU A 1 337 ? -2.768 7.030 -14.404 1.00 69.12 337 LEU A C 1
ATOM 2727 O O . LEU A 1 337 ? -2.905 7.394 -15.570 1.00 69.12 337 LEU A O 1
ATOM 2731 N N . ARG A 1 338 ? -1.810 6.169 -14.028 1.00 71.31 338 ARG A N 1
ATOM 2732 C CA . ARG A 1 338 ? -0.877 5.550 -14.989 1.00 71.31 338 ARG A CA 1
ATOM 2733 C C . ARG A 1 338 ? -1.625 4.770 -16.069 1.00 71.31 338 ARG A C 1
ATOM 2735 O O . ARG A 1 338 ? -1.342 4.943 -17.252 1.00 71.31 338 ARG A O 1
ATOM 2742 N N . LEU A 1 339 ? -2.616 3.976 -15.668 1.00 73.38 339 LEU A N 1
ATOM 2743 C CA . LEU A 1 339 ? -3.425 3.189 -16.594 1.00 73.38 339 LEU A CA 1
ATOM 2744 C C . LEU A 1 339 ? -4.260 4.091 -17.522 1.00 73.38 339 LEU A C 1
ATOM 2746 O O . LEU A 1 339 ? -4.308 3.853 -18.724 1.00 73.38 339 LEU A O 1
ATOM 2750 N N . ILE A 1 340 ? -4.855 5.171 -17.008 1.00 72.19 340 ILE A N 1
ATOM 2751 C CA . ILE A 1 340 ? -5.642 6.140 -17.791 1.00 72.19 340 ILE A CA 1
ATOM 2752 C C . ILE A 1 340 ? -4.765 6.903 -18.788 1.00 72.19 340 ILE A C 1
ATOM 2754 O O . ILE A 1 340 ? -5.137 7.007 -19.956 1.00 72.19 340 ILE A O 1
ATOM 2758 N N . ILE A 1 341 ? -3.602 7.415 -18.367 1.00 70.06 341 ILE A N 1
ATOM 2759 C CA . ILE A 1 341 ? -2.646 8.082 -19.273 1.00 70.06 341 ILE A CA 1
ATOM 2760 C C . ILE A 1 341 ? -2.288 7.144 -20.425 1.00 70.06 341 ILE A C 1
ATOM 2762 O O . ILE A 1 341 ? -2.234 7.553 -21.583 1.00 70.06 341 ILE A O 1
ATOM 2766 N N . GLN A 1 342 ? -2.114 5.864 -20.125 1.00 67.44 342 GLN A N 1
ATOM 2767 C CA . GLN A 1 342 ? -1.855 4.871 -21.143 1.00 67.44 342 GLN A CA 1
ATOM 2768 C C . GLN A 1 342 ? -3.045 4.607 -22.072 1.00 67.44 342 GLN A C 1
ATOM 2770 O O . GLN A 1 342 ? -2.830 4.490 -23.277 1.00 67.44 342 GLN A O 1
ATOM 2775 N N . VAL A 1 343 ? -4.281 4.545 -21.563 1.00 70.94 343 VAL A N 1
ATOM 2776 C CA . VAL A 1 343 ? -5.477 4.492 -22.427 1.00 70.94 343 VAL A CA 1
ATOM 2777 C C . VAL A 1 343 ? -5.444 5.654 -23.411 1.00 70.94 343 VAL A C 1
ATOM 2779 O O . VAL A 1 343 ? -5.637 5.445 -24.605 1.00 70.94 343 VAL A O 1
ATOM 2782 N N . ILE A 1 344 ? -5.145 6.861 -22.926 1.00 72.12 344 ILE A N 1
ATOM 2783 C CA . ILE A 1 344 ? -5.045 8.055 -23.767 1.00 72.12 344 ILE A CA 1
ATOM 2784 C C . ILE A 1 344 ? -3.949 7.881 -24.823 1.00 72.12 344 ILE A C 1
ATOM 2786 O O . ILE A 1 344 ? -4.205 8.178 -25.983 1.00 72.12 344 ILE A O 1
ATOM 2790 N N . LEU A 1 345 ? -2.769 7.359 -24.472 1.00 73.81 345 LEU A N 1
ATOM 2791 C CA . LEU A 1 345 ? -1.679 7.118 -25.428 1.00 73.81 345 LEU A CA 1
ATOM 2792 C C . LEU A 1 345 ? -2.035 6.067 -26.488 1.00 73.81 345 LEU A C 1
ATOM 2794 O O . LEU A 1 345 ? -1.773 6.287 -27.668 1.00 73.81 345 LEU A O 1
ATOM 2798 N N . VAL A 1 346 ? -2.657 4.951 -26.098 1.00 72.44 346 VAL A N 1
ATOM 2799 C CA . VAL A 1 346 ? -3.086 3.896 -27.033 1.00 72.44 346 VAL A CA 1
ATOM 2800 C C . VAL A 1 346 ? -4.180 4.416 -27.960 1.00 72.44 346 VAL A C 1
ATOM 2802 O O . VAL A 1 346 ? -4.114 4.198 -29.166 1.00 72.44 346 VAL A O 1
ATOM 2805 N N . VAL A 1 347 ? -5.162 5.142 -27.421 1.00 74.81 347 VAL A N 1
ATOM 2806 C CA . VAL A 1 347 ? -6.238 5.753 -28.210 1.00 74.81 347 VAL A CA 1
ATOM 2807 C C . VAL A 1 347 ? -5.683 6.841 -29.127 1.00 74.81 347 VAL A C 1
ATOM 2809 O O . VAL A 1 347 ? -6.032 6.862 -30.300 1.00 74.81 347 VAL A O 1
ATOM 2812 N N . ALA A 1 348 ? -4.782 7.700 -28.648 1.00 73.75 348 ALA A N 1
ATOM 2813 C CA . ALA A 1 348 ? -4.120 8.712 -29.467 1.00 73.75 348 ALA A CA 1
ATOM 2814 C C . ALA A 1 348 ? -3.284 8.072 -30.582 1.00 73.75 348 ALA A C 1
ATOM 2816 O O . ALA A 1 348 ? -3.360 8.519 -31.721 1.00 73.75 348 ALA A O 1
ATOM 2817 N N . GLY A 1 349 ? -2.552 6.994 -30.289 1.00 75.62 349 GLY A N 1
ATOM 2818 C CA . GLY A 1 349 ? -1.813 6.213 -31.279 1.00 75.62 349 GLY A CA 1
ATOM 2819 C C . GLY A 1 349 ? -2.731 5.546 -32.302 1.00 75.62 349 GLY A C 1
ATOM 2820 O O . GLY A 1 349 ? -2.470 5.632 -33.496 1.00 75.62 349 GLY A O 1
ATOM 2821 N N . ALA A 1 350 ? -3.844 4.952 -31.868 1.00 77.25 350 ALA A N 1
ATOM 2822 C CA . ALA A 1 350 ? -4.843 4.365 -32.758 1.00 77.25 350 ALA A CA 1
ATOM 2823 C C . ALA A 1 350 ? -5.513 5.428 -33.639 1.00 77.25 350 ALA A C 1
ATOM 2825 O O . ALA A 1 350 ? -5.648 5.220 -34.840 1.00 77.25 350 ALA A O 1
ATOM 2826 N N . ILE A 1 351 ? -5.871 6.588 -33.076 1.00 78.75 351 ILE A N 1
ATOM 2827 C CA . ILE A 1 351 ? -6.372 7.740 -33.833 1.00 78.75 351 ILE A CA 1
ATOM 2828 C C . ILE A 1 351 ? -5.311 8.205 -34.823 1.00 78.75 351 ILE A C 1
ATOM 2830 O O . ILE A 1 351 ? -5.654 8.451 -35.966 1.00 78.75 351 ILE A O 1
ATOM 2834 N N . LEU A 1 352 ? -4.037 8.285 -34.438 1.00 76.56 352 LEU A N 1
ATOM 2835 C CA . LEU A 1 352 ? -2.954 8.713 -35.321 1.00 76.56 352 LEU A CA 1
ATOM 2836 C C . LEU A 1 352 ? -2.706 7.699 -36.443 1.00 76.56 352 LEU A C 1
ATOM 2838 O O . LEU A 1 352 ? -2.560 8.112 -37.582 1.00 76.56 352 LEU A O 1
ATOM 2842 N N . ILE A 1 353 ? -2.759 6.392 -36.177 1.00 77.38 353 ILE A N 1
ATOM 2843 C CA . ILE A 1 353 ? -2.722 5.343 -37.211 1.00 77.38 353 ILE A CA 1
ATOM 2844 C C . ILE A 1 353 ? -3.949 5.436 -38.118 1.00 77.38 353 ILE A C 1
ATOM 2846 O O . ILE A 1 353 ? -3.818 5.293 -39.327 1.00 77.38 353 ILE A O 1
ATOM 2850 N N . LEU A 1 354 ? -5.136 5.707 -37.573 1.00 71.50 354 LEU A N 1
ATOM 2851 C CA . LEU A 1 354 ? -6.348 5.899 -38.366 1.00 71.50 354 LEU A CA 1
ATOM 2852 C C . LEU A 1 354 ? -6.312 7.208 -39.154 1.00 71.50 354 LEU A C 1
ATOM 2854 O O . LEU A 1 354 ? -6.842 7.239 -40.252 1.00 71.50 354 LEU A O 1
ATOM 2858 N N . PHE A 1 355 ? -5.686 8.269 -38.649 1.00 67.88 355 PHE A N 1
ATOM 2859 C CA . PHE A 1 355 ? -5.585 9.573 -39.304 1.00 67.88 355 PHE A CA 1
ATOM 2860 C C . PHE A 1 355 ? -4.493 9.558 -40.374 1.00 67.88 355 PHE A C 1
ATOM 2862 O O . PHE A 1 355 ? -4.737 9.986 -41.494 1.00 67.88 355 PHE A O 1
ATOM 2869 N N . VAL A 1 356 ? -3.330 8.969 -40.075 1.00 63.88 356 VAL A N 1
ATOM 2870 C CA . VAL A 1 356 ? -2.269 8.667 -41.044 1.00 63.88 356 VAL A CA 1
ATOM 2871 C C . VAL A 1 356 ? -2.770 7.657 -42.068 1.00 63.88 356 VAL A C 1
ATOM 2873 O O . VAL A 1 356 ? -2.555 7.869 -43.249 1.00 63.88 356 VAL A O 1
ATOM 2876 N N . GLY A 1 357 ? -3.493 6.611 -41.671 1.00 54.72 357 GLY A N 1
ATOM 2877 C CA . GLY A 1 357 ? -4.101 5.622 -42.568 1.00 54.72 357 GLY A CA 1
ATOM 2878 C C . GLY A 1 357 ? -5.247 6.194 -43.410 1.00 54.72 357 GLY A C 1
ATOM 2879 O O . GLY A 1 357 ? -5.365 5.872 -44.589 1.00 54.72 357 GLY A O 1
ATOM 2880 N N . SER A 1 358 ? -6.036 7.120 -42.860 1.00 50.50 358 SER A N 1
ATOM 2881 C CA . SER A 1 358 ? -7.077 7.848 -43.602 1.00 50.50 358 SER A CA 1
ATOM 2882 C C . SER A 1 358 ? -6.480 8.897 -44.539 1.00 50.50 358 SER A C 1
ATOM 2884 O O . SER A 1 358 ? -6.993 9.071 -45.638 1.00 50.50 358 SER A O 1
ATOM 2886 N N . HIS A 1 359 ? -5.367 9.543 -44.174 1.00 48.00 359 HIS A N 1
ATOM 2887 C CA . HIS A 1 359 ? -4.581 10.377 -45.091 1.00 48.00 359 HIS A CA 1
ATOM 2888 C C . HIS A 1 359 ? -3.739 9.555 -46.076 1.00 48.00 359 HIS A C 1
ATOM 2890 O O . HIS A 1 359 ? -3.449 10.036 -47.166 1.00 48.00 359 HIS A O 1
ATOM 2896 N N . SER A 1 360 ? -3.429 8.294 -45.768 1.00 41.44 360 SER A N 1
ATOM 2897 C CA . SER A 1 360 ? -2.815 7.349 -46.712 1.00 41.44 360 SER A CA 1
ATOM 2898 C C . SER A 1 360 ? -3.803 6.929 -47.803 1.00 41.44 360 SER A C 1
ATOM 2900 O O . SER A 1 360 ? -3.382 6.618 -48.913 1.00 41.44 360 SER A O 1
ATOM 2902 N N . ASN A 1 361 ? -5.113 7.010 -47.535 1.00 43.25 361 ASN A N 1
ATOM 2903 C CA . ASN A 1 361 ? -6.159 6.890 -48.554 1.00 43.25 361 ASN A CA 1
ATOM 2904 C C . ASN A 1 361 ? -6.419 8.191 -49.338 1.00 43.25 361 ASN A C 1
ATOM 2906 O O . ASN A 1 361 ? -7.217 8.181 -50.273 1.00 43.25 361 ASN A O 1
ATOM 2910 N N . SER A 1 362 ? -5.738 9.295 -49.014 1.00 45.12 362 SER A N 1
ATOM 2911 C CA . SER A 1 362 ? -5.848 10.565 -49.745 1.00 45.12 362 SER A CA 1
ATOM 2912 C C . SER A 1 362 ? -4.498 11.214 -50.076 1.00 45.12 362 SER A C 1
ATOM 2914 O O . SER A 1 362 ? -4.436 12.425 -50.276 1.00 45.12 362 SER A O 1
ATOM 2916 N N . GLY A 1 363 ? -3.420 10.429 -50.177 1.00 43.09 363 GLY A N 1
ATOM 2917 C CA . GLY A 1 363 ? -2.131 10.930 -50.655 1.00 43.09 363 GLY A CA 1
ATOM 2918 C C . GLY A 1 363 ? -0.925 10.089 -50.248 1.00 43.09 363 GLY A C 1
ATOM 2919 O O . GLY A 1 363 ? -0.299 10.359 -49.233 1.00 43.09 363 GLY A O 1
ATOM 2920 N N . GLY A 1 364 ? -0.557 9.127 -51.101 1.00 38.88 364 GLY A N 1
ATOM 2921 C CA . GLY A 1 364 ? 0.838 8.720 -51.316 1.00 38.88 364 GLY A CA 1
ATOM 2922 C C . GLY A 1 364 ? 1.581 8.080 -50.139 1.00 38.88 364 GLY A C 1
ATOM 2923 O O . GLY A 1 364 ? 2.541 8.653 -49.632 1.00 38.88 364 GLY A O 1
ATOM 2924 N N . GLY A 1 365 ? 1.212 6.848 -49.778 1.00 33.94 365 GLY A N 1
ATOM 2925 C CA . GLY A 1 365 ? 2.068 5.963 -48.983 1.00 33.94 365 GLY A CA 1
ATOM 2926 C C . GLY A 1 365 ? 3.338 5.572 -49.752 1.00 33.94 365 GLY A C 1
ATOM 2927 O O . GLY A 1 365 ? 3.278 5.144 -50.905 1.00 33.94 365 GLY A O 1
ATOM 2928 N N . GLY A 1 366 ? 4.494 5.752 -49.113 1.00 35.16 366 GLY A N 1
ATOM 2929 C CA . GLY A 1 366 ? 5.798 5.408 -49.665 1.00 35.16 366 GLY A CA 1
ATOM 2930 C C . GLY A 1 366 ? 6.088 3.905 -49.696 1.00 35.16 366 GLY A C 1
ATOM 2931 O O . GLY A 1 366 ? 5.548 3.123 -48.920 1.00 35.16 366 GLY A O 1
ATOM 2932 N N . GLY A 1 367 ? 7.042 3.537 -50.556 1.00 35.56 367 GLY A N 1
ATOM 2933 C CA . GLY A 1 367 ? 7.973 2.448 -50.251 1.00 35.56 367 GLY A CA 1
ATOM 2934 C C . GLY A 1 367 ? 7.583 1.028 -50.657 1.00 35.56 367 GLY A C 1
ATOM 2935 O O . GLY A 1 367 ? 7.997 0.088 -49.994 1.00 35.56 367 GLY A O 1
ATOM 2936 N N . GLY A 1 368 ? 6.858 0.838 -51.755 1.00 33.22 368 GLY A N 1
ATOM 2937 C CA . GLY A 1 368 ? 6.801 -0.442 -52.467 1.00 33.22 368 GLY A CA 1
ATOM 2938 C C . GLY A 1 368 ? 6.867 -0.144 -53.954 1.00 33.22 368 GLY A C 1
ATOM 2939 O O . GLY A 1 368 ? 6.082 0.672 -54.422 1.00 33.22 368 GLY A O 1
ATOM 2940 N N . GLY A 1 369 ? 7.845 -0.703 -54.673 1.00 37.38 369 GLY A N 1
ATOM 2941 C CA . GLY A 1 369 ? 8.150 -0.359 -56.065 1.00 37.38 369 GLY A CA 1
ATOM 2942 C C . GLY A 1 369 ? 6.919 -0.367 -56.972 1.00 37.38 369 GLY A C 1
ATOM 2943 O O . GLY A 1 369 ? 6.536 -1.406 -57.500 1.00 37.38 369 GLY A O 1
ATOM 2944 N N . ALA A 1 370 ? 6.319 0.806 -57.175 1.00 36.56 370 ALA A N 1
ATOM 2945 C CA . ALA A 1 370 ? 5.314 1.009 -58.197 1.00 36.56 370 ALA A CA 1
ATOM 2946 C C . ALA A 1 370 ? 6.026 0.904 -59.545 1.00 36.56 370 ALA A C 1
ATOM 2948 O O . ALA A 1 370 ? 6.987 1.635 -59.806 1.00 36.56 370 ALA A O 1
ATOM 2949 N N . ALA A 1 371 ? 5.574 -0.023 -60.390 1.00 47.44 371 ALA A N 1
ATOM 2950 C CA . ALA A 1 371 ? 5.985 -0.070 -61.781 1.00 47.44 371 ALA A CA 1
ATOM 2951 C C . ALA A 1 371 ? 5.794 1.333 -62.370 1.00 47.44 371 ALA A C 1
ATOM 2953 O O . ALA A 1 371 ? 4.667 1.825 -62.448 1.00 47.44 371 ALA A O 1
ATOM 2954 N N . ARG A 1 372 ? 6.901 2.004 -62.726 1.00 52.75 372 ARG A N 1
ATOM 2955 C CA . ARG A 1 372 ? 6.847 3.263 -63.476 1.00 52.75 372 ARG A CA 1
ATOM 2956 C C . ARG A 1 372 ? 5.924 3.019 -64.662 1.00 52.75 372 ARG A C 1
ATOM 2958 O O . ARG A 1 372 ? 6.150 2.078 -65.419 1.00 52.75 372 ARG A O 1
ATOM 2965 N N . MET A 1 373 ? 4.884 3.831 -64.806 1.00 54.53 373 MET A N 1
ATOM 2966 C CA . MET A 1 373 ? 4.052 3.792 -65.999 1.00 54.53 373 MET A CA 1
ATOM 2967 C C . MET A 1 373 ? 4.946 4.238 -67.163 1.00 54.53 373 MET A C 1
ATOM 2969 O O . MET A 1 373 ? 5.354 5.394 -67.234 1.00 54.53 373 MET A O 1
ATOM 2973 N N . VAL A 1 374 ? 5.363 3.275 -67.985 1.00 68.56 374 VAL A N 1
ATOM 2974 C CA . VAL A 1 374 ? 6.260 3.486 -69.122 1.00 68.56 374 VAL A CA 1
ATOM 2975 C C . VAL A 1 374 ? 5.408 3.613 -70.374 1.00 68.56 374 VAL A C 1
ATOM 2977 O O . VAL A 1 374 ? 4.679 2.687 -70.728 1.00 68.56 374 VAL A O 1
ATOM 2980 N N . TYR A 1 375 ? 5.529 4.744 -71.057 1.00 73.06 375 TYR A N 1
ATOM 2981 C CA . TYR A 1 375 ? 4.867 4.995 -72.332 1.00 73.06 375 TYR A CA 1
ATOM 2982 C C . TYR A 1 375 ? 5.791 4.546 -73.458 1.00 73.06 375 TYR A C 1
ATOM 2984 O O . TYR A 1 375 ? 6.992 4.798 -73.392 1.00 73.06 375 TYR A O 1
ATOM 2992 N N . ARG A 1 376 ? 5.266 3.845 -74.467 1.00 78.69 376 ARG A N 1
ATOM 2993 C CA . ARG A 1 376 ? 6.078 3.361 -75.589 1.00 78.69 376 ARG A CA 1
ATOM 2994 C C . ARG A 1 376 ? 5.723 4.057 -76.890 1.00 78.69 376 ARG A C 1
ATOM 2996 O O . ARG A 1 376 ?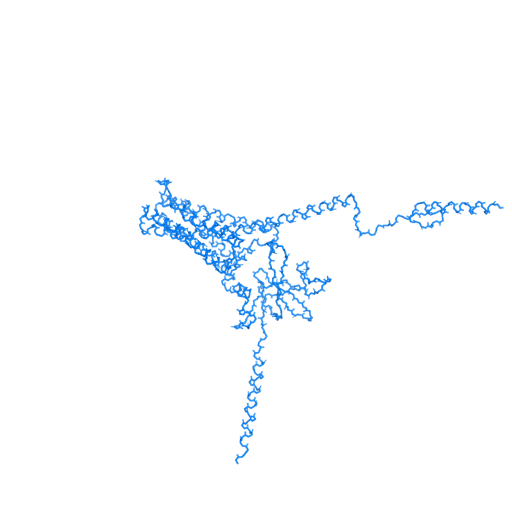 4.548 4.291 -77.159 1.00 78.69 376 ARG A O 1
ATOM 3003 N N . ASP A 1 377 ? 6.742 4.364 -77.682 1.00 80.06 377 ASP A N 1
ATOM 3004 C CA . ASP A 1 377 ? 6.565 4.805 -79.067 1.00 80.06 377 ASP A CA 1
ATOM 3005 C C . ASP A 1 377 ? 6.249 3.613 -80.000 1.00 80.06 377 ASP A C 1
ATOM 3007 O O . ASP A 1 377 ? 6.277 2.451 -79.579 1.00 80.06 377 ASP A O 1
ATOM 3011 N N . VAL A 1 378 ? 5.940 3.876 -81.276 1.00 77.31 378 VAL A N 1
ATOM 3012 C CA . VAL A 1 378 ? 5.579 2.837 -82.269 1.00 77.31 378 VAL A CA 1
ATOM 3013 C C . VAL A 1 378 ? 6.727 1.841 -82.525 1.00 77.31 378 VAL A C 1
ATOM 3015 O O . VAL A 1 378 ? 6.492 0.728 -82.996 1.00 77.31 378 VAL A O 1
ATOM 3018 N N . HIS A 1 379 ? 7.968 2.196 -82.179 1.00 76.12 379 HIS A N 1
ATOM 3019 C CA . HIS A 1 379 ? 9.141 1.321 -82.268 1.00 76.12 379 HIS A CA 1
ATOM 3020 C C . HIS A 1 379 ? 9.488 0.622 -80.944 1.00 76.12 379 HIS A C 1
ATOM 3022 O O . HIS A 1 379 ? 10.435 -0.163 -80.896 1.00 76.12 379 HIS A O 1
ATOM 3028 N N . GLY A 1 380 ? 8.697 0.836 -79.892 1.00 68.12 380 GLY A N 1
ATOM 3029 C CA . GLY A 1 380 ? 8.831 0.162 -78.606 1.00 68.12 380 GLY A CA 1
ATOM 3030 C C . GLY A 1 380 ? 9.809 0.818 -77.631 1.00 68.12 380 GLY A C 1
ATOM 3031 O O . GLY A 1 380 ? 10.075 0.213 -76.587 1.00 68.12 380 GLY A O 1
ATOM 3032 N N . ASN A 1 381 ? 10.316 2.022 -77.920 1.00 78.00 381 ASN A N 1
ATOM 3033 C CA . ASN A 1 381 ? 11.179 2.761 -76.996 1.00 78.00 381 ASN A CA 1
ATOM 3034 C C . ASN A 1 381 ? 10.366 3.308 -75.823 1.00 78.00 381 ASN A C 1
ATOM 3036 O O . ASN A 1 381 ? 9.236 3.756 -75.994 1.00 78.00 381 ASN A O 1
ATOM 3040 N N . CYS A 1 382 ? 10.959 3.272 -74.635 1.00 77.19 382 CYS A N 1
ATOM 3041 C CA . CYS A 1 382 ? 10.297 3.539 -73.364 1.00 77.19 382 CYS A CA 1
ATOM 3042 C C . CYS A 1 382 ? 10.528 4.982 -72.888 1.00 77.19 382 CYS A C 1
ATOM 3044 O O . CYS A 1 382 ? 11.674 5.410 -72.768 1.00 77.19 382 CYS A O 1
ATOM 3046 N N . PHE A 1 383 ? 9.455 5.684 -72.528 1.00 76.38 383 PHE A N 1
ATOM 3047 C CA . PHE A 1 383 ? 9.464 7.073 -72.068 1.00 76.38 383 PHE A CA 1
ATOM 3048 C C . PHE A 1 383 ? 8.743 7.238 -70.729 1.00 76.38 383 PHE A C 1
ATOM 3050 O O . PHE A 1 383 ? 7.843 6.472 -70.371 1.00 76.38 383 PHE A O 1
ATOM 3057 N N . SER A 1 384 ? 9.158 8.262 -69.985 1.00 73.19 384 SER A N 1
ATOM 3058 C CA . SER A 1 384 ? 8.616 8.626 -68.672 1.00 73.19 384 SER A CA 1
ATOM 3059 C C . SER A 1 384 ? 7.291 9.382 -68.736 1.00 73.19 384 SER A C 1
ATOM 3061 O O . SER A 1 384 ? 6.595 9.452 -67.725 1.00 73.19 384 SER A O 1
ATOM 3063 N N . SER A 1 385 ? 6.938 9.940 -69.895 1.00 77.88 385 SER A N 1
ATOM 3064 C CA . SER A 1 385 ? 5.700 10.692 -70.103 1.00 77.88 385 SER A CA 1
ATOM 3065 C C . SER A 1 385 ? 5.059 10.375 -71.465 1.00 77.88 385 SER A C 1
ATOM 3067 O O . SER A 1 385 ? 5.770 10.018 -72.412 1.00 77.88 385 SER A O 1
ATOM 3069 N N . PRO A 1 386 ? 3.725 10.507 -71.595 1.00 76.38 386 PRO A N 1
ATOM 3070 C CA . PRO A 1 386 ? 3.034 10.276 -72.862 1.00 76.38 386 PRO A CA 1
ATOM 3071 C C . PRO A 1 386 ? 3.384 11.334 -73.919 1.00 76.38 386 PRO A C 1
ATOM 3073 O O . PRO A 1 386 ? 3.470 11.007 -75.100 1.00 76.38 386 PRO A O 1
ATOM 3076 N N . ASP A 1 387 ? 3.670 12.571 -73.507 1.00 83.56 387 ASP A N 1
ATOM 3077 C CA . ASP A 1 387 ? 4.060 13.651 -74.423 1.00 83.56 387 ASP A CA 1
ATOM 3078 C C . ASP A 1 387 ? 5.413 13.385 -75.096 1.00 83.56 387 ASP A C 1
ATOM 3080 O O . ASP A 1 387 ? 5.598 13.695 -76.273 1.00 83.56 387 ASP A O 1
ATOM 3084 N N . GLU A 1 388 ? 6.362 12.782 -74.374 1.00 82.50 388 GLU A N 1
ATOM 3085 C CA . GLU A 1 388 ? 7.659 12.379 -74.932 1.00 82.50 388 GLU A CA 1
ATOM 3086 C C . GLU A 1 388 ? 7.514 11.230 -75.934 1.00 82.50 388 GLU A C 1
ATOM 3088 O O . GLU A 1 388 ? 8.116 11.278 -77.010 1.00 82.50 388 GLU A O 1
ATOM 3093 N N . ALA A 1 389 ? 6.680 10.232 -75.623 1.00 82.00 389 ALA A N 1
ATOM 3094 C CA . ALA A 1 389 ? 6.387 9.137 -76.546 1.00 82.00 389 ALA A CA 1
ATOM 3095 C C . ALA A 1 389 ? 5.694 9.647 -77.824 1.00 82.00 389 ALA A C 1
ATOM 3097 O O . ALA A 1 389 ? 6.057 9.240 -78.929 1.00 82.00 389 ALA A O 1
ATOM 3098 N N . ASN A 1 390 ? 4.759 10.594 -77.695 1.00 85.25 390 ASN A N 1
ATOM 3099 C CA . ASN A 1 390 ? 4.069 11.196 -78.837 1.00 85.25 390 ASN A CA 1
ATOM 3100 C C . ASN A 1 390 ? 5.005 12.045 -79.706 1.00 85.25 390 ASN A C 1
ATOM 3102 O O . ASN A 1 390 ? 5.004 11.879 -80.923 1.00 85.25 390 ASN A O 1
ATOM 3106 N N . ARG A 1 391 ? 5.892 12.857 -79.115 1.00 85.19 391 ARG A N 1
ATOM 3107 C CA . ARG A 1 391 ? 6.914 13.583 -79.895 1.00 85.19 391 ARG A CA 1
ATOM 3108 C C . ARG A 1 391 ? 7.913 12.648 -80.579 1.00 85.19 391 ARG A C 1
ATOM 3110 O O . ARG A 1 391 ? 8.404 12.969 -81.660 1.00 85.19 391 ARG A O 1
ATOM 3117 N N . SER A 1 392 ? 8.232 11.499 -79.973 1.00 85.62 392 SER A N 1
ATOM 3118 C CA . SER A 1 392 ? 9.037 10.464 -80.640 1.00 85.62 392 SER A CA 1
ATOM 3119 C C . SER A 1 392 ? 8.310 9.935 -81.880 1.00 85.62 392 SER A C 1
ATOM 3121 O O . SER A 1 392 ? 8.895 9.894 -82.963 1.00 85.62 392 SER A O 1
ATOM 3123 N N . ASN A 1 393 ? 7.015 9.621 -81.749 1.00 84.31 393 ASN A N 1
ATOM 3124 C CA . ASN A 1 393 ? 6.170 9.160 -82.855 1.00 84.31 393 ASN A CA 1
ATOM 3125 C C . ASN A 1 393 ? 6.069 10.186 -83.992 1.00 84.31 393 ASN A C 1
ATOM 3127 O O . ASN A 1 393 ? 6.178 9.802 -85.156 1.00 84.31 393 ASN A O 1
ATOM 3131 N N . GLU A 1 394 ? 5.927 11.474 -83.677 1.00 84.69 394 GLU A N 1
ATOM 3132 C CA . GLU A 1 394 ? 5.899 12.551 -84.676 1.00 84.69 394 GLU A CA 1
ATOM 3133 C C . GLU A 1 394 ? 7.215 12.619 -85.464 1.00 84.69 394 GLU A C 1
ATOM 3135 O O . GLU A 1 394 ? 7.202 12.570 -86.692 1.00 84.69 394 GLU A O 1
ATOM 3140 N N . ARG A 1 395 ? 8.368 12.573 -84.785 1.00 83.38 395 ARG A N 1
ATOM 3141 C CA . ARG A 1 395 ? 9.691 12.567 -85.447 1.00 83.38 395 ARG A CA 1
ATOM 3142 C C . ARG A 1 395 ? 9.968 11.303 -86.262 1.00 83.38 395 ARG A C 1
ATOM 3144 O O . ARG A 1 395 ? 10.813 11.300 -87.159 1.00 83.38 395 ARG A O 1
ATOM 3151 N N . ILE A 1 396 ? 9.351 10.181 -85.900 1.00 82.44 396 ILE A N 1
ATOM 3152 C CA . ILE A 1 396 ? 9.411 8.941 -86.686 1.00 82.44 396 ILE A CA 1
ATOM 3153 C C . ILE A 1 396 ? 8.563 9.096 -87.953 1.00 82.44 396 ILE A C 1
ATOM 3155 O O . ILE A 1 396 ? 9.002 8.692 -89.031 1.00 82.44 396 ILE A O 1
ATOM 3159 N N . ALA A 1 397 ? 7.375 9.690 -87.831 1.00 79.38 397 ALA A N 1
ATOM 3160 C CA . ALA A 1 397 ? 6.491 9.950 -88.959 1.00 79.38 397 ALA A CA 1
ATOM 3161 C C . ALA A 1 397 ? 7.114 10.942 -89.954 1.00 79.38 397 ALA A C 1
ATOM 3163 O O . ALA A 1 397 ? 7.103 10.665 -91.151 1.00 79.38 397 ALA A O 1
ATOM 3164 N N . GLU A 1 398 ? 7.735 12.022 -89.470 1.00 81.69 398 GLU A N 1
ATOM 3165 C CA . GLU A 1 398 ? 8.460 12.999 -90.298 1.00 81.69 398 GLU A CA 1
ATOM 3166 C C . GLU A 1 398 ? 9.604 12.339 -91.078 1.00 81.69 398 GLU A C 1
ATOM 3168 O O . GLU A 1 398 ? 9.653 12.438 -92.301 1.00 81.69 398 GLU A O 1
ATOM 3173 N N . ARG A 1 399 ? 10.457 11.549 -90.409 1.00 75.38 399 ARG A N 1
ATOM 3174 C CA . ARG A 1 399 ? 11.552 10.824 -91.080 1.00 75.38 399 ARG A CA 1
ATOM 3175 C C . ARG A 1 399 ? 11.062 9.787 -92.091 1.00 75.38 399 ARG A C 1
ATOM 3177 O O . ARG A 1 399 ? 11.719 9.564 -93.104 1.00 75.38 399 ARG A O 1
ATOM 3184 N N . ARG A 1 400 ? 9.916 9.142 -91.843 1.00 72.75 400 ARG A N 1
ATOM 3185 C CA . ARG A 1 400 ? 9.293 8.242 -92.828 1.00 72.75 400 ARG A CA 1
ATOM 3186 C C . ARG A 1 400 ? 8.767 9.002 -94.038 1.00 72.75 400 ARG A C 1
ATOM 3188 O O . ARG A 1 400 ? 8.962 8.524 -95.152 1.00 72.75 400 ARG A O 1
ATOM 3195 N N . ALA A 1 401 ? 8.134 10.152 -93.824 1.00 70.19 401 ALA A N 1
ATOM 3196 C CA . ALA A 1 401 ? 7.641 10.998 -94.904 1.00 70.19 401 ALA A CA 1
ATOM 3197 C C . ALA A 1 401 ? 8.794 11.534 -95.769 1.00 70.19 401 ALA A C 1
ATOM 3199 O O . ALA A 1 401 ? 8.698 11.488 -96.990 1.00 70.19 401 ALA A O 1
ATOM 3200 N N . GLU A 1 402 ? 9.911 11.935 -95.155 1.00 67.56 402 GLU A N 1
ATOM 3201 C CA . GLU A 1 402 ? 11.131 12.349 -95.865 1.00 67.56 402 GLU A CA 1
ATOM 3202 C C . GLU A 1 402 ? 11.808 11.198 -96.625 1.00 67.56 402 GLU A C 1
ATOM 3204 O O . GLU A 1 402 ? 12.397 11.435 -97.669 1.00 67.56 402 GLU A O 1
ATOM 3209 N N . SER A 1 403 ? 11.707 9.951 -96.148 1.00 59.34 403 SER A N 1
ATOM 3210 C CA . SER A 1 403 ? 12.267 8.772 -96.839 1.00 59.34 403 SER A CA 1
ATOM 3211 C C . SER A 1 403 ? 11.408 8.230 -97.992 1.00 59.34 403 SER A C 1
ATOM 3213 O O . SER A 1 403 ? 11.807 7.273 -98.656 1.00 59.34 403 SER A O 1
ATOM 3215 N N . MET A 1 404 ? 10.204 8.781 -98.179 1.00 55.00 404 MET A N 1
ATOM 3216 C CA . MET A 1 404 ? 9.274 8.434 -99.263 1.00 55.00 404 MET A CA 1
ATOM 3217 C C . MET A 1 404 ? 9.260 9.475 -100.396 1.00 55.00 404 MET A C 1
ATOM 3219 O O . MET A 1 404 ? 8.516 9.301 -101.363 1.00 55.00 404 MET A O 1
ATOM 3223 N N . ILE A 1 405 ? 10.074 10.527 -100.270 1.00 48.44 405 ILE A N 1
ATOM 3224 C CA . ILE A 1 405 ? 10.435 11.490 -101.318 1.00 48.44 405 ILE A CA 1
ATOM 3225 C C . ILE A 1 405 ? 11.823 11.099 -101.826 1.00 48.44 405 ILE A C 1
ATOM 3227 O O . ILE A 1 405 ? 12.028 11.166 -103.059 1.00 48.44 405 ILE A O 1
#

pLDDT: mean 71.54, std 13.28, range [32.34, 89.88]

Organism: NCBI:txid165179

Sequence (405 aa):
MRKTKTTFLFRRMMLIVFAFLGYAAMTQAQVYVVDDFVNDSTPCFEYRLKEGKYLLPDDEPTLYLHNGDTINVFEMKHVTNGMIFSKDYWYYLFKKDGKKYAVDVNFIYCKADDPTSLQQNDKVYYTQNMKHQGMGRFFYTYTPYLIIIGLLIAIWLLSLFGPAYSKMRKPAEYGIPAMILAITFLEFLGLYFMGMDVFWWCDQNYYGFFGALFRVIPGVLVVMTQIGSIKLYENVIFGEKRLSGFSIKPTLYGMLGILPVSILILVLSQTTELTEEVLTVFWIIGVLLSLVIGFFLSLRENCEMVGKRKGILITAFIAIYLIGCIVAVICLGAMLLRLIIQVILVVAGAILILFVGSHSNSGGGGGGGAARMVYRDVHGNCFSSPDEANRSNERIAERRAESMI

Foldseek 3Di:
DPPVVVVVVVVVVVVVVVVVVVVVVPPDQWWKFFADLPDQKFFKAFFDQDPNDTDDPPDDRPDIDGGGDTFRFDDKDWDDPPDDLDDIWIWTWTDDPNTIITTTLLRIATPDPDDPPVQPPDPSNVLSNLLVDPLVSCLSDCVLVVLLVVLLVVLVVLLVVLLVDVVSLVVNLPSNLVSLLVNLVSLVSLCVNNNLCSLVQLDCVVQNLVSNVVSLPSLVVSLVSLVCSQVSSQCSPQNPPDPPTQLLPLQLQLQVQLVVLVVVLVVCVVVDPDDPVVSVVSSVVSNVVSNVRSLVVSLVRQCVVPNNVSSVVVSVSSNSSVVSSVVSCVSSVSVVVVSVVVVVVVVVVVVVCVVVVVVVVVDDDDDDDDDQPWDQAPVGDTDNDVVVNVVVNVVVVVVVVVVVD

Secondary structure (DSSP, 8-state):
--HHHHHHHHHHHHHHHHHHHHHHH------EEE--SSSSEEEEEE--EETTEE--TTSPP-EEEETT-EE-EEEEEEE--SSTTPPPEEEEEEEETTEEEEEEGGGEEE--SS--TTTTT-HHHHHHHHHHSHHHHHHTSSHHHHHHHHHHHHHHHHHHHHHH-HHHHHHHHHHHHHHHHHHHHHHHHHHHHHGGGGGGGG-HHHHHHHHHHHHHHHHHHHHHHHHHHHHHHHHHHHGGG-TT----HHHHHHHHTHHHHHHHHHHHHHHS---HHHHHHHHHHHHHHHHHHHHHHHHHHHHHHH-HHHHHHHHHHHHHHHHHHHHHHHHHHHHHHHHHHHHHHHHHHHHHHHHHHHHHTTS----S------EE-TT--EESSHHHHHHHHHHHHHHHHHTT-